Protein AF-A0A967XY14-F1 (afdb_monomer)

Secondary structure (DSSP, 8-state):
-TTEEEEEEEEEEE--B-----EEEE-TTS-BPBTTB-TTT--S--GGGSEEEEE-TTSSEEEEEGGG-EEEEEEEEEEEEEEEETTTEEEEEEEEEEEEEEEEEEEEE-S--EEHHHHHHHHHHHHHHH-TT----EEEEEETTT--EEESSHHHHTTGGGT-EEEEEEEEEEE--EEEEEEEEEEEEEETTEEEEEEEEEEEEEEEEEEEEEEEEEE--BSSTT-----BEEEEEE-TT--EEEES-BTTEEEEEEEEEEEEEEEEEEEEEEEEEEEEETTEEEEEEEEEEEEEEEEEEEEEEEE--S-TT-SS-BTTSSSEEEEEEEEEEEEEEEEEEEEEEEEEEEEETTEEEEEEEEEEEE---SHHHHTSHHHHHHHH-GGGGSEEEEEEEEEEEEEETTEEEEEEEEEEEEEEEEEEEEEE-TTT--EEEEEEEEEEEEEEEEEEEEEEETTEEEEEEEEEEEEEEES-EEE-SS-SSPPTT--S--PEEEETTEEEEEEEE-TTSBPTT--SEEEEEEEEEEETTEEEEEEEEEE--EESSTTS-SEEPPEEEEEEEEEEEETTEEEEEEEESTT----EEE--TTSSSSS----SEEEEEEPP-SEEEEEEEE--

Mean predicted aligned error: 6.56 Å

Radius of gyration: 28.58 Å; Cα contacts (8 Å, |Δi|>4): 1731; chains: 1; bounding box: 77×57×84 Å

Nearest PDB structures (foldseek):
  5fp1-assembly1_A  TM=7.068E-01  e=9.522E-18  Acinetobacter baumannii
  6bpn-assembly1_A  TM=6.811E-01  e=8.136E-16  Escherichia coli K-12
  6sln-assembly1_B  TM=4.389E-01  e=1.944E-07  Porphyromonas gingivalis W83
  6sml-assembly1_B  TM=4.095E-01  e=1.944E-07  Porphyromonas gingivalis W83
  6slj-assembly1_A  TM=4.474E-01  e=1.024E-06  Porphyromonas gingivalis W83

Sequence (624 aa):
MENGFVRLNFKFLNERNIFYLPIPLQNPDEPDEIIGFDPNFGTMTSNNMKFLSVPTPKGDNFEKDLEDGMNPVIKALGGEFNYEFEGGWGVKNVFRFTDIDEEFNAIFSVNNPILAYQHAQNQIDRANAQYPDLGATGFEYRDARTGEVLANTESEADALNGNGLAVTVGWWNVALPMSNFANDLQLSKSFGQHNLTAGFYHTDWKVRSLWYWQDVLADVRGGEEDDEPARVMDLVLTDEEGNTVAYVTRNGISQIGSFYNNYSLDARTNAGYLNDEFTLTDRLTVDGGIRYEVGEITGHVENRQNFDLSPEDEEMPNLADDNVTYGDRSYVTYQYDYDEFAWSIGANFKINEQTAVFGRVSDGFRTPDDQQFFDGGARARAEQNPDDVIEQVFQYEGGVKYSHPNLAVFLSLFGINFQNIPFSDEVIDPQTGNLQTEFRFADSKTIGAEAEANVKFGDFRVGFNGTYQMPEFDNYSFVSQNETEMLEGEDVSGDPVREGGQIVGYRYSFDGLEVRRIPKFFFDIRPSYTYDVFTFYGGYRFFGERFVDDANNVELPAWGAVSAGVSARLGNFTLAVNGHNLTNTIGLTEGNPRVGQVVGVEQDIYMARPILGRSFRGSLTYNF

pLDDT: mean 92.01, std 9.74, range [45.0, 98.88]

Solvent-accessible surface area (backbone atoms only — not comparable to full-atom values): 30725 Å² total; per-residue (Å²): 100,98,53,35,48,76,47,77,49,76,48,78,47,79,48,67,41,82,65,89,55,42,36,71,32,27,43,59,86,64,65,40,67,39,61,54,28,35,66,49,65,38,45,78,68,25,81,71,57,29,75,46,74,44,79,42,99,85,78,50,72,52,69,55,56,45,85,48,11,39,30,47,37,36,43,34,45,33,39,37,41,38,40,56,48,83,85,44,33,34,42,38,38,39,37,37,40,39,43,36,45,29,38,39,32,42,57,36,61,48,52,54,53,42,47,32,43,60,51,49,50,54,50,39,53,51,47,37,69,77,37,78,85,60,60,53,74,42,46,37,34,20,36,39,86,80,65,47,78,66,26,67,47,62,75,38,19,54,48,29,75,75,60,6,40,29,30,46,30,25,45,40,35,36,44,43,42,33,39,36,40,40,38,40,41,38,43,34,40,48,56,96,52,36,43,36,38,39,36,44,38,41,36,43,38,38,44,38,39,41,36,53,22,27,28,30,28,27,45,60,28,8,47,48,103,82,61,58,55,18,47,40,30,24,40,35,28,10,27,92,89,65,49,80,52,35,30,44,30,58,79,8,30,42,27,41,28,28,33,57,46,43,36,39,38,44,36,37,41,41,30,46,35,43,34,39,40,33,50,80,46,103,41,34,38,39,37,39,37,42,36,42,37,41,36,43,39,37,39,36,23,46,39,74,44,69,40,63,73,65,60,96,82,54,94,55,57,50,61,14,34,48,62,20,32,35,75,68,85,46,73,51,73,49,74,49,77,51,72,48,78,29,38,38,44,36,39,41,38,44,80,48,100,39,34,34,39,38,38,38,43,36,39,38,71,46,76,76,61,74,72,47,50,60,83,39,46,41,49,58,41,36,75,75,40,61,74,65,48,41,22,37,39,41,39,38,40,37,35,41,41,37,53,48,103,46,40,35,39,39,40,38,39,39,38,41,38,42,36,36,42,77,42,76,41,54,34,67,38,89,89,73,71,28,56,42,79,48,66,48,57,31,24,31,41,32,46,34,38,40,41,38,37,41,40,47,60,88,56,35,36,35,40,38,41,36,42,40,38,53,48,22,27,32,86,24,67,48,67,48,74,83,42,91,66,82,72,90,90,71,95,37,90,82,57,66,40,65,58,100,83,42,74,49,12,43,48,43,60,34,59,72,31,51,42,48,62,53,48,41,36,39,38,40,41,36,44,34,41,52,56,94,50,36,36,42,37,39,35,44,37,40,41,40,44,29,23,53,4,40,63,59,56,25,69,39,54,58,37,64,41,39,30,40,34,44,34,37,54,61,86,53,34,38,41,36,40,38,37,38,26,71,77,54,47,78,30,63,69,45,48,41,77,34,50,38,49,59,63,32,73,78,51,61,50,31,31,31,23,51,42,71,29,60,44,77,49,77,49,79,46,77,66,131

Structure (mmCIF, N/CA/C/O backbone):
data_AF-A0A967XY14-F1
#
_entry.id   AF-A0A967XY14-F1
#
loop_
_atom_site.group_PDB
_atom_site.id
_atom_site.type_symbol
_atom_site.label_atom_id
_atom_site.label_alt_id
_atom_site.label_comp_id
_atom_site.label_asym_id
_atom_site.label_entity_id
_atom_site.label_seq_id
_atom_site.pdbx_PDB_ins_code
_atom_site.Cartn_x
_atom_site.Cartn_y
_atom_site.Cartn_z
_atom_site.occupancy
_atom_site.B_iso_or_equiv
_atom_site.auth_seq_id
_atom_site.auth_comp_id
_atom_site.auth_asym_id
_atom_site.auth_atom_id
_atom_site.pdbx_PDB_model_num
ATOM 1 N N . MET A 1 1 ? -35.270 -14.797 20.311 1.00 74.69 1 MET A N 1
ATOM 2 C CA . MET A 1 1 ? -35.537 -15.239 21.698 1.00 74.69 1 MET A CA 1
ATOM 3 C C . MET A 1 1 ? -35.775 -13.974 22.516 1.00 74.69 1 MET A C 1
ATOM 5 O O . MET A 1 1 ? -35.414 -12.914 22.023 1.00 74.69 1 MET A O 1
ATOM 9 N N . GLU A 1 2 ? -36.407 -14.031 23.691 1.00 85.38 2 GLU A N 1
ATOM 10 C CA . GLU A 1 2 ? -36.624 -12.805 24.491 1.00 85.38 2 GLU A CA 1
ATOM 11 C C . GLU A 1 2 ? -35.298 -12.206 24.996 1.00 85.38 2 GLU A C 1
ATOM 13 O O . GLU A 1 2 ? -35.125 -10.995 24.935 1.00 85.38 2 GLU A O 1
ATOM 18 N N . ASN A 1 3 ? -34.324 -13.054 25.356 1.00 91.62 3 ASN A N 1
ATOM 19 C CA . ASN A 1 3 ? -33.022 -12.640 25.907 1.00 91.62 3 ASN A CA 1
ATOM 20 C C . ASN A 1 3 ? -31.841 -12.950 24.975 1.00 91.62 3 ASN A C 1
ATOM 22 O O . ASN A 1 3 ? -30.723 -13.187 25.421 1.00 91.62 3 ASN A O 1
ATOM 26 N N . GLY A 1 4 ? -32.082 -13.025 23.668 1.00 94.94 4 GLY A N 1
ATOM 27 C CA . GLY A 1 4 ? -31.020 -13.382 22.739 1.00 94.94 4 GLY A CA 1
ATOM 28 C C . GLY A 1 4 ? -31.461 -13.513 21.295 1.00 94.94 4 GLY A C 1
ATOM 29 O O . GLY A 1 4 ? -32.652 -13.501 20.953 1.00 94.94 4 GLY A O 1
ATOM 30 N N . PHE A 1 5 ? -30.478 -13.687 20.427 1.00 97.50 5 PHE A N 1
ATOM 31 C CA . PHE A 1 5 ? -30.694 -13.814 19.000 1.00 97.50 5 PHE A CA 1
ATOM 32 C C . PHE A 1 5 ? -29.716 -14.797 18.362 1.00 97.50 5 PHE A C 1
ATOM 34 O O . PHE A 1 5 ? -28.638 -15.085 18.877 1.00 97.50 5 PHE A O 1
ATOM 41 N N . VAL A 1 6 ? -30.139 -15.302 17.208 1.00 97.88 6 VAL A N 1
ATOM 42 C CA . VAL A 1 6 ? -29.262 -15.930 16.226 1.00 97.88 6 VAL A CA 1
ATOM 43 C C . VAL A 1 6 ? -29.337 -15.062 14.986 1.00 97.88 6 VAL A C 1
ATOM 45 O O . VAL A 1 6 ? -30.431 -14.718 14.533 1.00 97.88 6 VAL A O 1
ATOM 48 N N . ARG A 1 7 ? -28.182 -14.708 14.444 1.00 97.81 7 ARG A N 1
ATOM 49 C CA . ARG A 1 7 ? -28.051 -13.993 13.183 1.00 97.81 7 ARG A CA 1
ATOM 50 C C . ARG A 1 7 ? -27.192 -14.836 12.261 1.00 97.81 7 ARG A C 1
ATOM 52 O O . ARG A 1 7 ? -26.116 -15.270 12.645 1.00 97.81 7 ARG A O 1
ATOM 59 N N . LEU A 1 8 ? -27.665 -15.043 11.042 1.00 97.94 8 LEU A N 1
ATOM 60 C CA . LEU A 1 8 ? -26.872 -15.614 9.962 1.00 97.94 8 LEU A CA 1
ATOM 61 C C . LEU A 1 8 ? -26.647 -14.526 8.922 1.00 97.94 8 LEU A C 1
ATOM 63 O O . LEU A 1 8 ? -27.526 -13.694 8.694 1.00 97.94 8 LEU A O 1
ATOM 67 N N . ASN A 1 9 ? -25.470 -14.519 8.315 1.00 97.00 9 ASN A N 1
ATOM 68 C CA . ASN A 1 9 ? -25.145 -13.610 7.231 1.00 97.00 9 ASN A CA 1
ATOM 69 C C . ASN A 1 9 ? -24.453 -14.362 6.101 1.00 97.00 9 ASN A C 1
ATOM 71 O O . ASN A 1 9 ? -23.711 -15.314 6.325 1.00 97.00 9 ASN A O 1
ATOM 75 N N . PHE A 1 10 ? -24.718 -13.909 4.886 1.00 97.88 10 PHE A N 1
ATOM 76 C CA . PHE A 1 10 ? -24.043 -14.360 3.686 1.00 97.88 10 PHE A CA 1
ATOM 77 C C . PHE A 1 10 ? -23.556 -13.126 2.932 1.00 97.88 10 PHE A C 1
ATOM 79 O O . PHE A 1 10 ? -24.296 -12.146 2.814 1.00 97.88 10 PHE A O 1
ATOM 86 N N . LYS A 1 11 ? -22.321 -13.170 2.433 1.00 97.69 11 LYS A N 1
ATOM 87 C CA . LYS A 1 11 ? -21.751 -12.145 1.558 1.00 97.69 11 LYS A CA 1
ATOM 88 C C . LYS A 1 11 ? -21.245 -12.816 0.289 1.00 97.69 11 LYS A C 1
ATOM 90 O O . LYS A 1 11 ? -20.497 -13.786 0.364 1.00 97.69 11 LYS A O 1
ATOM 95 N N . PHE A 1 12 ? -21.626 -12.250 -0.849 1.00 98.31 12 PHE A N 1
ATOM 96 C CA . PHE A 1 12 ? -21.008 -12.517 -2.138 1.00 98.31 12 PHE A CA 1
ATOM 97 C C . PHE A 1 12 ? -20.445 -11.206 -2.683 1.00 98.31 12 PHE A C 1
ATOM 99 O O . PHE A 1 12 ? -21.141 -10.189 -2.652 1.00 98.31 12 PHE A O 1
ATOM 106 N N . LEU A 1 13 ? -19.199 -11.231 -3.141 1.00 97.56 13 LEU A N 1
ATOM 107 C CA . LEU A 1 13 ? -18.554 -10.144 -3.868 1.00 97.56 13 LEU A CA 1
ATOM 108 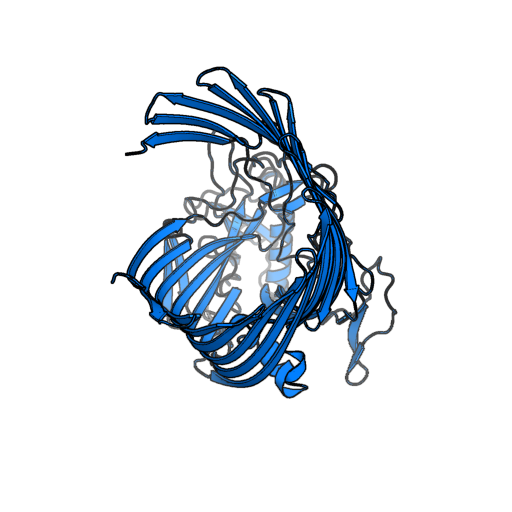C C . LEU A 1 13 ? -17.969 -10.726 -5.152 1.00 97.56 13 LEU A C 1
ATOM 110 O O . LEU A 1 13 ? -17.360 -11.789 -5.117 1.00 97.56 13 LEU A O 1
ATOM 114 N N . ASN A 1 14 ? -18.175 -10.025 -6.257 1.00 97.25 14 ASN A N 1
ATOM 115 C CA . ASN A 1 14 ? -17.432 -10.212 -7.492 1.00 97.25 14 ASN A CA 1
ATOM 116 C C . ASN A 1 14 ? -17.209 -8.810 -8.045 1.00 97.25 14 ASN A C 1
ATOM 118 O O . ASN A 1 14 ? -18.162 -8.145 -8.456 1.00 97.25 14 ASN A O 1
ATOM 122 N N . GLU A 1 15 ? -15.981 -8.342 -7.925 1.00 95.06 15 GLU A N 1
ATOM 123 C CA . GLU A 1 15 ? -15.586 -6.971 -8.212 1.00 95.06 15 GLU A CA 1
ATOM 124 C C . GLU A 1 15 ? -14.406 -6.989 -9.169 1.00 95.06 15 GLU A C 1
ATOM 126 O O . GLU A 1 15 ? -13.594 -7.897 -9.079 1.00 95.06 15 GLU A O 1
ATOM 131 N N . ARG A 1 16 ? -14.325 -6.016 -10.076 1.00 94.44 16 ARG A N 1
ATOM 132 C CA . ARG A 1 16 ? -13.190 -5.821 -10.980 1.00 94.44 16 ARG A CA 1
ATOM 133 C C . ARG A 1 16 ? -12.760 -4.375 -10.890 1.00 94.44 16 ARG A C 1
ATOM 135 O O . ARG A 1 16 ? -13.598 -3.496 -11.091 1.00 94.44 16 ARG A O 1
ATOM 142 N N . ASN A 1 17 ? -11.489 -4.145 -10.596 1.00 92.94 17 ASN A N 1
ATOM 143 C CA . ASN A 1 17 ? -10.930 -2.807 -10.464 1.00 92.94 17 ASN A CA 1
ATOM 144 C C . ASN A 1 17 ? -9.563 -2.711 -11.130 1.00 92.94 17 ASN A C 1
ATOM 146 O O . ASN A 1 17 ? -8.770 -3.645 -11.088 1.00 92.94 17 ASN A O 1
ATOM 150 N N . ILE A 1 18 ? -9.262 -1.535 -11.666 1.00 90.62 18 ILE A N 1
ATOM 151 C CA . ILE A 1 18 ? -7.902 -1.157 -12.043 1.00 90.62 18 ILE A CA 1
ATOM 152 C C . ILE A 1 18 ? -7.075 -0.849 -10.787 1.00 90.62 18 ILE A C 1
ATOM 154 O O . ILE A 1 18 ? -7.578 -0.244 -9.835 1.00 90.62 18 ILE A O 1
ATOM 158 N N . PHE A 1 19 ? -5.800 -1.237 -10.792 1.00 91.06 19 PHE A N 1
ATOM 159 C CA . PHE A 1 19 ? -4.854 -0.889 -9.737 1.00 91.06 19 PHE A CA 1
ATOM 160 C C . PHE A 1 19 ? -3.989 0.299 -10.170 1.00 91.06 19 PHE A C 1
ATOM 162 O O . PHE A 1 19 ? -3.035 0.142 -10.927 1.00 91.06 19 PHE A O 1
ATOM 169 N N . TYR A 1 20 ? -4.341 1.504 -9.713 1.00 89.81 20 TYR A N 1
ATOM 170 C CA . TYR A 1 20 ? -3.570 2.714 -10.009 1.00 89.81 20 TYR A CA 1
ATOM 171 C C . TYR A 1 20 ? -2.276 2.762 -9.193 1.00 89.81 20 TYR A C 1
ATOM 173 O O . TYR A 1 20 ? -2.277 2.607 -7.967 1.00 89.81 20 TYR A O 1
ATOM 181 N N . LEU A 1 21 ? -1.181 3.027 -9.891 1.00 90.69 21 LEU A N 1
ATOM 182 C CA . LEU A 1 21 ? 0.189 2.966 -9.399 1.00 90.69 21 LEU A CA 1
ATOM 183 C C . LEU A 1 21 ? 0.923 4.281 -9.668 1.00 90.69 21 LEU A C 1
ATOM 185 O O . LEU A 1 21 ? 0.329 5.176 -10.276 1.00 90.69 21 LEU A O 1
ATOM 189 N N . PRO A 1 22 ? 2.169 4.431 -9.179 1.00 93.88 22 PRO A N 1
ATOM 190 C CA . PRO A 1 22 ? 2.997 5.578 -9.506 1.00 93.88 22 PRO A CA 1
ATOM 191 C C . PRO A 1 22 ? 3.003 5.892 -11.002 1.00 93.88 22 PRO A C 1
ATOM 193 O O . PRO A 1 22 ? 3.015 4.989 -11.841 1.00 93.88 22 PRO A O 1
ATOM 196 N N . ILE A 1 23 ? 2.973 7.183 -11.302 1.00 94.75 23 ILE A N 1
ATOM 197 C CA . ILE A 1 23 ? 2.982 7.733 -12.651 1.00 94.75 23 ILE A CA 1
ATOM 198 C C . ILE A 1 23 ? 4.242 8.579 -12.875 1.00 94.75 23 ILE A C 1
ATOM 200 O O . ILE A 1 23 ? 4.822 9.060 -11.896 1.00 94.75 23 ILE A O 1
ATOM 204 N N . PRO A 1 24 ? 4.644 8.782 -14.140 1.00 95.31 24 PRO A N 1
ATOM 205 C CA . PRO A 1 24 ? 5.727 9.686 -14.506 1.00 95.31 24 PRO A CA 1
ATOM 206 C C . PRO A 1 24 ? 5.448 11.131 -14.078 1.00 95.31 24 PRO A C 1
ATOM 208 O O . PRO A 1 24 ? 4.378 11.663 -14.368 1.00 95.31 24 PRO A O 1
ATOM 211 N N . LEU A 1 25 ? 6.423 11.759 -13.424 1.00 95.75 25 LEU A N 1
ATOM 212 C CA . LEU A 1 25 ? 6.435 13.170 -13.032 1.00 95.75 25 LEU A CA 1
ATOM 213 C C . LEU A 1 25 ? 7.842 13.750 -13.201 1.00 95.75 25 LEU A C 1
ATOM 215 O O . LEU A 1 25 ? 8.815 13.004 -13.357 1.00 95.75 25 LEU A O 1
ATOM 219 N N . GLN A 1 26 ? 7.933 15.076 -13.136 1.00 95.12 26 GLN A N 1
ATOM 220 C CA . GLN A 1 26 ? 9.199 15.805 -13.106 1.00 95.12 26 GLN A CA 1
ATOM 221 C C . GLN A 1 26 ? 9.233 16.855 -11.986 1.00 95.12 26 GLN A C 1
ATOM 223 O O . GLN A 1 26 ? 8.187 17.169 -11.416 1.00 95.12 26 GLN A O 1
ATOM 228 N N . ASN A 1 27 ? 10.416 17.417 -11.708 1.00 94.19 27 ASN A N 1
ATOM 229 C CA . ASN A 1 27 ? 10.658 18.438 -10.679 1.00 94.19 27 ASN A CA 1
ATOM 230 C C . ASN A 1 27 ? 10.292 17.958 -9.251 1.00 94.19 27 ASN A C 1
ATOM 232 O O . ASN A 1 27 ? 9.261 18.366 -8.720 1.00 94.19 27 ASN A O 1
ATOM 236 N N . PRO A 1 28 ? 11.109 17.116 -8.591 1.00 89.88 28 PRO A N 1
ATOM 237 C CA . PRO A 1 28 ? 10.760 16.488 -7.306 1.00 89.88 28 PRO A CA 1
ATOM 238 C C . PRO A 1 28 ? 10.359 17.466 -6.184 1.00 89.88 28 PRO A C 1
ATOM 240 O O . PRO A 1 28 ? 9.433 17.166 -5.427 1.00 89.88 28 PRO A O 1
ATOM 243 N N . ASP A 1 29 ? 10.972 18.655 -6.129 1.00 89.12 29 ASP A N 1
ATOM 244 C CA . ASP A 1 29 ? 10.649 19.720 -5.162 1.00 89.12 29 ASP A CA 1
ATOM 245 C C . ASP A 1 29 ? 9.267 20.370 -5.388 1.00 89.12 29 ASP A C 1
ATOM 247 O O . ASP A 1 29 ? 8.590 20.791 -4.445 1.00 89.12 29 ASP A O 1
ATOM 251 N N . GLU A 1 30 ? 8.842 20.483 -6.649 1.00 92.94 30 GLU A N 1
ATOM 252 C CA . GLU A 1 30 ? 7.563 21.069 -7.066 1.00 92.94 30 GLU A CA 1
ATOM 253 C C . GLU A 1 30 ? 6.959 20.200 -8.184 1.00 92.94 30 GLU A C 1
ATOM 255 O O . GLU A 1 30 ? 7.050 20.566 -9.358 1.00 92.94 30 GLU A O 1
ATOM 260 N N . PRO A 1 31 ? 6.371 19.036 -7.829 1.00 94.94 31 PRO A N 1
ATOM 261 C CA . PRO A 1 31 ? 5.980 18.007 -8.786 1.00 94.94 31 PRO A CA 1
ATOM 262 C C . PRO A 1 31 ? 5.068 18.549 -9.882 1.00 94.94 31 PRO A C 1
ATOM 264 O O . PRO A 1 31 ? 3.991 19.079 -9.588 1.00 94.94 31 PRO A O 1
ATOM 267 N N . ASP A 1 32 ? 5.476 18.358 -11.135 1.00 93.62 32 ASP A N 1
ATOM 268 C CA . ASP A 1 32 ? 4.768 18.866 -12.310 1.00 93.62 32 ASP A CA 1
ATOM 269 C C . ASP A 1 32 ? 4.570 17.785 -13.384 1.00 93.62 32 ASP A C 1
ATOM 271 O O . ASP A 1 32 ? 5.149 16.693 -13.337 1.00 93.62 32 ASP A O 1
ATOM 275 N N . GLU A 1 33 ? 3.709 18.096 -14.348 1.00 93.31 33 GLU A N 1
ATOM 276 C CA . GLU A 1 33 ? 3.400 17.237 -15.484 1.00 93.31 33 GLU A CA 1
ATOM 277 C C . GLU A 1 33 ? 4.607 17.020 -16.404 1.00 93.31 33 GLU A C 1
ATOM 279 O O . GLU A 1 33 ? 5.457 17.894 -16.584 1.00 93.31 33 GLU A O 1
ATOM 284 N N . ILE A 1 34 ? 4.645 15.850 -17.040 1.00 93.56 34 ILE A N 1
ATOM 285 C CA . ILE A 1 34 ? 5.486 15.596 -18.210 1.00 93.56 34 ILE A CA 1
ATOM 286 C C . ILE A 1 34 ? 4.626 15.878 -19.442 1.00 93.56 34 ILE A C 1
ATOM 288 O O . ILE A 1 34 ? 3.470 15.470 -19.491 1.00 93.56 34 ILE A O 1
ATOM 292 N N . ILE A 1 35 ? 5.187 16.538 -20.460 1.00 91.50 35 ILE A N 1
ATOM 293 C CA . ILE A 1 35 ? 4.482 16.808 -21.726 1.00 91.50 35 ILE A CA 1
ATOM 294 C C . ILE A 1 35 ? 3.866 15.505 -22.265 1.00 91.50 35 ILE A C 1
ATOM 296 O O . ILE A 1 35 ? 4.589 14.525 -22.449 1.00 91.50 35 ILE A O 1
ATOM 300 N N . GLY A 1 36 ? 2.557 15.480 -22.537 1.00 89.31 36 GLY A N 1
ATOM 301 C CA . GLY A 1 36 ? 1.850 14.281 -22.998 1.00 89.31 36 GLY A CA 1
ATOM 302 C C . GLY A 1 36 ? 1.299 13.381 -21.883 1.00 89.31 36 GLY A C 1
ATOM 303 O O . GLY A 1 36 ? 0.683 12.358 -22.197 1.00 89.31 36 GLY A O 1
ATOM 304 N N . PHE A 1 37 ? 1.518 13.707 -20.602 1.00 92.38 37 PHE A N 1
ATOM 305 C CA . PHE A 1 37 ? 1.064 12.921 -19.452 1.00 92.38 37 PHE A CA 1
ATOM 306 C C . PHE A 1 37 ? 0.423 13.800 -18.361 1.00 92.38 37 PHE A C 1
ATOM 308 O O . PHE A 1 37 ? 1.117 14.502 -17.628 1.00 92.38 37 PHE A O 1
ATOM 315 N N . ASP A 1 38 ? -0.900 13.706 -18.191 1.00 92.25 38 ASP A N 1
ATOM 316 C CA . ASP A 1 38 ? -1.632 14.459 -17.163 1.00 92.25 38 ASP A CA 1
ATOM 317 C C . ASP A 1 38 ? -1.470 13.792 -15.777 1.00 92.25 38 ASP A C 1
ATOM 319 O O . ASP A 1 38 ? -1.889 12.645 -15.583 1.00 92.25 38 ASP A O 1
ATOM 323 N N . PRO A 1 39 ? -0.941 14.493 -14.760 1.00 92.94 39 PRO A N 1
ATOM 324 C CA . PRO A 1 39 ? -0.672 13.914 -13.446 1.00 92.94 39 PRO A CA 1
ATOM 325 C C . PRO A 1 39 ? -1.925 13.658 -12.590 1.00 92.94 39 PRO A C 1
ATOM 327 O O . PRO A 1 39 ? -1.865 12.976 -11.570 1.00 92.94 39 PRO A O 1
ATOM 330 N N . ASN A 1 40 ? -3.076 14.212 -12.967 1.00 92.56 40 ASN A N 1
ATOM 331 C CA . ASN A 1 40 ? -4.348 14.076 -12.260 1.00 92.56 40 ASN A CA 1
ATOM 332 C C . ASN A 1 40 ? -5.266 13.010 -12.873 1.00 92.56 40 ASN A C 1
ATOM 334 O O . ASN A 1 40 ? -6.133 12.481 -12.162 1.00 92.56 40 ASN A O 1
ATOM 338 N N . PHE A 1 41 ? -5.108 12.723 -14.168 1.00 90.88 41 PHE A N 1
ATOM 339 C CA . PHE A 1 41 ? -6.006 11.844 -14.928 1.00 90.88 41 PHE A CA 1
ATOM 340 C C . PHE A 1 41 ? -5.293 10.758 -15.752 1.00 90.88 41 PHE A C 1
ATOM 342 O O . PHE A 1 41 ? -5.956 9.829 -16.215 1.00 90.88 41 PHE A O 1
ATOM 349 N N . GLY A 1 42 ? -3.972 10.836 -15.911 1.00 90.75 42 GLY A N 1
ATOM 350 C CA . GLY A 1 42 ? -3.163 9.870 -16.648 1.00 90.75 42 GLY A CA 1
ATOM 351 C C . GLY A 1 42 ? -2.913 8.560 -15.898 1.00 90.75 42 GLY A C 1
ATOM 352 O O . GLY A 1 42 ? -2.982 8.468 -14.670 1.00 90.75 42 GLY A O 1
ATOM 353 N N . THR A 1 43 ? -2.612 7.507 -16.657 1.00 91.56 43 THR A N 1
ATOM 354 C CA . THR A 1 43 ? -2.175 6.209 -16.134 1.00 91.56 43 THR A CA 1
ATOM 355 C C . THR A 1 43 ? -1.296 5.495 -17.159 1.00 91.56 43 THR A C 1
ATOM 357 O O . THR A 1 43 ? -1.518 5.612 -18.360 1.00 91.56 43 THR A O 1
ATOM 360 N N . MET A 1 44 ? -0.323 4.715 -16.679 1.00 92.12 44 MET A N 1
ATOM 361 C CA . MET A 1 44 ? 0.486 3.829 -17.528 1.00 92.12 44 MET A CA 1
ATOM 362 C C . MET A 1 44 ? -0.265 2.559 -17.958 1.00 92.12 44 MET A C 1
ATOM 364 O O . MET A 1 44 ? 0.196 1.835 -18.837 1.00 92.12 44 MET A O 1
ATOM 368 N N . THR A 1 45 ? -1.421 2.263 -17.353 1.00 91.31 45 THR A N 1
ATOM 369 C CA . THR A 1 45 ? -2.263 1.143 -17.791 1.00 91.31 45 THR A CA 1
ATOM 370 C C . THR A 1 45 ? -2.995 1.527 -19.073 1.00 91.31 45 THR A C 1
ATOM 372 O O . THR A 1 45 ? -3.723 2.515 -19.107 1.00 91.31 45 THR A O 1
ATOM 375 N N . SER A 1 46 ? -2.839 0.728 -20.127 1.00 88.69 46 SER A N 1
ATOM 376 C CA . SER A 1 46 ? -3.310 1.076 -21.469 1.00 88.69 46 SER A CA 1
ATOM 377 C C . SER A 1 46 ? -4.133 -0.040 -22.108 1.00 88.69 46 SER A C 1
ATOM 379 O O . SER A 1 46 ? -3.813 -1.222 -21.979 1.00 88.69 46 SER A O 1
ATOM 381 N N . ASN A 1 47 ? -5.137 0.331 -22.909 1.00 88.56 47 ASN A N 1
ATOM 382 C CA . ASN A 1 47 ? -5.850 -0.609 -23.786 1.00 88.56 47 ASN A CA 1
ATOM 383 C C . ASN A 1 47 ? -4.916 -1.286 -24.808 1.00 88.56 47 ASN A C 1
ATOM 385 O O . ASN A 1 47 ? -5.235 -2.360 -25.325 1.00 88.56 47 ASN A O 1
ATOM 389 N N . ASN A 1 48 ? -3.746 -0.698 -25.085 1.00 89.12 48 ASN A N 1
ATOM 390 C CA . ASN A 1 48 ? -2.727 -1.319 -25.928 1.00 89.12 48 ASN A CA 1
ATOM 391 C C . ASN A 1 48 ? -2.116 -2.566 -25.276 1.00 89.12 48 ASN A C 1
ATOM 393 O O . ASN A 1 48 ? -1.695 -3.462 -26.005 1.00 89.12 48 ASN A O 1
ATOM 397 N N . MET A 1 49 ? -2.168 -2.658 -23.943 1.00 89.69 49 MET A N 1
ATOM 398 C CA . MET A 1 49 ? -1.701 -3.782 -23.127 1.00 89.69 49 MET A CA 1
ATOM 399 C C . MET A 1 49 ? -2.834 -4.757 -22.762 1.00 89.69 49 MET A C 1
ATOM 401 O O . MET A 1 49 ? -2.634 -5.647 -21.949 1.00 89.69 49 MET A O 1
ATOM 405 N N . LYS A 1 50 ? -4.041 -4.608 -23.330 1.00 88.56 50 LYS A N 1
ATOM 406 C CA . LYS A 1 50 ? -5.220 -5.381 -22.907 1.00 88.56 50 LYS A CA 1
ATOM 407 C C . LYS A 1 50 ? -4.999 -6.899 -22.921 1.00 88.56 50 LYS A C 1
ATOM 409 O O . LYS A 1 50 ? -5.354 -7.571 -21.963 1.00 88.56 50 LYS A O 1
ATOM 414 N N . PHE A 1 51 ? -4.436 -7.419 -24.009 1.00 88.50 51 PHE A N 1
ATOM 415 C CA . PHE A 1 51 ? -4.168 -8.845 -24.182 1.00 88.50 51 PHE A CA 1
ATOM 416 C C . PHE A 1 51 ? -2.667 -9.051 -24.301 1.00 88.50 51 PHE A C 1
ATOM 418 O O . PHE A 1 51 ? -2.084 -8.736 -25.340 1.00 88.50 51 PHE A O 1
ATOM 425 N N . LEU A 1 52 ? -2.060 -9.571 -23.239 1.00 89.62 52 LEU A N 1
ATOM 426 C CA . LEU A 1 52 ? -0.645 -9.919 -23.215 1.00 89.62 52 LEU A CA 1
ATOM 427 C C . LEU A 1 52 ? -0.498 -11.439 -23.169 1.00 89.62 52 LEU A C 1
ATOM 429 O O . LEU A 1 52 ? -1.289 -12.139 -22.532 1.00 89.62 52 LEU A O 1
ATOM 433 N N . SER A 1 53 ? 0.502 -11.937 -23.891 1.00 93.25 53 SER A N 1
ATOM 434 C CA . SER A 1 53 ? 0.791 -13.358 -24.056 1.00 93.25 53 SER A CA 1
ATOM 435 C C . SER A 1 53 ? 2.296 -13.560 -24.092 1.00 93.25 53 SER A C 1
ATOM 437 O O . SER A 1 53 ? 2.969 -12.971 -24.939 1.00 93.25 53 SER A O 1
ATOM 439 N N . VAL A 1 54 ? 2.808 -14.443 -23.241 1.00 94.50 54 VAL A N 1
ATOM 440 C CA . VAL A 1 54 ? 4.221 -14.842 -23.236 1.00 94.50 54 VAL A CA 1
ATOM 441 C C . VAL A 1 54 ? 4.354 -16.364 -23.272 1.00 94.50 54 VAL A C 1
ATOM 443 O O . VAL A 1 54 ? 3.558 -17.052 -22.629 1.00 94.50 54 VAL A O 1
ATOM 446 N N . PRO A 1 55 ? 5.330 -16.924 -24.003 1.00 94.06 55 PRO A N 1
ATOM 447 C CA . PRO A 1 55 ? 5.665 -18.338 -23.881 1.00 94.06 55 PRO A CA 1
ATOM 448 C C . PRO A 1 55 ? 6.221 -18.641 -22.486 1.00 94.06 55 PRO A C 1
ATOM 450 O O . PRO A 1 55 ? 6.891 -17.808 -21.880 1.00 94.06 55 PRO A O 1
ATOM 453 N N . THR A 1 56 ? 5.984 -19.854 -21.992 1.00 94.12 56 THR A N 1
ATOM 454 C CA . THR A 1 56 ? 6.623 -20.359 -20.772 1.00 94.12 56 THR A CA 1
ATOM 455 C C . THR A 1 56 ? 7.669 -21.427 -21.109 1.00 94.12 56 THR A C 1
ATOM 457 O O . THR A 1 56 ? 7.563 -22.094 -22.147 1.00 94.12 56 THR A O 1
ATOM 460 N N . PRO A 1 57 ? 8.617 -21.717 -20.196 1.00 92.69 57 PRO A N 1
ATOM 461 C CA . PRO A 1 57 ? 9.554 -22.834 -20.357 1.00 92.69 57 PRO A CA 1
ATOM 462 C C . PRO A 1 57 ? 8.900 -24.220 -20.513 1.00 92.69 57 PRO A C 1
ATOM 464 O O . PRO A 1 57 ? 9.567 -25.188 -20.874 1.00 92.69 57 PRO A O 1
ATOM 467 N N . LYS A 1 58 ? 7.593 -24.362 -20.241 1.00 88.44 58 LYS A N 1
ATOM 468 C CA . LYS A 1 58 ? 6.844 -25.613 -20.455 1.00 88.44 58 LYS A CA 1
ATOM 469 C C . LYS A 1 58 ? 6.350 -25.778 -21.902 1.00 88.44 58 LYS A C 1
ATOM 471 O O . LYS A 1 58 ? 5.833 -26.849 -22.225 1.00 88.44 58 LYS A O 1
ATOM 476 N N . GLY A 1 59 ? 6.513 -24.764 -22.754 1.00 87.69 59 GLY A N 1
ATOM 477 C CA . GLY A 1 59 ? 6.071 -24.762 -24.152 1.00 87.69 59 GLY A CA 1
ATOM 478 C C . GLY A 1 59 ? 4.590 -24.417 -24.356 1.00 87.69 59 GLY A C 1
ATOM 479 O O . GLY A 1 59 ? 4.076 -24.586 -25.461 1.00 87.69 59 GLY A O 1
ATOM 480 N N . ASP A 1 60 ? 3.898 -23.974 -23.306 1.00 92.38 60 ASP A N 1
ATOM 481 C CA . ASP A 1 60 ? 2.588 -23.322 -23.380 1.00 92.38 60 ASP A CA 1
ATOM 482 C C . ASP A 1 60 ? 2.732 -21.791 -23.315 1.00 92.38 60 ASP A C 1
ATOM 484 O O . ASP A 1 60 ? 3.828 -21.274 -23.107 1.00 92.38 60 ASP A O 1
ATOM 488 N N . ASN A 1 61 ? 1.628 -21.065 -23.515 1.00 93.50 61 ASN A N 1
ATOM 489 C CA . ASN A 1 61 ? 1.579 -19.616 -23.337 1.00 93.50 61 ASN A CA 1
ATOM 490 C C . ASN A 1 61 ? 0.874 -19.261 -22.028 1.00 93.50 61 ASN A C 1
ATOM 492 O O . ASN A 1 61 ? -0.152 -19.848 -21.675 1.00 93.50 61 ASN A O 1
ATOM 496 N N . PHE A 1 62 ? 1.397 -18.246 -21.355 1.00 94.81 62 PHE A N 1
ATOM 497 C CA . PHE A 1 62 ? 0.729 -17.533 -20.285 1.00 94.81 62 PHE A CA 1
ATOM 498 C C . PHE A 1 62 ? 0.050 -16.285 -20.854 1.00 94.81 62 PHE A C 1
ATOM 500 O O . PHE A 1 62 ? 0.717 -15.396 -21.383 1.00 94.81 62 PHE A O 1
ATOM 507 N N . GLU A 1 63 ? -1.277 -16.230 -20.755 1.00 94.56 63 GLU A N 1
ATOM 508 C CA . GLU A 1 63 ? -2.110 -15.198 -21.381 1.00 94.56 63 GLU A CA 1
ATOM 509 C C . GLU A 1 63 ? -3.116 -14.655 -20.362 1.00 94.56 63 GLU A C 1
ATOM 511 O O . GLU A 1 63 ? -3.776 -15.447 -19.682 1.00 94.56 63 GLU A O 1
ATOM 516 N N . LYS A 1 64 ? -3.261 -13.324 -20.263 1.00 94.19 64 LYS A N 1
ATOM 517 C CA . LYS A 1 64 ? -4.281 -12.669 -19.418 1.00 94.19 64 LYS A CA 1
ATOM 518 C C . LYS A 1 64 ? -4.910 -11.456 -20.100 1.00 94.19 64 LYS A C 1
ATOM 520 O O . LYS A 1 64 ? -4.298 -10.832 -20.967 1.00 94.19 64 LYS A O 1
ATOM 525 N N . ASP A 1 65 ? -6.124 -11.116 -19.662 1.00 93.25 65 ASP A N 1
ATOM 526 C CA . ASP A 1 65 ? -6.834 -9.889 -20.035 1.00 93.25 65 ASP A CA 1
ATOM 527 C C . ASP A 1 65 ? -6.710 -8.856 -18.904 1.00 93.25 65 ASP A C 1
ATOM 529 O O . ASP A 1 65 ? -7.196 -9.078 -17.792 1.00 93.25 65 ASP A O 1
ATOM 533 N N . LEU A 1 66 ? -6.047 -7.724 -19.159 1.00 92.19 66 LEU A N 1
ATOM 534 C CA . LEU A 1 66 ? -5.917 -6.642 -18.171 1.00 92.19 66 LEU A CA 1
ATOM 535 C C . LEU A 1 66 ? -7.267 -6.030 -17.766 1.00 92.19 66 LEU A C 1
ATOM 537 O O . LEU A 1 66 ? -7.338 -5.413 -16.704 1.00 92.19 66 LEU A O 1
ATOM 541 N N . GLU A 1 67 ? -8.347 -6.210 -18.540 1.00 91.44 67 GLU A N 1
ATOM 542 C CA . GLU A 1 67 ? -9.692 -5.778 -18.123 1.00 91.44 67 GLU A CA 1
ATOM 543 C C . GLU A 1 67 ? -10.234 -6.560 -16.917 1.00 91.44 67 GLU A C 1
ATOM 545 O O . GLU A 1 67 ? -11.178 -6.099 -16.266 1.00 91.44 67 GLU A O 1
ATOM 550 N N . ASP A 1 68 ? -9.667 -7.728 -16.598 1.00 92.00 68 ASP A N 1
ATOM 551 C CA . ASP A 1 68 ? -10.011 -8.438 -15.366 1.00 92.00 68 ASP A CA 1
ATOM 552 C C . ASP A 1 68 ? -9.484 -7.686 -14.128 1.00 92.00 68 ASP A C 1
ATOM 554 O O . ASP A 1 68 ? -10.173 -7.644 -13.104 1.00 92.00 68 ASP A O 1
ATOM 558 N N . GLY A 1 69 ? -8.337 -7.004 -14.247 1.00 93.94 69 GLY A N 1
ATOM 559 C CA . GLY A 1 69 ? -7.763 -6.161 -13.200 1.00 93.94 69 GLY A CA 1
ATOM 560 C C . GLY A 1 69 ? -7.505 -6.912 -11.889 1.00 93.94 69 GLY A C 1
ATOM 561 O O . GLY A 1 69 ? -7.081 -8.066 -11.871 1.00 93.94 69 GLY A O 1
ATOM 562 N N . MET A 1 70 ? -7.794 -6.255 -10.767 1.00 94.94 70 MET A N 1
ATOM 563 C CA . MET A 1 70 ? -7.995 -6.918 -9.480 1.00 94.94 70 MET A CA 1
ATOM 564 C C . MET A 1 70 ? -9.410 -7.498 -9.435 1.00 94.94 70 MET A C 1
ATOM 566 O O . MET A 1 70 ? -10.380 -6.732 -9.383 1.00 94.94 70 MET A O 1
ATOM 570 N N . ASN A 1 71 ? -9.532 -8.829 -9.420 1.00 96.19 71 ASN A N 1
ATOM 571 C CA . ASN A 1 71 ? -10.813 -9.532 -9.435 1.00 96.19 71 ASN A CA 1
ATOM 572 C C . ASN A 1 71 ? -11.021 -10.457 -8.218 1.00 96.19 71 ASN A C 1
ATOM 574 O O . ASN A 1 71 ? -10.960 -11.678 -8.363 1.00 96.19 71 ASN A O 1
ATOM 578 N N . PRO A 1 72 ? -11.322 -9.923 -7.016 1.00 96.12 72 PRO A N 1
ATOM 579 C CA . PRO A 1 72 ? -11.683 -10.757 -5.878 1.00 96.12 72 PRO A CA 1
ATOM 580 C C . PRO A 1 72 ? -13.116 -11.297 -6.010 1.00 96.12 72 PRO A C 1
ATOM 582 O O . PRO A 1 72 ? -14.106 -10.552 -6.020 1.00 96.12 72 PRO A O 1
ATOM 585 N N . VAL A 1 73 ? -13.242 -12.621 -6.024 1.00 97.94 73 VAL A N 1
ATOM 586 C CA . VAL A 1 73 ? -14.507 -13.351 -5.921 1.00 97.94 73 VAL A CA 1
ATOM 587 C C . VAL A 1 73 ? -14.612 -13.958 -4.526 1.00 97.94 73 VAL A C 1
ATOM 589 O O . VAL A 1 73 ? -14.021 -14.991 -4.220 1.00 97.94 73 VAL A O 1
ATOM 592 N N . ILE A 1 74 ? -15.405 -13.323 -3.661 1.00 98.06 74 ILE A N 1
ATOM 593 C CA . ILE A 1 74 ? -15.512 -13.689 -2.243 1.00 98.06 74 ILE A CA 1
ATOM 594 C C . ILE A 1 74 ? -16.880 -14.289 -1.952 1.00 98.06 74 ILE A C 1
ATOM 596 O O . ILE A 1 74 ? -17.915 -13.660 -2.185 1.00 98.06 74 ILE A O 1
ATOM 600 N N . LYS A 1 75 ? -16.891 -15.465 -1.328 1.00 98.56 75 LYS A N 1
ATOM 601 C CA . LYS A 1 75 ? -18.081 -16.080 -0.732 1.00 98.56 75 LYS A CA 1
ATOM 602 C C . LYS A 1 75 ? -17.846 -16.215 0.762 1.00 98.56 75 LYS A C 1
ATOM 604 O O . LYS A 1 75 ? -16.903 -16.870 1.189 1.00 98.56 75 LYS A O 1
ATOM 609 N N . ALA A 1 76 ? -18.719 -15.631 1.572 1.00 98.38 76 ALA A N 1
ATOM 610 C CA . ALA A 1 76 ? -18.632 -15.764 3.017 1.00 98.38 76 ALA A CA 1
ATOM 611 C C . ALA A 1 76 ? -19.970 -16.147 3.635 1.00 98.38 76 ALA A C 1
ATOM 613 O O . ALA A 1 76 ? -21.012 -15.592 3.284 1.00 98.38 76 ALA A O 1
ATOM 614 N N . LEU A 1 77 ? -19.916 -17.059 4.600 1.00 98.50 77 LEU A N 1
ATOM 615 C CA . LEU A 1 77 ? -21.034 -17.455 5.443 1.00 98.50 77 LEU A CA 1
ATOM 616 C C . LEU A 1 77 ? -20.635 -17.228 6.898 1.00 98.50 77 LEU A C 1
ATOM 618 O O . LEU A 1 77 ? -19.626 -17.755 7.359 1.00 98.50 77 LEU A O 1
ATOM 622 N N . GLY A 1 78 ? -21.433 -16.456 7.624 1.00 98.38 78 GLY A N 1
ATOM 623 C CA . GLY A 1 78 ? -21.196 -16.166 9.029 1.00 98.38 78 GLY A CA 1
ATOM 624 C C . GLY A 1 78 ? -22.421 -16.401 9.893 1.00 98.38 78 GLY A C 1
ATOM 625 O O . GLY A 1 78 ? -23.565 -16.347 9.431 1.00 98.38 78 GLY A O 1
ATOM 626 N N . GLY A 1 79 ? -22.169 -16.624 11.175 1.00 98.50 79 GLY A N 1
ATOM 627 C CA . GLY A 1 79 ? -23.198 -16.769 12.187 1.00 98.50 79 GLY A CA 1
ATOM 628 C C . GLY A 1 79 ? -22.800 -16.097 13.490 1.00 98.50 79 GLY A C 1
ATOM 629 O O . GLY A 1 79 ?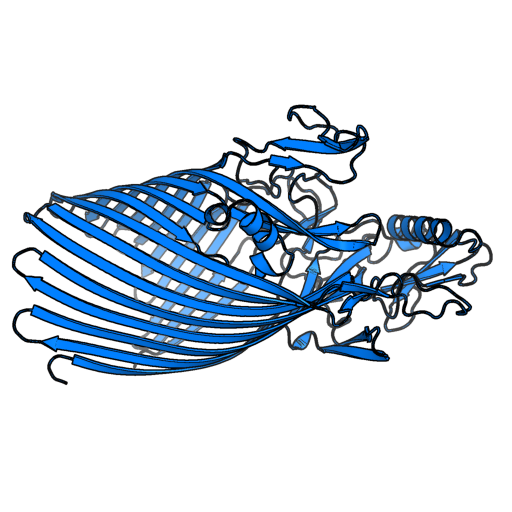 -21.633 -16.060 13.862 1.00 98.50 79 GLY A O 1
ATOM 630 N N . GLU A 1 80 ? -23.795 -15.565 14.180 1.00 98.44 80 GLU A N 1
ATOM 631 C CA . GLU A 1 80 ? -23.679 -14.988 15.510 1.00 98.44 80 GLU A CA 1
ATOM 632 C C . GLU A 1 80 ? -24.800 -15.562 16.372 1.00 98.44 80 GLU A C 1
ATOM 634 O O . GLU A 1 80 ? -25.979 -15.503 16.013 1.00 98.44 80 GLU A O 1
ATOM 639 N N . PHE A 1 81 ? -24.424 -16.121 17.512 1.00 98.44 81 PHE A N 1
ATOM 640 C CA . PHE A 1 81 ? -25.322 -16.490 18.591 1.00 98.44 81 PHE A CA 1
ATOM 641 C C . PHE A 1 81 ? -25.010 -15.596 19.782 1.00 98.44 81 PHE A C 1
ATOM 643 O O . PHE A 1 81 ? -23.854 -15.498 20.180 1.00 98.44 81 PHE A O 1
ATOM 650 N N . ASN A 1 82 ? -26.030 -14.959 20.345 1.00 98.31 82 ASN A N 1
ATOM 651 C CA . ASN A 1 82 ? -25.898 -14.160 21.555 1.00 98.31 82 ASN A CA 1
ATOM 652 C C . ASN A 1 82 ? -27.070 -14.453 22.484 1.00 98.31 82 ASN A C 1
ATOM 654 O O . ASN A 1 82 ? -28.227 -14.391 22.051 1.00 98.31 82 ASN A O 1
ATOM 658 N N . TYR A 1 83 ? -26.785 -14.754 23.745 1.00 97.94 83 TYR A N 1
ATOM 659 C CA . TYR A 1 83 ? -27.813 -15.053 24.730 1.00 97.94 83 TYR A CA 1
ATOM 660 C C . TYR A 1 83 ? -27.400 -14.603 26.130 1.00 97.94 83 TYR A C 1
ATOM 662 O O . TYR A 1 83 ? -26.337 -14.973 26.621 1.00 97.94 83 TYR A O 1
ATOM 670 N N . GLU A 1 84 ? -28.285 -13.854 26.778 1.00 97.00 84 GLU A N 1
ATOM 671 C CA . GLU A 1 84 ? -28.154 -13.423 28.165 1.00 97.00 84 GLU A CA 1
ATOM 672 C C . GLU A 1 84 ? -28.962 -14.360 29.069 1.00 97.00 84 GLU A C 1
ATOM 674 O O . GLU A 1 84 ? -30.177 -14.536 28.921 1.00 97.00 84 GLU A O 1
ATOM 679 N N . PHE A 1 85 ? -28.281 -14.977 30.024 1.00 94.44 85 PHE A N 1
ATOM 680 C CA . PHE A 1 85 ? -28.876 -15.784 31.076 1.00 94.44 85 PHE A CA 1
ATOM 681 C C . PHE A 1 85 ? -29.183 -14.935 32.314 1.00 94.44 85 PHE A C 1
ATOM 683 O O . PHE A 1 85 ? -28.650 -13.844 32.535 1.00 94.44 85 PHE A O 1
ATOM 690 N N . GLU A 1 86 ? -30.027 -15.478 33.190 1.00 92.06 86 GLU A N 1
ATOM 691 C CA . GLU A 1 86 ? -30.270 -14.866 34.491 1.00 92.06 86 GLU A CA 1
ATOM 692 C C . GLU A 1 86 ? -28.991 -14.769 35.337 1.00 92.06 86 GLU A C 1
ATOM 694 O O . GLU A 1 86 ? -28.036 -15.541 35.207 1.00 92.06 86 GLU A O 1
ATOM 699 N N . GLY A 1 87 ? -28.986 -13.796 36.247 1.00 92.50 87 GLY A N 1
ATOM 700 C CA . GLY A 1 87 ? -27.861 -13.554 37.140 1.00 92.50 87 GLY A CA 1
ATOM 701 C C . GLY A 1 87 ? -26.678 -12.848 36.481 1.00 92.50 87 GLY A C 1
ATOM 702 O O . GLY A 1 87 ? -25.622 -12.816 37.100 1.00 92.50 87 GLY A O 1
ATOM 703 N N . GLY A 1 88 ? -26.821 -12.285 35.277 1.00 93.94 88 GLY A N 1
ATOM 704 C CA . GLY A 1 88 ? -25.778 -11.490 34.614 1.00 93.94 88 GLY A CA 1
ATOM 705 C C . GLY A 1 88 ? -24.710 -12.323 33.909 1.00 93.94 88 GLY A C 1
ATOM 706 O O . GLY A 1 88 ? -23.569 -11.889 33.833 1.00 93.94 88 GLY A O 1
ATOM 707 N N . TRP A 1 89 ? -25.042 -13.543 33.482 1.00 97.56 89 TRP A N 1
ATOM 708 C CA . TRP A 1 89 ? -24.184 -14.349 32.612 1.00 97.56 89 TRP A CA 1
ATOM 709 C C . TRP A 1 89 ? -24.601 -14.143 31.160 1.00 97.56 89 TRP A C 1
ATOM 711 O O . TRP A 1 89 ? -25.789 -14.243 30.875 1.00 97.56 89 TRP A O 1
ATOM 721 N N . GLY A 1 90 ? -23.649 -13.979 30.253 1.00 98.06 90 GLY A N 1
ATOM 722 C CA . GLY A 1 90 ? -23.902 -13.927 28.818 1.00 98.06 90 GLY A CA 1
ATOM 723 C C . GLY A 1 90 ? -23.021 -14.918 28.071 1.00 98.06 90 GLY A C 1
ATOM 724 O O . GLY A 1 90 ? -21.913 -15.234 28.499 1.00 98.06 90 GLY A O 1
ATOM 725 N N . VAL A 1 91 ? -23.516 -15.438 26.953 1.00 98.31 91 VAL A N 1
ATOM 726 C CA . VAL A 1 91 ? -22.711 -16.198 25.995 1.00 98.31 91 VAL A CA 1
ATOM 727 C C . VAL A 1 91 ? -22.849 -15.570 24.621 1.00 98.31 91 VAL A C 1
ATOM 729 O O . VAL A 1 91 ? -23.957 -15.276 24.163 1.00 98.31 91 VAL A O 1
ATOM 732 N N . LYS A 1 92 ? -21.716 -15.414 23.945 1.00 98.56 92 LYS A N 1
ATOM 733 C CA . LYS A 1 92 ? -21.660 -14.961 22.563 1.00 98.56 92 LYS A CA 1
ATOM 734 C C . LYS A 1 92 ? -20.751 -15.885 21.775 1.00 98.56 92 LYS A C 1
ATOM 736 O O . LYS A 1 92 ? -19.671 -16.221 22.230 1.00 98.56 92 LYS A O 1
ATOM 741 N N . ASN A 1 93 ? -21.182 -16.302 20.596 1.00 98.75 93 ASN A N 1
ATOM 742 C CA . ASN A 1 93 ? -20.343 -17.036 19.663 1.00 98.75 93 ASN A CA 1
ATOM 743 C C . ASN A 1 93 ? -20.491 -16.430 18.278 1.00 98.75 93 ASN A C 1
ATOM 745 O O . ASN A 1 93 ? -21.606 -16.366 17.754 1.00 98.75 93 ASN A O 1
ATOM 749 N N . VAL A 1 94 ? -19.380 -16.028 17.677 1.00 98.62 94 VAL A N 1
ATOM 750 C CA . VAL A 1 94 ? -19.339 -15.545 16.297 1.00 98.62 94 VAL A CA 1
ATOM 751 C C . VAL A 1 94 ? -18.458 -16.483 15.490 1.00 98.62 94 VAL A C 1
ATOM 753 O O . VAL A 1 94 ? -17.406 -16.912 15.953 1.00 98.62 94 VAL A O 1
ATOM 756 N N . PHE A 1 95 ? -18.886 -16.839 14.286 1.00 98.69 95 PHE A N 1
ATOM 757 C CA . PHE A 1 95 ? -18.051 -17.579 13.349 1.00 98.69 95 PHE A CA 1
ATOM 758 C C . PHE A 1 95 ? -18.224 -17.058 11.929 1.00 98.69 95 PHE A C 1
ATOM 760 O O . PHE A 1 95 ? -19.273 -16.507 11.572 1.00 98.69 95 PHE A O 1
ATOM 767 N N . ARG A 1 96 ? -17.201 -17.271 11.106 1.00 98.56 96 ARG A N 1
ATOM 768 C CA . ARG A 1 96 ? -17.221 -16.955 9.683 1.00 98.56 96 ARG A CA 1
ATOM 769 C C . ARG A 1 96 ? -16.358 -17.942 8.910 1.00 98.56 96 ARG A C 1
ATOM 771 O O . ARG A 1 96 ? -15.210 -18.166 9.264 1.00 98.56 96 ARG A O 1
ATOM 778 N N . PHE A 1 97 ? -16.915 -18.476 7.834 1.00 98.50 97 PHE A N 1
ATOM 779 C CA . PHE A 1 97 ? -16.181 -19.151 6.774 1.00 98.50 97 PHE A CA 1
ATOM 780 C C . PHE A 1 97 ? -16.103 -18.221 5.563 1.00 98.50 97 PHE A C 1
ATOM 782 O O . PHE A 1 97 ? -17.109 -17.597 5.209 1.00 98.50 97 PHE A O 1
ATOM 789 N N . THR A 1 98 ? -14.934 -18.130 4.939 1.00 98.56 98 THR A N 1
ATOM 790 C CA . THR A 1 98 ? -14.691 -17.327 3.739 1.00 98.56 98 THR A CA 1
ATOM 791 C C . THR A 1 98 ? -13.897 -18.150 2.724 1.00 98.56 98 THR A C 1
ATOM 793 O O . THR A 1 98 ? -12.891 -18.755 3.075 1.00 98.56 98 THR A O 1
ATOM 796 N N . ASP A 1 99 ? -14.370 -18.155 1.482 1.00 98.50 99 ASP A N 1
ATOM 797 C CA . ASP A 1 99 ? -13.731 -18.701 0.281 1.00 98.50 99 ASP A CA 1
ATOM 798 C C . ASP A 1 99 ? -13.443 -17.514 -0.642 1.00 98.50 99 ASP A C 1
ATOM 800 O O . ASP A 1 99 ? -14.350 -16.711 -0.904 1.00 98.50 99 ASP A O 1
ATOM 804 N N . ILE A 1 100 ? -12.190 -17.361 -1.054 1.00 97.94 100 ILE A N 1
ATOM 805 C CA . ILE A 1 100 ? -11.717 -16.242 -1.867 1.00 97.94 100 ILE A CA 1
ATOM 806 C C . ILE A 1 100 ? -10.987 -16.826 -3.066 1.00 97.94 100 ILE A C 1
ATOM 808 O O . ILE A 1 100 ? -10.055 -17.606 -2.908 1.00 97.94 100 ILE A O 1
ATOM 812 N N . ASP A 1 101 ? -11.417 -16.433 -4.253 1.00 97.19 101 ASP A N 1
ATOM 813 C CA . ASP A 1 101 ? -10.655 -16.609 -5.481 1.00 97.19 101 ASP A CA 1
ATOM 814 C C . ASP A 1 101 ? -10.251 -15.209 -5.932 1.00 97.19 101 ASP A C 1
ATOM 816 O O . ASP A 1 101 ? -11.116 -14.399 -6.269 1.00 97.19 101 ASP A O 1
ATOM 820 N N . GLU A 1 102 ? -8.973 -14.878 -5.793 1.00 94.94 102 GLU A N 1
ATOM 821 C CA . GLU A 1 102 ? -8.445 -13.559 -6.113 1.00 94.94 102 GLU A CA 1
ATOM 822 C C . GLU A 1 102 ? -7.458 -13.677 -7.262 1.00 94.94 102 GLU A C 1
ATOM 824 O O . GLU A 1 102 ? -6.495 -14.443 -7.208 1.00 94.94 102 GLU A O 1
ATOM 829 N N . GLU A 1 103 ? -7.715 -12.897 -8.303 1.00 94.31 103 GLU A N 1
ATOM 830 C CA . GLU A 1 103 ? -6.756 -12.659 -9.361 1.00 94.31 103 GLU A CA 1
ATOM 831 C C . GLU A 1 103 ? -6.321 -11.201 -9.323 1.00 94.31 103 GLU A C 1
ATOM 833 O O . GLU A 1 103 ? -7.138 -10.281 -9.253 1.00 94.31 103 GLU A O 1
ATOM 838 N N . PHE A 1 104 ? -5.017 -11.008 -9.371 1.00 94.69 104 PHE A N 1
ATOM 839 C CA . PHE A 1 104 ? -4.378 -9.720 -9.470 1.00 94.69 104 PHE A CA 1
ATOM 840 C C . PHE A 1 104 ? -3.727 -9.632 -10.849 1.00 94.69 104 PHE A C 1
ATOM 842 O O . PHE A 1 104 ? -2.874 -10.453 -11.174 1.00 94.69 104 PHE A O 1
ATOM 849 N N . ASN A 1 105 ? -4.125 -8.660 -11.666 1.00 95.12 105 ASN A N 1
ATOM 850 C CA . ASN A 1 105 ? -3.582 -8.458 -13.005 1.00 95.12 105 ASN A CA 1
ATOM 851 C C . ASN A 1 105 ? -3.454 -6.955 -13.293 1.00 95.12 105 ASN A C 1
ATOM 853 O O . ASN A 1 105 ? -4.463 -6.281 -13.500 1.00 95.12 105 ASN A O 1
ATOM 857 N N . ALA A 1 106 ? -2.240 -6.403 -13.252 1.00 95.44 106 ALA A N 1
ATOM 858 C CA . ALA A 1 106 ? -2.039 -4.957 -13.391 1.00 95.44 106 ALA A CA 1
ATOM 859 C C . ALA A 1 106 ? -0.651 -4.574 -13.932 1.00 95.44 106 ALA A C 1
ATOM 861 O O . ALA A 1 106 ? 0.267 -5.394 -13.975 1.00 95.44 106 ALA A O 1
ATOM 862 N N . ILE A 1 107 ? -0.524 -3.306 -14.341 1.00 94.38 107 ILE A N 1
ATOM 863 C CA . ILE A 1 107 ? 0.709 -2.695 -14.852 1.00 94.38 107 ILE A CA 1
ATOM 864 C C . ILE A 1 107 ? 1.407 -1.902 -13.745 1.00 94.38 107 ILE A C 1
ATOM 866 O O . ILE A 1 107 ? 0.814 -0.975 -13.202 1.00 94.38 107 ILE A O 1
ATOM 870 N N . PHE A 1 108 ? 2.657 -2.253 -13.445 1.00 93.31 108 PHE A N 1
ATOM 871 C CA . PHE A 1 108 ? 3.494 -1.774 -12.347 1.00 93.31 108 PHE A CA 1
ATOM 872 C C . PHE A 1 108 ? 4.585 -0.810 -12.773 1.00 93.31 108 PHE A C 1
ATOM 874 O O . PHE A 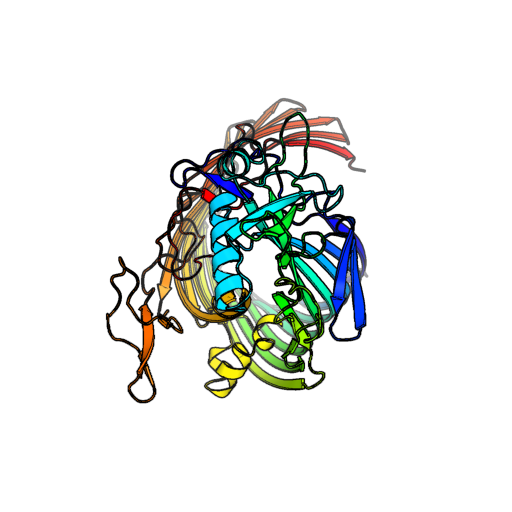1 108 ? 5.274 -1.030 -13.760 1.00 93.31 108 PHE A O 1
ATOM 881 N N . SER A 1 109 ? 4.806 0.233 -11.974 1.00 91.50 109 SER A N 1
ATOM 882 C CA . SER A 1 109 ? 6.033 1.022 -12.058 1.00 91.50 109 SER A CA 1
ATOM 883 C C . SER A 1 109 ? 7.204 0.146 -11.604 1.00 91.50 109 SER A C 1
ATOM 885 O O . SER A 1 109 ? 7.271 -0.228 -10.430 1.00 91.50 109 SER A O 1
ATOM 887 N N . VAL A 1 110 ? 8.089 -0.205 -12.536 1.00 89.31 110 VAL A N 1
ATOM 888 C CA . VAL A 1 110 ? 9.322 -0.956 -12.256 1.00 89.31 110 VAL A CA 1
ATOM 889 C C . VAL A 1 110 ? 10.492 0.018 -12.251 1.00 89.31 110 VAL A C 1
ATOM 891 O O . VAL A 1 110 ? 11.101 0.227 -11.209 1.00 89.31 110 VAL A O 1
ATOM 894 N N . ASN A 1 111 ? 10.713 0.722 -13.362 1.00 88.31 111 ASN A N 1
ATOM 895 C CA . ASN A 1 111 ? 11.751 1.744 -13.480 1.00 88.31 111 ASN A CA 1
ATOM 896 C C . ASN A 1 111 ? 11.167 3.158 -13.570 1.00 88.31 111 ASN A C 1
ATOM 898 O O . ASN A 1 111 ? 10.012 3.351 -13.959 1.00 88.31 111 ASN A O 1
ATOM 902 N N . ASN A 1 112 ? 11.990 4.153 -13.236 1.00 92.69 112 ASN A N 1
ATOM 903 C CA . ASN A 1 112 ? 11.710 5.533 -13.622 1.00 92.69 112 ASN A CA 1
ATOM 904 C C . ASN A 1 112 ? 11.932 5.695 -15.140 1.00 92.69 112 ASN A C 1
ATOM 906 O O . ASN A 1 112 ? 12.789 5.004 -15.701 1.00 92.69 112 ASN A O 1
ATOM 910 N N . PRO A 1 113 ? 11.170 6.568 -15.824 1.00 95.31 113 PRO A N 1
ATOM 911 C CA . PRO A 1 113 ? 11.399 6.850 -17.233 1.00 95.31 113 PRO A CA 1
ATOM 912 C C . PRO A 1 113 ? 12.792 7.420 -17.487 1.00 95.31 113 PRO A C 1
ATOM 914 O O . PRO A 1 113 ? 13.310 8.198 -16.688 1.00 95.31 113 PRO A O 1
ATOM 917 N N . ILE A 1 114 ? 13.359 7.078 -18.639 1.00 95.56 114 ILE A N 1
ATOM 918 C CA . ILE A 1 114 ? 14.621 7.639 -19.129 1.00 95.56 114 ILE A CA 1
ATOM 919 C C . ILE A 1 114 ? 14.463 8.062 -20.590 1.00 95.56 114 ILE A C 1
ATOM 921 O O . ILE A 1 114 ? 13.504 7.672 -21.261 1.00 95.56 114 ILE A O 1
ATOM 925 N N . LEU A 1 115 ? 15.415 8.843 -21.104 1.00 97.44 115 LEU A N 1
ATOM 926 C CA . LEU A 1 115 ? 15.425 9.220 -22.517 1.00 97.44 115 LEU A CA 1
ATOM 927 C C . LEU A 1 115 ? 15.499 7.967 -23.400 1.00 97.44 115 LEU A C 1
ATOM 929 O O . LEU A 1 115 ? 16.338 7.092 -23.187 1.00 97.44 115 LEU A O 1
ATOM 933 N N . ALA A 1 116 ? 14.644 7.885 -24.417 1.00 97.94 116 ALA A N 1
ATOM 934 C CA . ALA A 1 116 ? 14.527 6.734 -25.304 1.00 97.94 116 ALA A CA 1
ATOM 935 C C . ALA A 1 116 ? 15.835 6.454 -26.058 1.00 97.94 116 ALA A C 1
ATOM 937 O O . ALA A 1 116 ? 16.194 5.290 -26.259 1.00 97.94 116 ALA A O 1
ATOM 938 N N . TYR A 1 117 ? 16.584 7.500 -26.426 1.00 98.25 117 TYR A N 1
ATOM 939 C CA . TYR A 1 117 ? 17.912 7.343 -27.016 1.00 98.25 117 TYR A CA 1
ATOM 940 C C . TYR A 1 117 ? 18.903 6.723 -26.025 1.00 98.25 117 TYR A C 1
ATOM 942 O O . TYR A 1 117 ? 19.571 5.746 -26.359 1.00 98.25 117 TYR A O 1
ATOM 950 N N . GLN A 1 118 ? 18.942 7.220 -24.784 1.00 97.44 118 GLN A N 1
ATOM 951 C CA . GLN A 1 118 ? 19.774 6.649 -23.722 1.00 97.44 118 GLN A CA 1
ATOM 952 C C . GLN A 1 118 ? 19.398 5.188 -23.440 1.00 97.44 118 GLN A C 1
ATOM 954 O O . GLN A 1 118 ? 20.279 4.339 -23.338 1.00 97.44 118 GLN A O 1
ATOM 959 N N . HIS A 1 119 ? 18.101 4.875 -23.372 1.00 96.94 119 HIS A N 1
ATOM 960 C CA . HIS A 1 119 ? 17.626 3.501 -23.238 1.00 96.94 119 HIS A CA 1
ATOM 961 C C . HIS A 1 119 ? 18.145 2.618 -24.381 1.00 96.94 119 HIS A C 1
ATOM 963 O O . HIS A 1 119 ? 18.695 1.554 -24.119 1.00 96.94 119 HIS A O 1
ATOM 969 N N . ALA A 1 120 ? 18.039 3.066 -25.635 1.00 98.00 120 ALA A N 1
ATOM 970 C CA . ALA A 1 120 ? 18.526 2.302 -26.781 1.00 98.00 120 ALA A CA 1
ATOM 971 C C . ALA A 1 120 ? 20.044 2.057 -26.718 1.00 98.00 120 ALA A C 1
ATOM 973 O O . ALA A 1 120 ? 20.479 0.934 -26.962 1.00 98.00 120 ALA A O 1
ATOM 974 N N . GLN A 1 121 ? 20.837 3.063 -26.329 1.00 97.88 121 GLN A N 1
ATOM 975 C CA . GLN A 1 121 ? 22.285 2.907 -26.138 1.00 97.88 121 GLN A CA 1
ATOM 976 C C . GLN A 1 121 ? 22.608 1.868 -25.056 1.00 97.88 121 GLN A C 1
ATOM 978 O O . GLN A 1 121 ? 23.413 0.971 -25.297 1.00 97.88 121 GLN A O 1
ATOM 983 N N . ASN A 1 122 ? 21.910 1.905 -23.916 1.00 95.44 122 ASN A N 1
ATOM 984 C CA . ASN A 1 122 ? 22.091 0.911 -22.853 1.00 95.44 122 ASN A CA 1
ATOM 985 C C . ASN A 1 122 ? 21.818 -0.522 -23.350 1.00 95.44 122 ASN A C 1
ATOM 987 O O . ASN A 1 122 ? 22.515 -1.458 -22.959 1.00 95.44 122 ASN A O 1
ATOM 991 N N . GLN A 1 123 ? 20.822 -0.708 -24.225 1.00 95.50 123 GLN A N 1
ATOM 992 C CA . GLN A 1 123 ? 20.504 -2.024 -24.791 1.00 95.50 123 GLN A CA 1
ATOM 993 C C . GLN A 1 123 ? 21.517 -2.465 -25.857 1.00 95.50 123 GLN A C 1
ATOM 995 O O . GLN A 1 123 ? 21.832 -3.652 -25.924 1.00 95.50 123 GLN A O 1
ATOM 1000 N N . ILE A 1 124 ? 22.074 -1.537 -26.645 1.00 96.88 124 ILE A N 1
ATOM 1001 C CA . ILE A 1 124 ? 23.193 -1.814 -27.563 1.00 96.88 124 ILE A CA 1
ATOM 1002 C C . ILE A 1 124 ? 24.417 -2.296 -26.775 1.00 96.88 124 ILE A C 1
ATOM 1004 O O . ILE A 1 124 ? 24.997 -3.329 -27.113 1.00 96.88 124 ILE A O 1
ATOM 1008 N N . ASP A 1 125 ? 24.779 -1.589 -25.703 1.00 95.00 125 ASP A N 1
ATOM 1009 C CA . ASP A 1 125 ? 25.913 -1.946 -24.848 1.00 95.00 125 ASP A CA 1
ATOM 1010 C C . ASP A 1 125 ? 25.706 -3.313 -24.185 1.00 95.00 125 ASP A C 1
ATOM 1012 O O . ASP A 1 125 ? 26.597 -4.165 -24.234 1.00 95.00 125 ASP A O 1
ATOM 1016 N N . ARG A 1 126 ? 24.509 -3.565 -23.632 1.00 91.25 126 ARG A N 1
ATOM 1017 C CA . ARG A 1 126 ? 24.130 -4.870 -23.065 1.00 91.25 126 ARG A CA 1
ATOM 1018 C C . ARG A 1 126 ? 24.257 -5.985 -24.103 1.00 91.25 126 ARG A C 1
ATOM 1020 O O . ARG A 1 126 ? 24.894 -7.001 -23.831 1.00 91.25 126 ARG A O 1
ATOM 1027 N N . ALA A 1 127 ? 23.677 -5.796 -25.287 1.00 92.44 127 ALA A N 1
ATOM 1028 C CA . ALA A 1 127 ? 23.669 -6.812 -26.331 1.00 92.44 127 ALA A CA 1
ATOM 1029 C C . ALA A 1 127 ? 25.083 -7.122 -26.840 1.00 92.44 127 ALA A C 1
ATOM 1031 O O . ALA A 1 127 ? 25.436 -8.289 -26.962 1.00 92.44 127 ALA A O 1
ATOM 1032 N N . ASN A 1 128 ? 25.921 -6.107 -27.070 1.00 93.81 128 ASN A N 1
ATOM 1033 C CA . ASN A 1 128 ? 27.309 -6.305 -27.495 1.00 93.81 128 ASN A CA 1
ATOM 1034 C C . ASN A 1 128 ? 28.183 -6.929 -26.392 1.00 93.81 128 ASN A C 1
ATOM 1036 O O . ASN A 1 128 ? 29.123 -7.664 -26.695 1.00 93.81 128 ASN A O 1
ATOM 1040 N N . ALA A 1 129 ? 27.894 -6.664 -25.113 1.00 91.31 129 ALA A N 1
ATOM 1041 C CA . ALA A 1 129 ? 28.586 -7.313 -24.001 1.00 91.31 129 ALA A CA 1
ATOM 1042 C C . ALA A 1 129 ? 28.239 -8.809 -23.899 1.00 91.31 129 ALA A C 1
ATOM 1044 O O . ALA A 1 129 ? 29.123 -9.627 -23.638 1.00 91.31 129 ALA A O 1
ATOM 1045 N N . GLN A 1 130 ? 26.971 -9.164 -24.125 1.00 87.81 130 GLN A N 1
ATOM 1046 C CA . GLN A 1 130 ? 26.486 -10.546 -24.091 1.00 87.81 130 GLN A CA 1
ATOM 1047 C C . GLN A 1 130 ? 26.851 -11.328 -25.364 1.00 87.81 130 GLN A C 1
ATOM 1049 O O . GLN A 1 130 ? 27.224 -12.499 -25.286 1.00 87.81 130 GLN A O 1
ATOM 1054 N N . TYR A 1 131 ? 26.813 -10.664 -26.521 1.00 89.38 131 TYR A N 1
ATOM 1055 C CA . TYR A 1 131 ? 27.077 -11.219 -27.848 1.00 89.38 131 TYR A CA 1
ATOM 1056 C C . TYR A 1 131 ? 28.189 -10.408 -28.552 1.00 89.38 131 TYR A C 1
ATOM 1058 O O . TYR A 1 131 ? 27.899 -9.527 -29.362 1.00 89.38 131 TYR A O 1
ATOM 1066 N N . PRO A 1 132 ? 29.481 -10.694 -28.289 1.00 86.75 132 PRO A N 1
ATOM 1067 C CA . PRO A 1 132 ? 30.600 -9.866 -28.764 1.00 86.75 132 PRO A CA 1
ATOM 1068 C C . PRO A 1 132 ? 30.728 -9.711 -30.286 1.00 86.75 132 PRO A C 1
ATOM 1070 O O . PRO A 1 132 ? 31.316 -8.738 -30.754 1.00 86.75 132 PRO A O 1
ATOM 1073 N N . ASP A 1 133 ? 30.187 -10.660 -31.055 1.00 89.12 133 ASP A N 1
ATOM 1074 C CA . ASP A 1 133 ? 30.229 -10.665 -32.523 1.00 89.12 133 ASP A CA 1
ATOM 1075 C C . ASP A 1 133 ? 28.955 -10.071 -33.165 1.00 89.12 133 ASP A C 1
ATOM 1077 O O . ASP A 1 133 ? 28.800 -10.131 -34.384 1.00 89.12 133 ASP A O 1
ATOM 1081 N N . LEU A 1 134 ? 28.040 -9.501 -32.365 1.00 90.88 134 LEU A N 1
ATOM 1082 C CA . LEU A 1 134 ? 26.746 -8.986 -32.830 1.00 90.88 134 LEU A CA 1
ATOM 1083 C C . LEU A 1 134 ? 26.876 -7.744 -33.722 1.00 90.88 134 LEU A C 1
ATOM 1085 O O . LEU A 1 134 ? 26.141 -7.608 -34.696 1.00 90.88 134 LEU A O 1
ATOM 1089 N N . GLY A 1 135 ? 27.803 -6.840 -33.386 1.00 92.75 135 GLY A N 1
ATOM 1090 C CA . GLY A 1 135 ? 28.053 -5.616 -34.154 1.00 92.75 135 GLY A CA 1
ATOM 1091 C C . GLY A 1 135 ? 26.897 -4.611 -34.135 1.00 92.75 135 GLY A C 1
ATOM 1092 O O . GLY A 1 135 ? 26.732 -3.867 -35.099 1.00 92.75 135 GLY A O 1
ATOM 1093 N N . ALA A 1 136 ? 26.092 -4.580 -33.068 1.00 96.50 136 ALA A N 1
ATOM 1094 C CA . ALA A 1 136 ? 24.996 -3.624 -32.950 1.00 96.50 136 ALA A CA 1
ATOM 1095 C C . ALA A 1 136 ? 25.541 -2.196 -32.781 1.00 96.50 136 ALA A C 1
ATOM 1097 O O . ALA A 1 136 ? 26.345 -1.933 -31.885 1.00 96.50 136 ALA A O 1
ATOM 1098 N N . THR A 1 137 ? 25.086 -1.270 -33.625 1.00 97.00 137 THR A N 1
ATOM 1099 C CA . THR A 1 137 ? 25.483 0.152 -33.605 1.00 97.00 137 THR A CA 1
ATOM 1100 C C . THR A 1 137 ? 24.301 1.116 -33.690 1.00 97.00 137 THR A C 1
ATOM 1102 O O . THR A 1 137 ? 24.461 2.305 -33.421 1.00 97.00 137 THR A O 1
ATOM 1105 N N . GLY A 1 138 ? 23.123 0.630 -34.080 1.00 97.62 138 GLY A N 1
ATOM 1106 C CA . GLY A 1 138 ? 21.899 1.409 -34.223 1.00 97.62 138 GLY A CA 1
ATOM 1107 C C . GLY A 1 138 ? 20.698 0.742 -33.558 1.00 97.62 138 GLY A C 1
ATOM 1108 O O . GLY A 1 138 ? 20.800 -0.330 -32.957 1.00 97.62 138 GLY A O 1
ATOM 1109 N N . PHE A 1 139 ? 19.547 1.403 -33.655 1.00 98.44 139 PHE A N 1
ATOM 1110 C CA . PHE A 1 139 ? 18.296 0.952 -33.060 1.00 98.44 139 PHE A CA 1
ATOM 1111 C C . PHE A 1 139 ? 17.094 1.364 -33.910 1.00 98.44 139 PHE A C 1
ATOM 1113 O O . PHE A 1 139 ? 17.167 2.297 -34.710 1.00 98.44 139 PHE A O 1
ATOM 1120 N N . GLU A 1 140 ? 15.963 0.707 -33.682 1.00 98.31 140 GLU A N 1
ATOM 1121 C CA . GLU A 1 140 ? 14.668 1.129 -34.198 1.00 98.31 140 GLU A CA 1
ATOM 1122 C C . GLU A 1 140 ? 13.564 0.810 -33.181 1.00 98.31 140 GLU A C 1
ATOM 1124 O O . GLU A 1 140 ? 13.336 -0.352 -32.836 1.00 98.31 140 GLU A O 1
ATOM 1129 N N . TYR A 1 141 ? 12.874 1.851 -32.709 1.00 98.50 141 TYR A N 1
ATOM 1130 C CA . TYR A 1 141 ? 11.636 1.728 -31.945 1.00 98.50 141 TYR A CA 1
ATOM 1131 C C . TYR A 1 141 ? 10.454 1.571 -32.893 1.00 98.50 141 TYR A C 1
ATOM 1133 O O . TYR A 1 141 ? 10.318 2.318 -33.867 1.00 98.50 141 TYR A O 1
ATOM 1141 N N . ARG A 1 142 ? 9.560 0.641 -32.570 1.00 97.62 142 ARG A N 1
ATOM 1142 C CA . ARG A 1 142 ? 8.327 0.384 -33.312 1.00 97.62 142 ARG A CA 1
ATOM 1143 C C . ARG A 1 142 ? 7.129 0.358 -32.378 1.00 97.62 142 ARG A C 1
ATOM 1145 O O . ARG A 1 142 ? 7.254 -0.026 -31.222 1.00 97.62 142 ARG A O 1
ATOM 1152 N N . ASP A 1 143 ? 5.952 0.703 -32.876 1.00 95.56 143 ASP A N 1
ATOM 1153 C CA . ASP A 1 143 ? 4.710 0.340 -32.196 1.00 95.56 143 ASP A CA 1
ATOM 1154 C C . ASP A 1 143 ? 4.545 -1.185 -32.281 1.00 95.56 143 ASP A C 1
ATOM 1156 O O . ASP A 1 143 ? 4.475 -1.744 -33.378 1.00 95.56 143 ASP A O 1
ATOM 1160 N N . ALA A 1 144 ? 4.488 -1.867 -31.136 1.00 94.25 144 ALA A N 1
ATOM 1161 C CA . ALA A 1 144 ? 4.474 -3.331 -31.085 1.00 94.25 144 ALA A CA 1
ATOM 1162 C C . ALA A 1 144 ? 3.209 -3.954 -31.706 1.00 94.25 144 ALA A C 1
ATOM 1164 O O . ALA A 1 144 ? 3.170 -5.146 -32.008 1.00 94.25 144 ALA A O 1
ATOM 1165 N N . ARG A 1 145 ? 2.139 -3.169 -31.891 1.00 90.56 145 ARG A N 1
ATOM 1166 C CA . ARG A 1 145 ? 0.865 -3.647 -32.443 1.00 90.56 145 ARG A CA 1
ATOM 1167 C C . ARG A 1 145 ? 0.774 -3.419 -33.943 1.00 90.56 145 ARG A C 1
ATOM 1169 O O . ARG A 1 145 ? 0.204 -4.254 -34.647 1.00 90.56 145 ARG A O 1
ATOM 1176 N N . THR A 1 146 ? 1.254 -2.276 -34.428 1.00 93.00 146 THR A N 1
ATOM 1177 C CA . THR A 1 146 ? 1.132 -1.892 -35.845 1.00 93.00 146 THR A CA 1
ATOM 1178 C C . THR A 1 146 ? 2.405 -2.154 -36.647 1.00 93.00 146 THR A C 1
ATOM 1180 O O . THR A 1 146 ? 2.330 -2.274 -37.871 1.00 93.00 146 THR A O 1
ATOM 1183 N N . GLY A 1 147 ? 3.557 -2.259 -35.978 1.00 93.81 147 GLY A N 1
ATOM 1184 C CA . GLY A 1 147 ? 4.880 -2.316 -36.596 1.00 93.81 147 GLY A CA 1
ATOM 1185 C C . GLY A 1 147 ? 5.352 -0.974 -37.164 1.00 93.81 147 GLY A C 1
ATOM 1186 O O . GLY A 1 147 ? 6.344 -0.943 -37.889 1.00 93.81 147 GLY A O 1
ATOM 1187 N N . GLU A 1 148 ? 4.640 0.123 -36.888 1.00 95.94 148 GLU A N 1
ATOM 1188 C CA . GLU A 1 148 ? 5.028 1.468 -37.314 1.00 95.94 148 GLU A CA 1
ATOM 1189 C C . GLU A 1 148 ? 6.360 1.865 -36.678 1.00 95.94 148 GLU A C 1
ATOM 1191 O O . GLU A 1 148 ? 6.510 1.770 -35.464 1.00 95.94 148 GLU A O 1
ATOM 1196 N N . VAL A 1 149 ? 7.310 2.335 -37.489 1.00 97.06 149 VAL A N 1
ATOM 1197 C CA . VAL A 1 149 ? 8.582 2.872 -36.993 1.00 97.06 149 VAL A CA 1
ATOM 1198 C C . VAL A 1 149 ? 8.330 4.212 -36.314 1.00 97.06 149 VAL A C 1
ATOM 1200 O O . VAL A 1 149 ? 7.843 5.147 -36.947 1.00 97.06 149 VAL A O 1
ATOM 1203 N N . LEU A 1 150 ? 8.673 4.290 -35.031 1.00 96.75 150 LEU A N 1
ATOM 1204 C CA . LEU A 1 150 ? 8.471 5.468 -34.191 1.00 96.75 150 LEU A CA 1
ATOM 1205 C C . LEU A 1 150 ? 9.715 6.357 -34.139 1.00 96.75 150 LEU A C 1
ATOM 1207 O O . LEU A 1 150 ? 9.588 7.578 -34.156 1.00 96.75 150 LEU A O 1
ATOM 1211 N N . ALA A 1 151 ? 10.900 5.745 -34.065 1.00 97.94 151 ALA A N 1
ATOM 1212 C CA . ALA A 1 151 ? 12.186 6.436 -34.053 1.00 97.94 151 ALA A CA 1
ATOM 1213 C C . ALA A 1 151 ? 13.324 5.475 -34.417 1.00 97.94 151 ALA A C 1
ATOM 1215 O O . ALA A 1 151 ? 13.380 4.368 -33.880 1.00 97.94 151 ALA A O 1
ATOM 1216 N N . ASN A 1 152 ? 14.258 5.901 -35.268 1.00 97.12 152 ASN A N 1
ATOM 1217 C CA . ASN A 1 152 ? 15.499 5.159 -35.543 1.00 97.12 152 ASN A CA 1
ATOM 1218 C C . ASN A 1 152 ? 16.749 6.055 -35.611 1.00 97.12 152 ASN A C 1
ATOM 1220 O O . ASN A 1 152 ? 17.829 5.623 -36.014 1.00 97.12 152 ASN A O 1
ATOM 1224 N N . THR A 1 153 ? 16.614 7.309 -35.179 1.00 97.31 153 THR A N 1
ATOM 1225 C CA . THR A 1 153 ? 17.714 8.259 -34.999 1.00 97.31 153 THR A CA 1
ATOM 1226 C C . THR A 1 153 ? 17.634 8.915 -33.621 1.00 97.31 153 THR A C 1
ATOM 1228 O O . THR A 1 153 ? 16.564 8.966 -33.019 1.00 97.31 153 THR A O 1
ATOM 1231 N N . GLU A 1 154 ? 18.752 9.460 -33.128 1.00 97.50 154 GLU A N 1
ATOM 1232 C CA . GLU A 1 154 ? 18.805 10.226 -31.868 1.00 97.50 154 GLU A CA 1
ATOM 1233 C C . GLU A 1 154 ? 17.747 11.338 -31.840 1.00 97.50 154 GLU A C 1
ATOM 1235 O O . GLU A 1 154 ? 16.913 11.376 -30.945 1.00 97.50 154 GLU A O 1
ATOM 1240 N N . SER A 1 155 ? 17.685 12.168 -32.888 1.00 97.81 155 SER A N 1
ATOM 1241 C CA . SER A 1 155 ? 16.730 13.282 -32.951 1.00 97.81 155 SER A CA 1
ATOM 1242 C C . SER A 1 155 ? 15.263 12.843 -32.956 1.00 97.81 155 SER A C 1
ATOM 1244 O O . SER A 1 155 ? 14.412 13.621 -32.531 1.00 97.81 155 SER A O 1
ATOM 1246 N N . GLU A 1 156 ? 14.941 11.665 -33.492 1.00 98.12 156 GLU A N 1
ATOM 1247 C CA . GLU A 1 156 ? 13.576 11.131 -33.455 1.00 98.12 156 GLU A CA 1
ATOM 1248 C C . GLU A 1 156 ? 13.262 10.508 -32.097 1.00 98.12 156 GLU A C 1
ATOM 1250 O O . GLU A 1 156 ? 12.152 10.674 -31.605 1.00 98.12 156 GLU A O 1
ATOM 1255 N N . ALA A 1 157 ? 14.233 9.834 -31.472 1.00 97.56 157 ALA A N 1
ATOM 1256 C CA . ALA A 1 157 ? 14.082 9.261 -30.140 1.00 97.56 157 ALA A CA 1
ATOM 1257 C C . ALA A 1 157 ? 13.940 10.352 -29.067 1.00 97.56 157 ALA A C 1
ATOM 1259 O O . ALA A 1 157 ? 13.079 10.235 -28.203 1.00 97.56 157 ALA A O 1
ATOM 1260 N N . ASP A 1 158 ? 14.695 11.446 -29.170 1.00 96.25 158 ASP A N 1
ATOM 1261 C CA . ASP A 1 158 ? 14.567 12.620 -28.295 1.00 96.25 158 ASP A CA 1
ATOM 1262 C C . ASP A 1 158 ? 13.229 13.355 -28.481 1.00 96.25 158 ASP A C 1
ATOM 1264 O O . ASP A 1 158 ? 12.759 14.050 -27.583 1.00 96.25 158 ASP A O 1
ATOM 1268 N N . ALA A 1 159 ? 12.605 13.214 -29.653 1.00 95.12 159 ALA A N 1
ATOM 1269 C CA . ALA A 1 159 ? 11.294 13.778 -29.963 1.00 95.12 159 ALA A CA 1
ATOM 1270 C C . ALA A 1 159 ? 10.146 12.771 -29.791 1.00 95.12 159 ALA A C 1
ATOM 1272 O O . ALA A 1 159 ? 8.983 13.131 -30.023 1.00 95.12 159 ALA A O 1
ATOM 1273 N N . LEU A 1 160 ? 10.449 11.522 -29.411 1.00 94.38 160 LEU A N 1
ATOM 1274 C CA . LEU A 1 160 ? 9.462 10.463 -29.239 1.00 94.38 160 LEU A CA 1
ATOM 1275 C C . LEU A 1 160 ? 8.359 10.978 -28.318 1.00 94.38 160 LEU A C 1
ATOM 1277 O O . LEU A 1 160 ? 8.629 11.705 -27.366 1.00 94.38 160 LEU A O 1
ATOM 1281 N N . ASN A 1 161 ? 7.101 10.664 -28.635 1.00 90.44 161 ASN A N 1
ATOM 1282 C CA . ASN A 1 161 ? 5.934 10.993 -27.808 1.00 90.44 161 ASN A CA 1
ATOM 1283 C C . ASN A 1 161 ? 5.825 12.459 -27.308 1.00 90.44 161 ASN A C 1
ATOM 1285 O O . ASN A 1 161 ? 5.029 12.732 -26.416 1.00 90.44 161 ASN A O 1
ATOM 1289 N N . GLY A 1 162 ? 6.572 13.404 -27.894 1.00 91.94 162 GLY A N 1
ATOM 1290 C CA . GLY A 1 162 ? 6.648 14.803 -27.464 1.00 91.94 162 GLY A CA 1
ATOM 1291 C C . GLY A 1 162 ? 7.554 15.083 -26.255 1.00 91.94 162 GLY A C 1
ATOM 1292 O O . GLY A 1 162 ? 7.806 16.254 -25.977 1.00 91.94 162 GLY A O 1
ATOM 1293 N N . ASN A 1 163 ? 8.062 14.056 -25.565 1.00 94.25 163 ASN A N 1
ATOM 1294 C CA . ASN A 1 163 ? 8.904 14.198 -24.367 1.00 94.25 163 ASN A CA 1
ATOM 1295 C C . ASN A 1 163 ? 10.212 13.381 -24.404 1.00 94.25 163 ASN A C 1
ATOM 1297 O O . ASN A 1 163 ? 11.068 13.568 -23.545 1.00 94.25 163 ASN A O 1
ATOM 1301 N N . GLY A 1 164 ? 10.379 12.507 -25.396 1.00 96.56 164 GLY A N 1
ATOM 1302 C CA . GLY A 1 164 ? 11.577 11.707 -25.620 1.00 96.56 164 GLY A CA 1
ATOM 1303 C C . GLY A 1 164 ? 11.751 10.533 -24.660 1.00 96.56 164 GLY A C 1
ATOM 1304 O O . GLY A 1 164 ? 12.836 9.960 -24.620 1.00 96.56 164 GLY A O 1
ATOM 1305 N N . LEU A 1 165 ? 10.740 10.176 -23.861 1.00 97.06 165 LEU A N 1
ATOM 1306 C CA . LEU A 1 165 ? 10.874 9.196 -22.782 1.00 97.06 165 LEU A CA 1
ATOM 1307 C C . LEU A 1 165 ? 10.346 7.812 -23.155 1.00 97.06 165 LEU A C 1
ATOM 1309 O O . LEU A 1 165 ? 9.237 7.648 -23.667 1.00 97.06 165 LEU A O 1
ATOM 1313 N N . ALA A 1 166 ? 11.119 6.805 -22.763 1.00 96.75 166 ALA A N 1
ATOM 1314 C CA . ALA A 1 166 ? 10.708 5.412 -22.715 1.00 96.75 166 ALA A CA 1
ATOM 1315 C C . ALA A 1 166 ? 10.719 4.922 -21.264 1.00 96.75 166 ALA A C 1
ATOM 1317 O O . ALA A 1 166 ? 11.473 5.414 -20.419 1.00 96.75 166 ALA A O 1
ATOM 1318 N N . VAL A 1 167 ? 9.883 3.933 -20.970 1.00 95.69 167 VAL A N 1
ATOM 1319 C CA . VAL A 1 167 ? 9.805 3.341 -19.640 1.00 95.69 167 VAL A CA 1
ATOM 1320 C C . VAL A 1 167 ? 9.502 1.853 -19.704 1.00 95.69 167 VAL A C 1
ATOM 1322 O O . VAL A 1 167 ? 8.710 1.389 -20.523 1.00 95.69 167 VAL A O 1
ATOM 1325 N N . THR A 1 168 ? 10.118 1.107 -18.795 1.00 94.62 168 THR A N 1
ATOM 1326 C CA . THR A 1 168 ? 9.780 -0.291 -18.539 1.00 94.62 168 THR A CA 1
ATOM 1327 C C . THR A 1 168 ? 8.796 -0.370 -17.377 1.00 94.62 168 THR A C 1
ATOM 1329 O O . THR A 1 168 ? 9.087 0.085 -16.266 1.00 94.62 168 THR A O 1
ATOM 1332 N N . VAL A 1 169 ? 7.632 -0.960 -17.636 1.00 94.94 169 VAL A N 1
ATOM 1333 C CA . VAL A 1 169 ? 6.581 -1.227 -16.648 1.00 94.94 169 VAL A CA 1
ATOM 1334 C C . VAL A 1 169 ? 6.383 -2.731 -16.490 1.00 94.94 169 VAL A C 1
ATOM 1336 O O . VAL A 1 169 ? 6.508 -3.478 -17.450 1.00 94.94 169 VAL A O 1
ATOM 1339 N N . GLY A 1 170 ? 6.058 -3.198 -15.294 1.00 94.94 170 GLY A N 1
ATOM 1340 C CA . GLY A 1 170 ? 5.836 -4.615 -15.025 1.00 94.94 170 GLY A CA 1
ATOM 1341 C C . GLY A 1 170 ? 4.405 -5.027 -15.352 1.00 94.94 170 GLY A C 1
ATOM 1342 O O . GLY A 1 170 ? 3.466 -4.418 -14.861 1.00 94.94 170 GLY A O 1
ATOM 1343 N N . TRP A 1 171 ? 4.195 -6.085 -16.122 1.00 95.94 171 TRP A N 1
ATOM 1344 C CA . TRP A 1 171 ? 2.922 -6.797 -16.161 1.00 95.94 171 TRP A CA 1
ATOM 1345 C C . TRP A 1 171 ? 2.921 -7.877 -15.078 1.00 95.94 171 TRP A C 1
ATOM 1347 O O . TRP A 1 171 ? 3.519 -8.946 -15.223 1.00 95.94 171 TRP A O 1
ATOM 1357 N N . TRP A 1 172 ? 2.277 -7.570 -13.953 1.00 95.19 172 TRP A N 1
ATOM 1358 C CA . TRP A 1 172 ? 2.292 -8.427 -12.772 1.00 95.19 172 TRP A CA 1
ATOM 1359 C C . TRP A 1 172 ? 0.971 -9.170 -12.640 1.00 95.19 172 TRP A C 1
ATOM 1361 O O . TRP A 1 172 ? -0.087 -8.561 -12.446 1.00 95.19 172 TRP A O 1
ATOM 1371 N N . ASN A 1 173 ? 1.051 -10.500 -12.716 1.00 96.38 173 ASN A N 1
ATOM 1372 C CA . ASN A 1 173 ? -0.060 -11.388 -12.421 1.00 96.38 173 ASN A CA 1
ATOM 1373 C C . ASN A 1 173 ? 0.188 -12.199 -11.147 1.00 96.38 173 ASN A C 1
ATOM 1375 O O . ASN A 1 173 ? 1.259 -12.788 -10.970 1.00 96.38 173 ASN A O 1
ATOM 1379 N N . VAL A 1 174 ? -0.827 -12.249 -10.285 1.00 95.81 174 VAL A N 1
ATOM 1380 C CA . VAL A 1 174 ? -0.872 -13.117 -9.109 1.00 95.81 174 VAL A CA 1
ATOM 1381 C C . VAL A 1 174 ? -2.218 -13.834 -9.065 1.00 95.81 174 VAL A C 1
ATOM 1383 O O . VAL A 1 174 ? -3.269 -13.198 -9.061 1.00 95.81 174 VAL A O 1
ATOM 1386 N N . ALA A 1 175 ? -2.191 -15.161 -8.994 1.00 96.69 175 ALA A N 1
ATOM 1387 C CA . ALA A 1 175 ? -3.354 -15.969 -8.645 1.00 96.69 175 ALA A CA 1
ATOM 1388 C C . ALA A 1 175 ? -3.267 -16.342 -7.163 1.00 96.69 175 ALA A C 1
ATOM 1390 O O . ALA A 1 175 ? -2.299 -16.987 -6.764 1.00 96.69 175 ALA A O 1
ATOM 1391 N N . LEU A 1 176 ? -4.266 -15.954 -6.366 1.00 95.00 176 LEU A N 1
ATOM 1392 C CA . LEU A 1 176 ? -4.259 -16.061 -4.904 1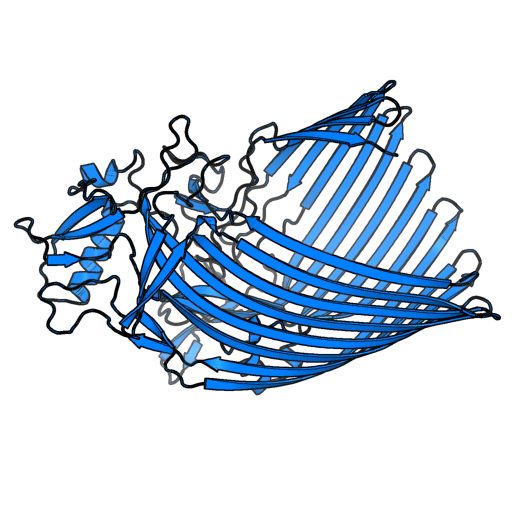.00 95.00 176 LEU A CA 1
ATOM 1393 C C . LEU A 1 176 ? -5.568 -16.665 -4.352 1.00 95.00 176 LEU A C 1
ATOM 1395 O O . LEU A 1 176 ? -6.336 -15.989 -3.664 1.00 95.00 176 LEU A O 1
ATOM 1399 N N . PRO A 1 177 ? -5.884 -17.941 -4.632 1.00 97.19 177 PRO A N 1
ATOM 1400 C CA . PRO A 1 177 ? -6.996 -18.610 -3.970 1.00 97.19 177 PRO A CA 1
ATOM 1401 C C . PRO A 1 177 ? -6.714 -18.818 -2.473 1.00 97.19 177 PRO A C 1
ATOM 1403 O O . PRO A 1 177 ? -5.696 -19.389 -2.064 1.00 97.19 177 PRO A O 1
ATOM 1406 N N . MET A 1 178 ? -7.671 -18.401 -1.646 1.00 97.56 178 MET A N 1
ATOM 1407 C CA . MET A 1 178 ? -7.589 -18.450 -0.190 1.00 97.56 178 MET A CA 1
ATOM 1408 C C . MET A 1 178 ? -8.860 -19.013 0.439 1.00 97.56 178 MET A C 1
ATOM 1410 O O . MET A 1 178 ? -9.970 -18.903 -0.083 1.00 97.56 178 MET A O 1
ATOM 1414 N N . SER A 1 179 ? -8.714 -19.573 1.636 1.00 98.06 179 SER A N 1
ATOM 1415 C CA . SER A 1 179 ? -9.861 -19.932 2.473 1.00 98.06 179 SER A CA 1
ATOM 1416 C C . SER A 1 179 ? -9.558 -19.659 3.936 1.00 98.06 179 SER A C 1
ATOM 1418 O O . SER A 1 179 ? -8.414 -19.790 4.360 1.00 98.06 179 SER A O 1
ATOM 1420 N N . ASN A 1 180 ? -10.573 -19.283 4.708 1.00 97.81 180 ASN A N 1
ATOM 1421 C CA . ASN A 1 180 ? -10.435 -19.034 6.139 1.00 97.81 180 ASN A CA 1
ATOM 1422 C C . ASN A 1 180 ? -11.702 -19.453 6.892 1.00 97.81 180 ASN A C 1
ATOM 1424 O O . ASN A 1 180 ? -12.820 -19.109 6.496 1.00 97.81 180 ASN A O 1
ATOM 1428 N N . PHE A 1 181 ? -11.525 -20.146 8.011 1.00 98.62 181 PHE A N 1
ATOM 1429 C CA . PHE A 1 181 ? -12.514 -20.273 9.068 1.00 98.62 181 PHE A CA 1
ATOM 1430 C C . PHE A 1 181 ? -12.019 -19.549 10.323 1.00 98.62 181 PHE A C 1
ATOM 1432 O O . PHE A 1 181 ? -10.911 -19.793 10.786 1.00 98.62 181 PHE A O 1
ATOM 1439 N N . ALA A 1 182 ? -12.862 -18.702 10.908 1.00 98.56 182 ALA A N 1
ATOM 1440 C CA . ALA A 1 182 ? -12.599 -18.064 12.193 1.00 98.56 182 ALA A CA 1
ATOM 1441 C C . ALA A 1 182 ? -13.801 -18.222 13.130 1.00 98.56 182 ALA A C 1
ATOM 1443 O O . ALA A 1 182 ? -14.956 -18.084 12.707 1.00 98.56 182 ALA A O 1
ATOM 1444 N N . ASN A 1 183 ? -13.533 -18.478 14.409 1.00 98.75 183 ASN A N 1
ATOM 1445 C CA . ASN A 1 183 ? -14.522 -18.576 15.473 1.00 98.75 183 ASN A CA 1
ATOM 1446 C C . ASN A 1 183 ? -14.035 -17.883 16.750 1.00 98.75 183 ASN A C 1
ATOM 1448 O O . ASN A 1 183 ? -12.877 -18.004 17.130 1.00 98.75 183 ASN A O 1
ATOM 1452 N N . ASP A 1 184 ? -14.951 -17.192 17.420 1.00 98.75 184 ASP A N 1
ATOM 1453 C CA . ASP A 1 184 ? -14.736 -16.563 18.716 1.00 98.75 184 ASP A CA 1
ATOM 1454 C C . ASP A 1 184 ? -15.915 -16.883 19.642 1.00 98.75 184 ASP A C 1
ATOM 1456 O O . ASP A 1 184 ? -17.057 -16.484 19.375 1.00 98.75 184 ASP A O 1
ATOM 1460 N N . LEU A 1 185 ? -15.632 -17.631 20.707 1.00 98.88 185 LEU A N 1
ATOM 1461 C CA . LEU A 1 185 ? -16.575 -18.001 21.756 1.00 98.88 185 LEU A CA 1
ATOM 1462 C C . LEU A 1 185 ? -16.270 -17.199 23.019 1.00 98.88 185 LEU A C 1
ATOM 1464 O O . LEU A 1 185 ? -15.175 -17.288 23.561 1.00 98.88 185 LEU A O 1
ATOM 1468 N N . GLN A 1 186 ? -17.270 -16.495 23.536 1.00 98.75 186 GLN A N 1
ATOM 1469 C CA . GLN A 1 186 ? -17.173 -15.620 24.697 1.00 98.75 186 GLN A CA 1
ATOM 1470 C C . GLN A 1 186 ? -18.177 -16.022 25.773 1.00 98.75 186 GLN A C 1
ATOM 1472 O O . GLN A 1 186 ? -19.353 -16.278 25.494 1.00 98.75 186 GLN A O 1
ATOM 1477 N N . LEU A 1 187 ? -17.717 -16.001 27.018 1.00 98.62 187 LEU A N 1
ATOM 1478 C CA . LEU A 1 187 ? -18.522 -16.095 28.224 1.00 98.62 187 LEU A CA 1
ATOM 1479 C C . LEU A 1 187 ? -18.328 -14.810 29.027 1.00 98.62 187 LEU A C 1
ATOM 1481 O O . LEU A 1 187 ? -17.216 -14.509 29.464 1.00 98.62 187 LEU A O 1
ATOM 1485 N N . SER A 1 188 ? -19.409 -14.070 29.245 1.00 98.19 188 SER A N 1
ATOM 1486 C CA . SER A 1 188 ? -19.400 -12.832 30.017 1.00 98.19 188 SER A CA 1
ATOM 1487 C C . SER A 1 188 ? -20.122 -12.995 31.351 1.00 98.19 188 SER A C 1
ATOM 1489 O O . SER A 1 188 ? -21.039 -13.811 31.508 1.00 98.19 188 SER A O 1
ATOM 1491 N N . LYS A 1 189 ? -19.689 -12.218 32.343 1.00 98.12 189 LYS A N 1
ATOM 1492 C CA . LYS A 1 189 ? -20.269 -12.197 33.679 1.00 98.12 189 LYS A CA 1
ATOM 1493 C C . LYS A 1 189 ? -20.207 -10.799 34.283 1.00 98.12 189 LYS A C 1
ATOM 1495 O O . LYS A 1 189 ? -19.138 -10.329 34.660 1.00 98.12 189 LYS A O 1
ATOM 1500 N N . SER A 1 190 ? -21.370 -10.186 34.472 1.00 97.31 190 SER A N 1
ATOM 1501 C CA . SER A 1 190 ? -21.521 -8.973 35.278 1.00 97.31 190 SER A CA 1
ATOM 1502 C C . SER A 1 190 ? -21.822 -9.336 36.732 1.00 97.31 190 SER A C 1
ATOM 1504 O O . SER A 1 190 ? -22.771 -10.073 37.027 1.00 97.31 190 SER A O 1
ATOM 1506 N N . PHE A 1 191 ? -21.012 -8.832 37.662 1.00 96.69 191 PHE A N 1
ATOM 1507 C CA . PHE A 1 191 ? -21.203 -9.038 39.097 1.00 96.69 191 PHE A CA 1
ATOM 1508 C C . PHE A 1 191 ? -20.627 -7.874 39.905 1.00 96.69 191 PHE A C 1
ATOM 1510 O O . PHE A 1 191 ? -19.460 -7.513 39.786 1.00 96.69 191 PHE A O 1
ATOM 1517 N N . GLY A 1 192 ? -21.449 -7.284 40.774 1.00 95.81 192 GLY A N 1
ATOM 1518 C CA . GLY A 1 192 ? -21.039 -6.097 41.522 1.00 95.81 192 GLY A CA 1
ATOM 1519 C C . GLY A 1 192 ? -20.633 -4.963 40.577 1.00 95.81 192 GLY A C 1
ATOM 1520 O O . GLY A 1 192 ? -21.466 -4.460 39.833 1.00 95.81 192 GLY A O 1
ATOM 1521 N N . GLN A 1 193 ? -19.362 -4.572 40.639 1.00 96.94 193 GLN A N 1
ATOM 1522 C CA . GLN A 1 193 ? -18.755 -3.513 39.826 1.00 96.94 193 GLN A CA 1
ATOM 1523 C C . GLN A 1 193 ? -17.902 -4.055 38.663 1.00 96.94 193 GLN A C 1
ATOM 1525 O O . GLN A 1 193 ? -17.273 -3.259 37.969 1.00 96.94 193 GLN A O 1
ATOM 1530 N N . HIS A 1 194 ? -17.862 -5.379 38.480 1.00 98.06 194 HIS A N 1
ATOM 1531 C CA . HIS A 1 194 ? -17.052 -6.067 37.477 1.00 98.06 194 HIS A CA 1
ATOM 1532 C C . HIS A 1 194 ? -17.894 -6.502 36.279 1.00 98.06 194 HIS A C 1
ATOM 1534 O O . HIS A 1 194 ? -19.010 -7.012 36.446 1.00 98.06 194 HIS A O 1
ATOM 1540 N N . ASN A 1 195 ? -17.307 -6.374 35.094 1.00 98.00 195 ASN A N 1
ATOM 1541 C CA . ASN A 1 195 ? -17.780 -6.938 33.839 1.00 98.00 195 ASN A CA 1
ATOM 1542 C C . ASN A 1 195 ? -16.663 -7.814 33.262 1.00 98.00 195 ASN A C 1
ATOM 1544 O O . ASN A 1 195 ? -15.803 -7.343 32.519 1.00 98.00 195 ASN A O 1
ATOM 1548 N N . LEU A 1 196 ? -16.692 -9.099 33.610 1.00 98.38 196 LEU A N 1
ATOM 1549 C CA . LEU A 1 196 ? -15.693 -10.074 33.184 1.00 98.38 196 LEU A CA 1
ATOM 1550 C C . LEU A 1 196 ? -16.089 -10.690 31.842 1.00 98.38 196 LEU A C 1
ATOM 1552 O O . LEU A 1 196 ? -17.246 -11.064 31.655 1.00 98.38 196 LEU A O 1
ATOM 1556 N N . THR A 1 197 ? -15.129 -10.870 30.941 1.00 98.56 197 THR A N 1
ATOM 1557 C CA . THR A 1 197 ? -15.283 -11.638 29.700 1.00 98.56 197 THR A CA 1
ATOM 1558 C C . THR A 1 197 ? -14.112 -12.594 29.547 1.00 98.56 197 THR A C 1
ATOM 1560 O O . THR A 1 197 ? -12.966 -12.162 29.493 1.00 98.56 197 THR A O 1
ATOM 1563 N N . ALA A 1 198 ? -14.395 -13.889 29.453 1.00 98.81 198 ALA A N 1
ATOM 1564 C CA . ALA A 1 198 ? -13.427 -14.905 29.059 1.00 98.81 198 ALA A CA 1
ATOM 1565 C C . ALA A 1 198 ? -13.779 -15.403 27.659 1.00 98.81 198 ALA A C 1
ATOM 1567 O O . ALA A 1 198 ? -14.960 -15.607 27.368 1.00 98.81 198 ALA A O 1
ATOM 1568 N N . GLY A 1 199 ? -12.786 -15.633 26.808 1.00 98.69 199 GLY A N 1
ATOM 1569 C CA . GLY A 1 199 ? -13.045 -16.129 25.465 1.00 98.69 199 GLY A CA 1
ATOM 1570 C C . GLY A 1 199 ? -11.990 -17.076 24.922 1.00 98.69 199 GLY A C 1
ATOM 1571 O O . GLY A 1 199 ? -10.874 -17.175 25.436 1.00 98.69 199 GLY A O 1
ATOM 1572 N N . PHE A 1 200 ? -12.396 -17.801 23.885 1.00 98.88 200 PHE A N 1
ATOM 1573 C CA . PHE A 1 200 ? -11.572 -18.716 23.117 1.00 98.88 200 PHE A CA 1
ATOM 1574 C C . PHE A 1 200 ? -11.748 -18.414 21.630 1.00 98.88 200 PHE A C 1
ATOM 1576 O O . PHE A 1 200 ? -12.861 -18.467 21.103 1.00 98.88 200 PHE A O 1
ATOM 1583 N N . TYR A 1 201 ? -10.636 -18.107 20.976 1.00 98.75 201 TYR A N 1
ATOM 1584 C CA . TYR A 1 201 ? -10.546 -17.813 19.558 1.00 98.75 201 TYR A CA 1
ATOM 1585 C C . TYR A 1 201 ? -9.843 -18.957 18.832 1.00 98.75 201 TYR A C 1
ATOM 1587 O O . TYR A 1 201 ? -8.855 -19.497 19.327 1.00 98.75 201 TYR A O 1
ATOM 1595 N N . HIS A 1 202 ? -10.331 -19.292 17.645 1.00 98.75 202 HIS A N 1
ATOM 1596 C CA . HIS A 1 202 ? -9.728 -20.286 16.772 1.00 98.75 202 HIS A CA 1
ATOM 1597 C C . HIS A 1 202 ? -9.835 -19.850 15.311 1.00 98.75 202 HIS A C 1
ATOM 1599 O O . HIS A 1 202 ? -10.894 -19.383 14.879 1.00 98.75 202 HIS A O 1
ATOM 1605 N N . THR A 1 203 ? -8.766 -20.040 14.542 1.00 98.50 203 THR A N 1
ATOM 1606 C CA . THR A 1 203 ? -8.784 -19.858 13.089 1.00 98.50 203 THR A CA 1
ATOM 1607 C C . THR A 1 203 ? -7.940 -20.902 12.371 1.00 98.50 203 THR A C 1
ATOM 1609 O O . THR A 1 203 ? -6.894 -21.309 12.874 1.00 98.50 203 THR A O 1
ATOM 1612 N N . ASP A 1 204 ? -8.407 -21.306 11.192 1.00 97.94 204 ASP A N 1
ATOM 1613 C CA . ASP A 1 204 ? -7.631 -22.018 10.183 1.00 97.94 204 ASP A CA 1
ATOM 1614 C C . ASP A 1 204 ? -7.731 -21.238 8.870 1.00 97.94 204 ASP A C 1
ATOM 1616 O O . ASP A 1 204 ? -8.839 -20.989 8.381 1.00 97.94 204 ASP A O 1
ATOM 1620 N N . TRP A 1 205 ? -6.600 -20.906 8.259 1.00 97.50 205 TRP A N 1
ATOM 1621 C CA . TRP A 1 205 ? -6.572 -20.249 6.958 1.00 97.50 205 TRP A CA 1
ATOM 1622 C C . TRP A 1 205 ? -5.523 -20.851 6.033 1.00 97.50 205 TRP A C 1
ATOM 1624 O O . TRP A 1 205 ? -4.581 -21.519 6.459 1.00 97.50 205 TRP A O 1
ATOM 1634 N N . LYS A 1 206 ? -5.758 -20.685 4.734 1.00 97.62 206 LYS A N 1
ATOM 1635 C CA . LYS A 1 206 ? -4.952 -21.272 3.670 1.00 97.62 206 LYS A CA 1
ATOM 1636 C C . LYS A 1 206 ? -4.758 -20.278 2.554 1.00 97.62 206 LYS A C 1
ATOM 1638 O O . LYS A 1 206 ? -5.727 -19.634 2.150 1.00 97.62 206 LYS A O 1
ATOM 1643 N N . VAL A 1 207 ? -3.556 -20.280 2.003 1.00 96.81 207 VAL A N 1
ATOM 1644 C CA . VAL A 1 207 ? -3.188 -19.562 0.788 1.00 96.81 207 VAL A CA 1
ATOM 1645 C C . VAL A 1 207 ? -2.548 -20.548 -0.176 1.00 96.81 207 VAL A C 1
ATOM 1647 O O . VAL A 1 207 ? -1.744 -21.397 0.223 1.00 96.81 207 VAL A O 1
ATOM 1650 N N . ARG A 1 208 ? -2.923 -20.471 -1.448 1.00 96.50 208 ARG A N 1
ATOM 1651 C CA . ARG A 1 208 ? -2.124 -20.984 -2.564 1.00 96.50 208 ARG A CA 1
ATOM 1652 C C . ARG A 1 208 ? -1.881 -19.805 -3.487 1.00 96.50 208 ARG A C 1
ATOM 1654 O O . ARG A 1 208 ? -2.799 -19.021 -3.691 1.00 96.50 208 ARG A O 1
ATOM 1661 N N . SER A 1 209 ? -0.669 -19.670 -3.998 1.00 95.94 209 SER A N 1
ATOM 1662 C CA . SER A 1 209 ? -0.255 -18.445 -4.666 1.00 95.94 209 SER A CA 1
ATOM 1663 C C . SER A 1 209 ? 0.678 -18.754 -5.824 1.00 95.94 209 SER A C 1
ATOM 1665 O O . SER A 1 209 ? 1.626 -19.521 -5.651 1.00 95.94 209 SER A O 1
ATOM 1667 N N . LEU A 1 210 ? 0.403 -18.176 -6.993 1.00 95.88 210 LEU A N 1
ATOM 1668 C CA . LEU A 1 210 ? 1.274 -18.224 -8.167 1.00 95.88 210 LEU A CA 1
ATOM 1669 C C . LEU A 1 210 ? 1.487 -16.807 -8.687 1.00 95.88 210 LEU A C 1
ATOM 1671 O O . LEU A 1 210 ? 0.533 -16.153 -9.102 1.00 95.88 210 LEU A O 1
ATOM 1675 N N . TRP A 1 211 ? 2.733 -16.358 -8.660 1.00 95.50 211 TRP A N 1
ATOM 1676 C CA . TRP A 1 211 ? 3.186 -15.071 -9.164 1.00 95.50 211 TRP A CA 1
ATOM 1677 C C . TRP A 1 211 ? 3.983 -15.351 -10.427 1.00 95.50 211 TRP A C 1
ATOM 1679 O O . TRP A 1 211 ? 4.917 -16.156 -10.403 1.00 95.50 211 TRP A O 1
ATOM 1689 N N . TYR A 1 212 ? 3.611 -14.713 -11.529 1.00 96.44 212 TYR A N 1
ATOM 1690 C CA . TYR A 1 212 ? 4.391 -14.790 -12.756 1.00 96.44 212 TYR A CA 1
ATOM 1691 C C . TYR A 1 212 ? 4.358 -13.448 -13.466 1.00 96.44 212 TYR A C 1
ATOM 1693 O O . TYR A 1 212 ? 3.321 -13.024 -13.982 1.00 96.44 212 TYR A O 1
ATOM 1701 N N . TRP A 1 213 ? 5.487 -12.753 -13.414 1.00 96.25 213 TRP A N 1
ATOM 1702 C CA . TRP A 1 213 ? 5.598 -11.361 -13.825 1.00 96.25 213 TRP A CA 1
ATOM 1703 C C . TRP A 1 213 ? 6.469 -11.231 -15.062 1.00 96.25 213 TRP A C 1
ATOM 1705 O O . TRP A 1 213 ? 7.377 -12.030 -15.295 1.00 96.25 213 TRP A O 1
ATOM 1715 N N . GLN A 1 214 ? 6.132 -10.235 -15.866 1.00 95.62 214 GLN A N 1
ATOM 1716 C CA . GLN A 1 214 ? 6.821 -9.873 -17.096 1.00 95.62 214 GLN A CA 1
ATOM 1717 C C . GLN A 1 214 ? 7.088 -8.376 -17.056 1.00 95.62 214 GLN A C 1
ATOM 1719 O O . GLN A 1 214 ? 6.381 -7.657 -16.352 1.00 95.62 214 GLN A O 1
ATOM 1724 N N . ASP A 1 215 ? 8.001 -7.895 -17.885 1.00 95.50 215 ASP A N 1
ATOM 1725 C CA . ASP A 1 215 ? 8.191 -6.463 -18.083 1.00 95.50 215 ASP A CA 1
ATOM 1726 C C . ASP A 1 215 ? 7.843 -6.067 -19.517 1.00 95.50 215 ASP A C 1
ATOM 1728 O O . ASP A 1 215 ? 8.040 -6.826 -20.465 1.00 95.50 215 ASP A O 1
ATOM 1732 N N . VAL A 1 216 ? 7.286 -4.871 -19.666 1.00 96.25 216 VAL A N 1
ATOM 1733 C CA . VAL A 1 216 ? 6.758 -4.301 -20.902 1.00 96.25 216 VAL A CA 1
ATOM 1734 C C . VAL A 1 216 ? 7.461 -2.976 -21.155 1.00 96.25 216 VAL A C 1
ATOM 1736 O O . VAL A 1 216 ? 7.516 -2.114 -20.276 1.00 96.25 216 VAL A O 1
ATOM 1739 N N . LEU A 1 217 ? 7.943 -2.783 -22.377 1.00 97.12 217 LEU A N 1
ATOM 1740 C CA . LEU A 1 217 ? 8.460 -1.504 -22.837 1.00 97.12 217 LEU A CA 1
ATOM 1741 C C . LEU A 1 217 ? 7.309 -0.629 -23.347 1.00 97.12 217 LEU A C 1
ATOM 1743 O O . LEU A 1 217 ? 6.538 -1.028 -24.225 1.00 97.12 217 LEU A O 1
ATOM 1747 N N . ALA A 1 218 ? 7.206 0.578 -22.803 1.00 95.88 218 ALA A N 1
ATOM 1748 C CA . ALA A 1 218 ? 6.165 1.536 -23.135 1.00 95.88 218 ALA A CA 1
ATOM 1749 C C . ALA A 1 218 ? 6.723 2.953 -23.307 1.00 95.88 218 ALA A C 1
ATOM 1751 O O . ALA A 1 218 ? 7.813 3.272 -22.829 1.00 95.88 218 ALA A O 1
ATOM 1752 N N . ASP A 1 219 ? 5.969 3.809 -23.995 1.00 93.75 219 ASP A N 1
ATOM 1753 C CA . ASP A 1 219 ? 6.221 5.251 -23.971 1.00 93.75 219 ASP A CA 1
ATOM 1754 C C . ASP A 1 219 ? 5.456 5.950 -22.839 1.00 93.75 219 ASP A C 1
ATOM 1756 O O . ASP A 1 219 ? 4.577 5.369 -22.201 1.00 93.75 219 ASP A O 1
ATOM 1760 N N . VAL A 1 220 ? 5.813 7.205 -22.566 1.00 94.00 220 VAL A N 1
ATOM 1761 C CA . VAL A 1 220 ? 5.235 8.004 -21.476 1.00 94.00 220 VAL A CA 1
ATOM 1762 C C . VAL A 1 220 ? 4.167 8.944 -22.023 1.00 94.00 220 VAL A C 1
ATOM 1764 O O . VAL A 1 220 ? 4.488 10.055 -22.448 1.00 94.00 220 VAL A O 1
ATOM 1767 N N . ARG A 1 221 ? 2.905 8.493 -22.046 1.00 90.50 221 ARG A N 1
ATOM 1768 C CA . ARG A 1 221 ? 1.721 9.298 -22.412 1.00 90.50 221 ARG A CA 1
ATOM 1769 C C . ARG A 1 221 ? 0.454 8.837 -21.689 1.00 90.50 221 ARG A C 1
ATOM 1771 O O . ARG A 1 221 ? 0.308 7.647 -21.407 1.00 90.50 221 ARG A O 1
ATOM 1778 N N . GLY A 1 222 ? -0.473 9.761 -21.436 1.00 87.31 222 GLY A N 1
ATOM 1779 C CA . GLY A 1 222 ? -1.820 9.441 -20.952 1.00 87.31 222 GLY A CA 1
ATOM 1780 C C . GLY A 1 222 ? -2.551 10.611 -20.285 1.00 87.31 222 GLY A C 1
ATOM 1781 O O . GLY A 1 222 ? -1.937 11.457 -19.650 1.00 87.31 222 GLY A O 1
ATOM 1782 N N . GLY A 1 223 ? -3.885 10.630 -20.377 1.00 76.75 223 GLY A N 1
ATOM 1783 C CA . GLY A 1 223 ? -4.739 11.570 -19.633 1.00 76.75 223 GLY A CA 1
ATOM 1784 C C . GLY A 1 223 ? -4.996 12.942 -20.278 1.00 76.75 223 GLY A C 1
ATOM 1785 O O . GLY A 1 223 ? -5.712 13.737 -19.676 1.00 76.75 223 GLY A O 1
ATOM 1786 N N . GLU A 1 224 ? -4.474 13.225 -21.479 1.00 64.25 224 GLU A N 1
ATOM 1787 C CA . GLU A 1 224 ? -4.747 14.474 -22.221 1.00 64.25 224 GLU A CA 1
ATOM 1788 C C . GLU A 1 224 ? -6.075 14.455 -23.021 1.00 64.25 224 GLU A C 1
ATOM 1790 O O . GLU A 1 224 ? -6.708 13.415 -23.192 1.00 64.25 224 GLU A O 1
ATOM 1795 N N . GLU A 1 225 ? -6.492 15.624 -23.538 1.00 54.88 225 GLU A N 1
ATOM 1796 C CA . GLU A 1 225 ? -7.777 15.901 -24.223 1.00 54.88 225 GLU A CA 1
ATOM 1797 C C . GLU A 1 225 ? -8.052 15.010 -25.466 1.00 54.88 225 GLU A C 1
ATOM 1799 O O . GLU A 1 225 ? -9.217 14.837 -25.833 1.00 54.88 225 GLU A O 1
ATOM 1804 N N . ASP A 1 226 ? -7.012 14.396 -26.052 1.00 55.53 226 ASP A N 1
ATOM 1805 C CA . ASP A 1 226 ? -7.083 13.453 -27.188 1.00 55.53 226 ASP A CA 1
ATOM 1806 C C . ASP A 1 226 ? -6.883 11.962 -26.799 1.00 55.53 226 ASP A C 1
ATOM 1808 O O . ASP A 1 226 ? -6.917 11.090 -27.668 1.00 55.53 226 ASP A O 1
ATOM 1812 N N . ASP A 1 227 ? -6.745 11.655 -25.501 1.00 62.09 227 ASP A N 1
ATOM 1813 C CA . ASP A 1 227 ? -6.856 10.314 -24.893 1.00 62.09 227 ASP A CA 1
ATOM 1814 C C . ASP A 1 227 ? -5.988 9.219 -25.556 1.00 62.09 227 ASP A C 1
ATOM 1816 O O . ASP A 1 227 ? -6.416 8.071 -25.691 1.00 62.09 227 ASP A O 1
ATOM 1820 N N . GLU A 1 228 ? -4.766 9.547 -26.002 1.00 75.62 228 GLU A N 1
ATOM 1821 C CA . GLU A 1 228 ? -3.826 8.534 -26.497 1.00 75.62 228 GLU A CA 1
ATOM 1822 C C . GLU A 1 228 ? -3.204 7.775 -25.314 1.00 75.62 228 GLU A C 1
ATOM 1824 O O . GLU A 1 228 ? -2.382 8.337 -24.582 1.00 75.62 228 GLU A O 1
ATOM 1829 N N . PRO A 1 229 ? -3.561 6.496 -25.092 1.00 86.19 229 PRO A N 1
ATOM 1830 C CA . PRO A 1 229 ? -2.994 5.740 -23.991 1.00 86.19 229 PRO A CA 1
ATOM 1831 C C . PRO A 1 229 ? -1.558 5.324 -24.339 1.00 86.19 229 PRO A C 1
ATOM 1833 O O . PRO A 1 229 ? -1.216 5.190 -25.519 1.00 86.19 229 PRO A O 1
ATOM 1836 N N . ALA A 1 230 ? -0.738 5.046 -23.320 1.00 91.00 230 ALA A N 1
ATOM 1837 C CA . ALA A 1 230 ? 0.636 4.573 -23.503 1.00 91.00 230 ALA A CA 1
ATOM 1838 C C . ALA A 1 230 ? 0.722 3.477 -24.586 1.00 91.00 230 ALA A C 1
ATOM 1840 O O . ALA A 1 230 ? -0.075 2.521 -24.608 1.00 91.00 230 ALA A O 1
ATOM 1841 N N . ARG A 1 231 ? 1.655 3.634 -25.527 1.00 92.06 231 ARG A N 1
ATOM 1842 C CA . ARG A 1 231 ? 1.958 2.617 -26.539 1.00 92.06 231 ARG A CA 1
ATOM 1843 C C . ARG A 1 231 ? 2.818 1.544 -25.911 1.00 92.06 231 ARG A C 1
ATOM 1845 O O . ARG A 1 231 ? 3.669 1.820 -25.075 1.00 92.06 231 ARG A O 1
ATOM 1852 N N . VAL A 1 232 ? 2.607 0.328 -26.386 1.00 94.75 232 VAL A N 1
ATOM 1853 C CA . VAL A 1 232 ? 3.540 -0.774 -26.184 1.00 94.75 232 VAL A CA 1
ATOM 1854 C C . VAL A 1 232 ? 4.535 -0.709 -27.335 1.00 94.75 232 VAL A C 1
ATOM 1856 O O . VAL A 1 232 ? 4.117 -0.645 -28.493 1.00 94.75 232 VAL A O 1
ATOM 1859 N N . MET A 1 233 ? 5.827 -0.669 -27.027 1.00 96.69 233 MET A N 1
ATOM 1860 C CA . MET A 1 233 ? 6.871 -0.468 -28.029 1.00 96.69 233 MET A CA 1
ATOM 1861 C C . MET A 1 233 ? 7.718 -1.716 -28.200 1.00 96.69 233 MET A C 1
ATOM 1863 O O . MET A 1 233 ? 8.105 -2.337 -27.216 1.00 96.69 233 MET A O 1
ATOM 1867 N N . ASP A 1 234 ? 8.059 -2.028 -29.445 1.00 97.56 234 ASP A N 1
ATOM 1868 C CA . ASP A 1 234 ? 9.158 -2.927 -29.749 1.00 97.56 234 ASP A CA 1
ATOM 1869 C C . ASP A 1 234 ? 10.461 -2.142 -29.933 1.00 97.56 234 ASP A C 1
ATOM 1871 O O . ASP A 1 234 ? 10.454 -1.035 -30.473 1.00 97.56 234 ASP A O 1
ATOM 1875 N N . LEU A 1 235 ? 11.581 -2.735 -29.526 1.00 98.31 235 LEU A N 1
ATOM 1876 C CA . LEU A 1 235 ? 12.924 -2.232 -29.786 1.00 98.31 235 LEU A CA 1
ATOM 1877 C C . LEU A 1 235 ? 13.751 -3.317 -30.481 1.00 98.31 235 LEU A C 1
ATOM 1879 O O . LEU A 1 235 ? 13.908 -4.429 -29.972 1.00 98.31 235 LEU A O 1
ATOM 1883 N N . VAL A 1 236 ? 14.304 -2.974 -31.642 1.00 97.62 236 VAL A N 1
ATOM 1884 C CA . VAL A 1 236 ? 15.260 -3.814 -32.374 1.00 97.62 236 VAL A CA 1
ATOM 1885 C C . VAL A 1 236 ? 16.596 -3.100 -32.513 1.00 97.62 236 VAL A C 1
ATOM 1887 O O . VAL A 1 236 ? 16.639 -1.874 -32.623 1.00 97.62 236 VAL A O 1
ATOM 1890 N N . LEU A 1 237 ? 17.685 -3.865 -32.509 1.00 97.88 237 LEU A N 1
ATOM 1891 C CA . LEU A 1 237 ? 19.042 -3.354 -32.695 1.00 97.88 237 LEU A CA 1
ATOM 1892 C C . LEU A 1 237 ? 19.492 -3.573 -34.135 1.00 97.88 237 LEU A C 1
ATOM 1894 O O . LEU A 1 237 ? 19.167 -4.601 -34.738 1.00 97.88 237 LEU A O 1
ATOM 1898 N N . THR A 1 238 ? 20.249 -2.622 -34.674 1.00 97.50 238 THR A N 1
ATOM 1899 C CA . THR A 1 238 ? 20.719 -2.644 -36.063 1.00 97.50 238 THR A CA 1
ATOM 1900 C C . THR A 1 238 ? 22.236 -2.506 -36.184 1.00 97.50 238 THR A C 1
ATOM 1902 O O . THR A 1 238 ? 22.890 -1.952 -35.299 1.00 97.50 238 THR A O 1
ATOM 1905 N N . ASP A 1 239 ? 22.799 -3.027 -37.275 1.00 95.69 239 ASP A N 1
ATOM 1906 C CA . ASP A 1 239 ? 24.196 -2.799 -37.676 1.00 95.69 239 ASP A CA 1
ATOM 1907 C C . ASP A 1 239 ? 24.387 -1.431 -38.371 1.00 95.69 239 ASP A C 1
ATOM 1909 O O . ASP A 1 239 ? 23.449 -0.634 -38.496 1.00 95.69 239 ASP A O 1
ATOM 1913 N N . GLU A 1 240 ? 25.612 -1.138 -38.825 1.00 93.81 240 GLU A N 1
ATOM 1914 C CA . GLU A 1 240 ? 25.941 0.110 -39.534 1.00 93.81 240 GLU A CA 1
ATOM 1915 C C . GLU A 1 240 ? 25.182 0.246 -40.868 1.00 93.81 240 GLU A C 1
ATOM 1917 O O . GLU A 1 240 ? 24.924 1.359 -41.338 1.00 93.81 240 GLU A O 1
ATOM 1922 N N . GLU A 1 241 ? 24.808 -0.875 -41.488 1.00 94.12 241 GLU A N 1
ATOM 1923 C CA . GLU A 1 241 ? 24.019 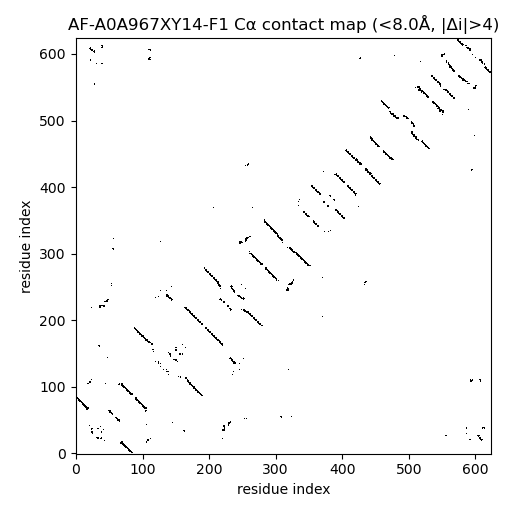-0.940 -42.715 1.00 94.12 241 GLU A CA 1
ATOM 1924 C C . GLU A 1 241 ? 22.501 -0.814 -42.483 1.00 94.12 241 GLU A C 1
ATOM 1926 O O . GLU A 1 241 ? 21.745 -0.684 -43.454 1.00 94.12 241 GLU A O 1
ATOM 1931 N N . GLY A 1 242 ? 22.051 -0.808 -41.225 1.00 92.69 242 GLY A N 1
ATOM 1932 C CA . GLY A 1 242 ? 20.646 -0.719 -40.831 1.00 92.69 242 GLY A CA 1
ATOM 1933 C C . GLY A 1 242 ? 19.893 -2.053 -40.859 1.00 92.69 242 GLY A C 1
ATOM 1934 O O . GLY A 1 242 ? 18.662 -2.053 -40.800 1.00 92.69 242 GLY A O 1
ATOM 1935 N N . ASN A 1 243 ? 20.584 -3.191 -40.958 1.00 94.19 243 ASN A N 1
ATOM 1936 C CA . ASN A 1 243 ? 19.959 -4.507 -40.836 1.00 94.19 243 ASN A CA 1
ATOM 1937 C C . ASN A 1 243 ? 19.705 -4.828 -39.364 1.00 94.19 243 ASN A C 1
ATOM 1939 O O . ASN A 1 243 ? 20.546 -4.553 -38.514 1.00 94.19 243 ASN A O 1
ATOM 1943 N N . THR A 1 244 ? 18.570 -5.458 -39.057 1.00 95.06 244 THR A N 1
ATOM 1944 C CA . THR A 1 244 ? 18.304 -5.967 -37.706 1.00 95.06 244 THR A CA 1
ATOM 1945 C C . THR A 1 244 ? 19.282 -7.086 -37.357 1.00 95.06 244 THR A C 1
ATOM 1947 O O . THR A 1 244 ? 19.374 -8.068 -38.092 1.00 95.06 244 THR A O 1
ATOM 1950 N N . VAL A 1 245 ? 19.963 -6.942 -36.221 1.00 94.94 245 VAL A N 1
ATOM 1951 C CA . VAL A 1 245 ? 20.905 -7.938 -35.687 1.00 94.94 245 VAL A CA 1
ATOM 1952 C C . VAL A 1 245 ? 20.408 -8.593 -34.399 1.00 94.94 245 VAL A C 1
ATOM 1954 O O . VAL A 1 245 ? 20.763 -9.735 -34.137 1.00 94.94 245 VAL A O 1
ATOM 1957 N N . ALA A 1 246 ? 19.551 -7.920 -33.622 1.00 94.88 246 ALA A N 1
ATOM 1958 C CA . ALA A 1 246 ? 18.949 -8.470 -32.405 1.00 94.88 246 ALA A CA 1
ATOM 1959 C C . ALA A 1 246 ? 17.580 -7.849 -32.107 1.00 94.88 246 ALA A C 1
ATOM 1961 O O . ALA A 1 246 ? 17.281 -6.723 -32.520 1.00 94.88 246 ALA A O 1
ATOM 1962 N N . TYR A 1 247 ? 16.779 -8.567 -31.326 1.00 95.00 247 TYR A N 1
ATOM 1963 C CA . TYR A 1 247 ? 15.541 -8.068 -30.735 1.00 95.00 247 TYR A CA 1
ATOM 1964 C C . TYR A 1 247 ? 15.764 -7.789 -29.251 1.00 95.00 247 TYR A C 1
ATOM 1966 O O . TYR A 1 247 ? 16.317 -8.624 -28.545 1.00 95.00 247 TYR A O 1
ATOM 1974 N N . VAL A 1 248 ? 15.328 -6.629 -28.763 1.00 95.75 248 VAL A N 1
ATOM 1975 C CA . VAL A 1 248 ? 15.327 -6.330 -27.319 1.00 95.75 248 VAL A CA 1
ATOM 1976 C C . VAL A 1 248 ? 13.987 -6.691 -26.691 1.00 95.75 248 VAL A C 1
ATOM 1978 O O . VAL A 1 248 ? 13.906 -6.968 -25.500 1.00 95.75 248 VAL A O 1
ATOM 1981 N N . THR A 1 249 ? 12.928 -6.688 -27.495 1.00 95.81 249 THR A N 1
ATOM 1982 C CA . THR A 1 249 ? 11.567 -6.991 -27.070 1.00 95.81 249 THR A CA 1
ATOM 1983 C C . THR A 1 249 ? 10.940 -8.092 -27.921 1.00 95.81 249 THR A C 1
ATOM 1985 O O . THR A 1 249 ? 11.359 -8.378 -29.047 1.00 95.81 249 THR A O 1
ATOM 1988 N N . ARG A 1 250 ? 9.867 -8.686 -27.400 1.00 92.31 250 ARG A N 1
ATOM 1989 C CA . ARG A 1 250 ? 8.978 -9.591 -28.130 1.00 92.31 250 ARG A CA 1
ATOM 1990 C C . ARG A 1 250 ? 7.535 -9.112 -27.992 1.00 92.31 250 ARG A C 1
ATOM 1992 O O . ARG A 1 250 ? 6.906 -9.348 -26.964 1.00 92.31 250 ARG A O 1
ATOM 1999 N N . ASN A 1 251 ? 7.003 -8.457 -29.027 1.00 91.75 251 ASN A N 1
ATOM 2000 C CA . ASN A 1 251 ? 5.676 -7.820 -29.000 1.00 91.75 251 ASN A CA 1
ATOM 2001 C C . ASN A 1 251 ? 5.536 -6.852 -27.806 1.00 91.75 251 ASN A C 1
ATOM 2003 O O . ASN A 1 251 ? 4.534 -6.843 -27.092 1.00 91.75 251 ASN A O 1
ATOM 2007 N N . GLY A 1 252 ? 6.605 -6.094 -27.565 1.00 94.69 252 GLY A N 1
ATOM 2008 C CA . GLY A 1 252 ? 6.793 -5.131 -26.489 1.00 94.69 252 GLY A CA 1
ATOM 2009 C C . GLY A 1 252 ? 7.015 -5.684 -25.088 1.00 94.69 252 GLY A C 1
ATOM 2010 O O . GLY A 1 252 ? 7.216 -4.898 -24.167 1.00 94.69 252 GLY A O 1
ATOM 2011 N N . ILE A 1 253 ? 7.049 -7.005 -24.909 1.00 95.75 253 ILE A N 1
ATOM 2012 C CA . ILE A 1 253 ? 7.592 -7.614 -23.691 1.00 95.75 253 ILE A CA 1
ATOM 2013 C C . ILE A 1 253 ? 9.111 -7.445 -23.719 1.00 95.75 253 ILE A C 1
ATOM 2015 O O . ILE A 1 253 ? 9.744 -7.898 -24.669 1.00 95.75 253 ILE A O 1
ATOM 2019 N N . SER A 1 254 ? 9.684 -6.785 -22.716 1.00 94.38 254 SER A N 1
ATOM 2020 C CA . SER A 1 254 ? 11.128 -6.543 -22.582 1.00 94.38 254 SER A CA 1
ATOM 2021 C C . SER A 1 254 ? 11.836 -7.551 -21.678 1.00 94.38 254 SER A C 1
ATOM 2023 O O . SER A 1 254 ? 13.052 -7.663 -21.758 1.00 94.38 254 SER A O 1
ATOM 2025 N N . GLN A 1 255 ? 11.095 -8.264 -20.825 1.00 94.00 255 GLN A N 1
ATOM 2026 C CA . GLN A 1 255 ? 11.606 -9.385 -20.032 1.00 94.00 255 GLN A CA 1
ATOM 2027 C C . GLN A 1 255 ? 10.480 -10.390 -19.776 1.00 94.00 255 GLN A C 1
ATOM 2029 O O . GLN A 1 255 ? 9.462 -10.052 -19.164 1.00 94.00 255 GLN A O 1
ATOM 2034 N N . ILE A 1 256 ? 10.661 -11.629 -20.228 1.00 95.38 256 ILE A N 1
ATOM 2035 C CA . ILE A 1 256 ? 9.789 -12.754 -19.902 1.00 95.38 256 ILE A CA 1
ATOM 2036 C C . ILE A 1 256 ? 10.260 -13.368 -18.579 1.00 95.38 256 ILE A C 1
ATOM 2038 O O . ILE A 1 256 ? 11.448 -13.592 -18.369 1.00 95.38 256 ILE A O 1
ATOM 2042 N N . GLY A 1 257 ? 9.324 -13.654 -17.675 1.00 95.38 257 GLY A N 1
ATOM 2043 C CA . GLY A 1 257 ? 9.595 -14.213 -16.354 1.00 95.38 257 GLY A CA 1
ATOM 2044 C C . GLY A 1 257 ? 10.557 -13.358 -15.539 1.00 95.38 257 GLY A C 1
ATOM 2045 O O . GLY A 1 257 ? 11.508 -13.905 -14.981 1.00 95.38 257 GLY A O 1
ATOM 2046 N N . SER A 1 258 ? 10.300 -12.045 -15.459 1.00 94.25 258 SER A N 1
ATOM 2047 C CA . SER A 1 258 ? 11.065 -11.124 -14.605 1.00 94.25 258 SER A CA 1
ATOM 2048 C C . SER A 1 258 ? 10.946 -11.492 -13.124 1.00 94.25 258 SER A C 1
ATOM 2050 O O . SER A 1 258 ? 11.841 -11.193 -12.337 1.00 94.25 258 SER A O 1
ATOM 2052 N N . PHE A 1 259 ? 9.875 -12.199 -12.749 1.00 93.69 259 PHE A N 1
ATOM 2053 C CA . PHE A 1 259 ? 9.729 -12.839 -11.446 1.00 93.69 259 PHE A CA 1
ATOM 2054 C C . PHE A 1 259 ? 8.835 -14.078 -11.531 1.00 93.69 259 PHE A C 1
ATOM 2056 O O . PHE A 1 259 ? 7.848 -14.113 -12.276 1.00 93.69 259 PHE A O 1
ATOM 2063 N N . TYR A 1 260 ? 9.139 -15.083 -10.712 1.00 94.56 260 TYR A N 1
ATOM 2064 C CA . TYR A 1 260 ? 8.286 -16.250 -10.516 1.00 94.56 260 TYR A CA 1
ATOM 2065 C C . TYR A 1 260 ? 8.262 -16.636 -9.048 1.00 94.56 260 TYR A C 1
ATOM 2067 O O . TYR A 1 260 ? 9.309 -16.716 -8.410 1.00 94.56 260 TYR A O 1
ATOM 2075 N N . ASN A 1 261 ? 7.081 -16.965 -8.538 1.00 93.69 261 ASN A N 1
ATOM 2076 C CA . ASN A 1 261 ? 6.945 -17.569 -7.224 1.00 93.69 261 ASN A CA 1
ATOM 2077 C C . ASN A 1 261 ? 5.706 -18.467 -7.173 1.00 93.69 261 ASN A C 1
ATOM 2079 O O . ASN A 1 261 ? 4.648 -18.111 -7.683 1.00 93.69 261 ASN A O 1
ATOM 2083 N N . ASN A 1 262 ? 5.827 -19.641 -6.563 1.00 95.56 262 ASN A N 1
ATOM 2084 C CA . ASN A 1 262 ? 4.722 -20.584 -6.418 1.00 95.56 262 ASN A CA 1
ATOM 2085 C C . ASN A 1 262 ? 4.786 -21.220 -5.035 1.00 95.56 262 ASN A C 1
ATOM 2087 O O . ASN A 1 262 ? 5.701 -21.994 -4.747 1.00 95.56 262 ASN A O 1
ATOM 2091 N N . TYR A 1 263 ? 3.824 -20.895 -4.176 1.00 95.31 263 TYR A N 1
ATOM 2092 C CA . TYR A 1 263 ? 3.839 -21.336 -2.788 1.00 95.31 263 TYR A CA 1
ATOM 2093 C C . TYR A 1 263 ? 2.457 -21.678 -2.244 1.00 95.31 263 TYR A C 1
ATOM 2095 O O . TYR A 1 263 ? 1.400 -21.329 -2.779 1.00 95.31 263 TYR A O 1
ATOM 2103 N N . SER A 1 264 ? 2.484 -22.387 -1.123 1.00 96.12 264 SER A N 1
ATOM 2104 C CA . SER A 1 264 ? 1.316 -22.665 -0.306 1.00 96.12 264 SER A CA 1
ATOM 2105 C C . SER A 1 264 ? 1.612 -22.406 1.157 1.00 96.12 264 SER A C 1
ATOM 2107 O O . SER A 1 264 ? 2.726 -22.676 1.606 1.00 96.12 264 SER A O 1
ATOM 2109 N N . LEU A 1 265 ? 0.585 -21.969 1.878 1.00 95.56 265 LEU A N 1
ATOM 2110 C CA . LEU A 1 265 ? 0.592 -21.837 3.324 1.00 95.56 265 LEU A CA 1
ATOM 2111 C C . LEU A 1 265 ? -0.721 -22.375 3.904 1.00 95.56 265 LEU A C 1
ATOM 2113 O O . LEU A 1 265 ? -1.804 -22.124 3.368 1.00 95.56 265 LEU A O 1
ATOM 2117 N N . ASP A 1 266 ? -0.625 -23.131 4.989 1.00 96.94 266 ASP A N 1
ATOM 2118 C CA . ASP A 1 266 ? -1.718 -23.512 5.877 1.00 96.94 266 ASP A CA 1
ATOM 2119 C C . ASP A 1 266 ? -1.339 -23.058 7.292 1.00 96.94 266 ASP A C 1
ATOM 2121 O O . ASP A 1 266 ? -0.283 -23.432 7.805 1.00 96.94 266 ASP A O 1
ATOM 2125 N N . ALA A 1 267 ? -2.200 -22.266 7.925 1.00 96.75 267 ALA A N 1
ATOM 2126 C CA . ALA A 1 267 ? -1.972 -21.738 9.261 1.00 96.75 267 ALA A CA 1
ATOM 2127 C C . ALA A 1 267 ? -3.163 -22.005 10.173 1.00 96.75 267 ALA A C 1
ATOM 2129 O O . ALA A 1 267 ? -4.325 -21.923 9.760 1.00 96.75 267 ALA A O 1
ATOM 2130 N N . ARG A 1 268 ? -2.856 -22.314 11.432 1.00 97.94 268 ARG A N 1
ATOM 2131 C CA . ARG A 1 268 ? -3.831 -22.513 12.498 1.00 97.94 268 ARG A CA 1
ATOM 2132 C C . ARG A 1 268 ? -3.418 -21.735 13.727 1.00 97.94 268 ARG A C 1
ATOM 2134 O O . ARG A 1 268 ? -2.281 -21.839 14.170 1.00 97.94 268 ARG A O 1
ATOM 2141 N N . THR A 1 269 ? -4.389 -21.089 14.354 1.00 98.06 269 THR A N 1
ATOM 2142 C CA . THR A 1 269 ? -4.174 -20.327 15.581 1.00 98.06 269 THR A CA 1
ATOM 2143 C C . THR A 1 269 ? -5.275 -20.630 16.585 1.00 98.06 269 THR A C 1
ATOM 2145 O O . THR A 1 269 ? -6.456 -20.690 16.237 1.00 98.06 269 THR A O 1
ATOM 2148 N N . ASN A 1 270 ? -4.899 -20.796 17.849 1.00 98.69 270 ASN A N 1
ATOM 2149 C CA . ASN A 1 270 ? -5.811 -20.879 18.983 1.00 98.69 270 ASN A CA 1
ATOM 2150 C C . ASN A 1 270 ? -5.399 -19.846 20.023 1.00 98.69 270 ASN A C 1
ATOM 2152 O O . ASN A 1 270 ? -4.220 -19.737 20.339 1.00 98.69 270 ASN A O 1
ATOM 2156 N N . ALA A 1 271 ? -6.356 -19.138 20.611 1.00 98.69 271 ALA A N 1
ATOM 2157 C CA . ALA A 1 271 ? -6.053 -18.202 21.680 1.00 98.69 271 ALA A CA 1
ATOM 2158 C C . ALA A 1 271 ? -7.098 -18.220 22.787 1.00 98.69 271 ALA A C 1
ATOM 2160 O O . ALA A 1 271 ? -8.301 -18.243 22.531 1.00 98.69 271 ALA A O 1
ATOM 2161 N N . GLY A 1 272 ? -6.629 -18.160 24.028 1.00 98.88 272 GLY A N 1
ATOM 2162 C CA . GLY A 1 272 ? -7.457 -17.901 25.199 1.00 98.88 272 GLY A CA 1
ATOM 2163 C C . GLY A 1 272 ? -7.269 -16.464 25.663 1.00 98.88 272 GLY A C 1
ATOM 2164 O O . GLY A 1 272 ? -6.153 -15.950 25.639 1.00 98.88 272 GLY A O 1
ATOM 2165 N N . TYR A 1 273 ? -8.340 -15.811 26.105 1.00 98.81 273 TYR A N 1
ATOM 2166 C CA . TYR A 1 273 ? -8.247 -14.458 26.649 1.00 98.81 273 TYR A CA 1
ATOM 2167 C C . TYR A 1 273 ? -9.207 -14.212 27.811 1.00 98.81 273 TYR A C 1
ATOM 2169 O O . TYR A 1 273 ? -10.233 -14.882 27.961 1.00 98.81 273 TYR A O 1
ATOM 2177 N N . LEU A 1 274 ? -8.853 -13.233 28.640 1.00 98.88 274 LEU A N 1
ATOM 2178 C CA . LEU A 1 274 ? -9.623 -12.793 29.796 1.00 98.88 274 LEU A CA 1
ATOM 2179 C C . LEU A 1 274 ? -9.529 -11.276 29.918 1.00 98.88 274 LEU A C 1
ATOM 2181 O O . LEU A 1 274 ? -8.428 -10.743 29.983 1.00 98.88 274 LEU A O 1
ATOM 2185 N N . ASN A 1 275 ? -10.677 -10.613 30.012 1.00 98.44 275 ASN A N 1
ATOM 2186 C CA . ASN A 1 275 ? -10.798 -9.172 30.193 1.00 98.44 275 ASN A CA 1
ATOM 2187 C C . ASN A 1 275 ? -11.722 -8.869 31.372 1.00 98.44 275 ASN A C 1
ATOM 2189 O O . ASN A 1 275 ? -12.748 -9.532 31.528 1.00 98.44 275 ASN A O 1
ATOM 2193 N N . ASP A 1 276 ? -11.397 -7.853 32.162 1.00 98.56 276 ASP A N 1
ATOM 2194 C CA . ASP A 1 276 ? -12.268 -7.320 33.209 1.00 98.56 276 ASP A CA 1
ATOM 2195 C C . ASP A 1 276 ? -12.353 -5.798 33.095 1.00 98.56 276 ASP A C 1
ATOM 2197 O O . ASP A 1 276 ? -11.333 -5.113 33.020 1.00 98.56 276 ASP A O 1
ATOM 2201 N N . GLU A 1 277 ? -13.574 -5.273 33.109 1.00 98.44 277 GLU A N 1
ATOM 2202 C CA . GLU A 1 277 ? -13.834 -3.855 33.336 1.00 98.44 277 GLU A CA 1
ATOM 2203 C C . GLU A 1 277 ? -14.386 -3.682 34.751 1.00 98.44 277 GLU A C 1
ATOM 2205 O O . GLU A 1 277 ? -15.454 -4.192 35.097 1.00 98.44 277 GLU A O 1
ATOM 2210 N N . PHE A 1 278 ? -13.666 -2.917 35.565 1.00 98.12 278 PHE A N 1
ATOM 2211 C CA . PHE A 1 278 ? -13.973 -2.692 36.964 1.00 98.12 278 PHE A CA 1
ATOM 2212 C C . PHE A 1 278 ? -14.296 -1.216 37.223 1.00 98.12 278 PHE A C 1
ATOM 2214 O O . PHE A 1 278 ? -13.432 -0.332 37.210 1.00 98.12 278 PHE A O 1
ATOM 2221 N N . THR A 1 279 ? -15.566 -0.935 37.518 1.00 97.94 279 THR A N 1
ATOM 2222 C CA . THR A 1 279 ? -16.019 0.397 37.947 1.00 97.94 279 THR A CA 1
ATOM 2223 C C . THR A 1 279 ? -15.721 0.604 39.435 1.00 97.94 279 THR A C 1
ATOM 2225 O O . THR A 1 279 ? -16.590 0.421 40.285 1.00 97.94 279 THR A O 1
ATOM 2228 N N . LEU A 1 280 ? -14.481 0.998 39.747 1.00 95.94 280 LEU A N 1
ATOM 2229 C CA . LEU A 1 280 ? -13.976 1.222 41.111 1.00 95.94 280 LEU A CA 1
ATOM 2230 C C . LEU A 1 280 ? -14.836 2.206 41.916 1.00 95.94 280 LEU A C 1
ATOM 2232 O O . LEU A 1 280 ? -15.060 2.039 43.115 1.00 95.94 280 LEU A O 1
ATOM 2236 N N . THR A 1 281 ? -15.250 3.291 41.261 1.00 96.75 281 THR A N 1
ATOM 2237 C CA . THR A 1 281 ? -16.109 4.343 41.818 1.00 96.75 281 THR A CA 1
ATOM 2238 C C . THR A 1 281 ? -16.941 4.958 40.696 1.00 96.75 281 THR A C 1
ATOM 2240 O O . THR A 1 281 ? -16.620 4.779 39.524 1.00 96.75 281 THR A O 1
ATOM 2243 N N . ASP A 1 282 ? -17.914 5.810 41.026 1.00 95.19 282 ASP A N 1
ATOM 2244 C CA . ASP A 1 282 ? -18.683 6.576 40.026 1.00 95.19 282 ASP A CA 1
ATOM 2245 C C . ASP A 1 282 ? -17.804 7.438 39.091 1.00 95.19 282 ASP A C 1
ATOM 2247 O O . ASP A 1 282 ? -18.250 7.884 38.028 1.00 95.19 282 ASP A O 1
ATOM 2251 N N . ARG A 1 283 ? -16.548 7.691 39.489 1.00 97.50 283 ARG A N 1
ATOM 2252 C CA . ARG A 1 283 ? -15.574 8.502 38.753 1.00 97.50 283 ARG A CA 1
ATOM 2253 C C . ARG A 1 283 ? -14.403 7.722 38.177 1.00 97.50 283 ARG A C 1
ATOM 2255 O O . ARG A 1 283 ? -13.685 8.303 37.378 1.00 97.50 283 ARG A O 1
ATOM 2262 N N . LEU A 1 284 ? -14.170 6.476 38.569 1.00 98.25 284 LEU A N 1
ATOM 2263 C CA . LEU A 1 284 ? -12.976 5.730 38.174 1.00 98.25 284 LEU A CA 1
ATOM 2264 C C . LEU A 1 284 ? -13.376 4.357 37.656 1.00 98.25 284 LEU A C 1
ATOM 2266 O O . LEU A 1 284 ? -13.926 3.558 38.411 1.00 98.25 284 LEU A O 1
ATOM 2270 N N . THR A 1 285 ? -13.028 4.102 36.402 1.00 98.50 285 THR A N 1
ATOM 2271 C CA . THR A 1 285 ? -13.108 2.789 35.764 1.00 98.50 285 THR A CA 1
ATOM 2272 C C . THR A 1 285 ? -11.693 2.346 35.423 1.00 98.50 285 THR A C 1
ATOM 2274 O O . THR A 1 285 ? -10.908 3.152 34.923 1.00 98.50 285 THR A O 1
ATOM 2277 N N . VAL A 1 286 ? -11.369 1.095 35.726 1.00 98.62 286 VAL A N 1
ATOM 2278 C CA . VAL A 1 286 ? -10.112 0.439 35.355 1.00 98.62 286 VAL A CA 1
ATOM 2279 C C . VAL A 1 286 ? -10.470 -0.765 34.499 1.00 98.62 286 VAL A C 1
ATOM 2281 O O . VAL A 1 286 ? -11.382 -1.504 34.858 1.00 98.62 286 VAL A O 1
ATOM 2284 N N . ASP A 1 287 ? -9.776 -0.957 33.387 1.00 98.38 287 ASP A N 1
ATOM 2285 C CA . ASP A 1 287 ? -9.927 -2.121 32.520 1.00 98.38 287 ASP A CA 1
ATOM 2286 C C . ASP A 1 287 ? -8.585 -2.825 32.339 1.00 98.38 287 ASP A C 1
ATOM 2288 O O . ASP A 1 287 ? -7.527 -2.196 32.357 1.00 98.38 287 ASP A O 1
ATOM 2292 N N . GLY A 1 288 ? -8.620 -4.145 32.212 1.00 98.62 288 GLY A N 1
ATOM 2293 C CA . GLY A 1 288 ? -7.423 -4.935 31.974 1.00 98.62 288 GLY A CA 1
ATOM 2294 C C . GLY A 1 288 ? -7.737 -6.225 31.240 1.00 98.62 288 GLY A C 1
ATOM 2295 O O . GLY A 1 288 ? -8.810 -6.804 31.419 1.00 98.62 288 GLY A O 1
ATOM 2296 N N . GLY A 1 289 ? -6.791 -6.666 30.419 1.00 98.69 289 GLY A N 1
ATOM 2297 C CA . GLY A 1 289 ? -6.948 -7.820 29.551 1.00 98.69 289 GLY A CA 1
ATOM 2298 C C . GLY A 1 289 ? -5.652 -8.580 29.340 1.00 98.69 289 GLY A C 1
ATOM 2299 O O . GLY A 1 289 ? -4.581 -7.978 29.313 1.00 98.69 289 GLY A O 1
ATOM 2300 N N . ILE A 1 290 ? -5.761 -9.897 29.181 1.00 98.88 290 ILE A N 1
ATOM 2301 C CA . ILE A 1 290 ? -4.667 -10.786 28.781 1.00 98.88 290 ILE A CA 1
ATOM 2302 C C . ILE A 1 290 ? -5.131 -11.715 27.659 1.00 98.88 290 ILE A C 1
ATOM 2304 O O . ILE A 1 290 ? -6.290 -12.142 27.639 1.00 98.88 290 ILE A O 1
ATOM 2308 N N . ARG A 1 291 ? -4.220 -12.070 26.756 1.00 98.75 291 ARG A N 1
ATOM 2309 C CA . ARG A 1 291 ? -4.418 -13.038 25.675 1.00 98.75 291 ARG A CA 1
ATOM 2310 C C . ARG A 1 291 ? -3.174 -13.909 25.564 1.00 98.75 291 ARG A C 1
ATOM 2312 O O . ARG A 1 291 ? -2.069 -13.388 25.549 1.00 98.75 291 ARG A O 1
ATOM 2319 N N . TYR A 1 292 ? -3.368 -15.217 25.468 1.00 98.69 292 TYR A N 1
ATOM 2320 C CA . TYR A 1 292 ? -2.312 -16.164 25.128 1.00 98.69 292 TYR A CA 1
ATOM 2321 C C . TYR A 1 292 ? -2.696 -16.879 23.842 1.00 98.69 292 TYR A C 1
ATOM 2323 O O . TYR A 1 292 ? -3.804 -17.418 23.749 1.00 98.69 292 TYR A O 1
ATOM 2331 N N . GLU A 1 293 ? -1.806 -16.847 22.865 1.00 98.38 293 GLU A N 1
ATOM 2332 C CA . GLU A 1 293 ? -1.994 -17.395 21.533 1.00 98.38 293 GLU A CA 1
ATOM 2333 C C . GLU A 1 293 ? -0.968 -18.490 21.266 1.00 98.38 293 GLU A C 1
ATOM 2335 O O . GLU A 1 293 ? 0.182 -18.365 21.657 1.00 98.38 293 GLU A O 1
ATOM 2340 N N . VAL A 1 294 ? -1.399 -19.563 20.610 1.00 98.19 294 VAL A N 1
ATOM 2341 C CA . VAL A 1 294 ? -0.538 -20.627 20.095 1.00 98.19 294 VAL A CA 1
ATOM 2342 C C . VAL A 1 294 ? -0.922 -20.888 18.648 1.00 98.19 294 VAL A C 1
ATOM 2344 O O . VAL A 1 294 ? -2.116 -20.973 18.327 1.00 98.19 294 VAL A O 1
ATOM 2347 N N . GLY A 1 295 ? 0.059 -21.048 17.773 1.00 96.75 295 GLY A N 1
ATOM 2348 C CA . GLY A 1 295 ? -0.207 -21.307 16.369 1.00 96.75 295 GLY A CA 1
ATOM 2349 C C . GLY A 1 295 ? 0.883 -22.094 15.667 1.00 96.75 295 GLY A C 1
ATOM 2350 O O . GLY A 1 295 ? 1.988 -22.264 16.168 1.00 96.75 295 GLY A O 1
ATOM 2351 N N . GLU A 1 296 ? 0.511 -22.604 14.502 1.00 95.88 296 GLU A N 1
ATOM 2352 C CA . GLU A 1 296 ? 1.353 -23.399 13.616 1.00 95.88 296 GLU A CA 1
ATOM 2353 C C . GLU A 1 296 ? 1.133 -22.897 12.189 1.00 95.88 296 GLU A C 1
ATOM 2355 O O . GLU A 1 296 ? -0.009 -22.755 11.736 1.00 95.88 296 GLU A O 1
ATOM 2360 N N . ILE A 1 297 ? 2.231 -22.647 11.486 1.00 94.88 297 ILE A N 1
ATOM 2361 C CA . ILE A 1 297 ? 2.286 -22.259 10.081 1.00 94.88 297 ILE A CA 1
ATOM 2362 C C . ILE A 1 297 ? 3.067 -23.339 9.344 1.00 94.88 297 ILE A C 1
ATOM 2364 O O . ILE A 1 297 ? 4.195 -23.657 9.707 1.00 94.88 297 ILE A O 1
ATOM 2368 N N . THR A 1 298 ? 2.492 -23.897 8.285 1.00 94.94 298 THR A N 1
ATOM 2369 C CA . THR A 1 298 ? 3.152 -24.895 7.436 1.00 94.94 298 THR A CA 1
ATOM 2370 C C . THR A 1 298 ? 2.974 -24.545 5.975 1.00 94.94 298 THR A C 1
ATOM 2372 O O . THR A 1 298 ? 1.971 -23.951 5.586 1.00 94.94 298 THR A O 1
ATOM 2375 N N . GLY A 1 299 ? 3.928 -24.931 5.141 1.00 94.69 299 GLY A N 1
ATOM 2376 C CA . GLY A 1 299 ? 3.837 -24.623 3.727 1.00 94.69 299 GLY A CA 1
ATOM 2377 C C . GLY A 1 299 ? 4.990 -25.160 2.906 1.00 94.69 299 GLY A C 1
ATOM 2378 O O . GLY A 1 299 ? 5.830 -25.935 3.373 1.00 94.69 299 GLY A O 1
ATOM 2379 N N . HIS A 1 300 ? 5.000 -24.760 1.643 1.00 93.88 300 HIS A N 1
ATOM 2380 C CA . HIS A 1 300 ? 6.104 -25.017 0.730 1.00 93.88 300 HIS A CA 1
ATOM 2381 C C . HIS A 1 300 ? 6.177 -23.942 -0.344 1.00 93.88 300 HIS A C 1
ATOM 2383 O O . HIS A 1 300 ? 5.155 -23.362 -0.704 1.00 93.88 300 HIS A O 1
ATOM 2389 N N . VAL A 1 301 ? 7.379 -23.731 -0.868 1.00 94.25 301 VAL A N 1
ATOM 2390 C CA . VAL A 1 301 ? 7.675 -22.874 -2.017 1.00 94.25 301 VAL A CA 1
ATOM 2391 C C . VAL A 1 301 ? 8.403 -23.696 -3.080 1.00 94.25 301 VAL A C 1
ATOM 2393 O O . VAL A 1 301 ? 9.225 -24.550 -2.746 1.00 94.25 301 VAL A O 1
ATOM 2396 N N . GLU A 1 302 ? 8.054 -23.503 -4.347 1.00 95.25 302 GLU A N 1
ATOM 2397 C CA . GLU A 1 302 ? 8.746 -24.103 -5.490 1.00 95.25 302 GLU A CA 1
ATOM 2398 C C . GLU A 1 302 ? 10.101 -23.414 -5.707 1.00 95.25 302 GLU A C 1
ATOM 2400 O O . GLU A 1 302 ? 10.182 -22.187 -5.680 1.00 95.25 302 GLU A O 1
ATOM 2405 N N . ASN A 1 303 ? 11.167 -24.180 -5.941 1.00 93.44 303 ASN A N 1
ATOM 2406 C CA . ASN A 1 303 ? 12.444 -23.596 -6.335 1.00 93.44 303 ASN A CA 1
ATOM 2407 C C . ASN A 1 303 ? 12.360 -23.033 -7.758 1.00 93.44 303 ASN A C 1
ATOM 2409 O O . ASN A 1 303 ? 11.574 -23.471 -8.604 1.00 93.44 303 ASN A O 1
ATOM 2413 N N . ARG A 1 304 ? 13.208 -22.039 -8.007 1.00 92.25 304 ARG A N 1
ATOM 2414 C CA . ARG A 1 304 ? 13.288 -21.298 -9.263 1.00 92.25 304 ARG A CA 1
ATOM 2415 C C . ARG A 1 304 ? 14.556 -21.691 -10.002 1.00 92.25 304 ARG A C 1
ATOM 2417 O O . ARG A 1 304 ? 15.588 -21.929 -9.378 1.00 92.25 304 ARG A O 1
ATOM 2424 N N . GLN A 1 305 ? 14.480 -21.697 -11.321 1.00 93.00 305 GLN A N 1
ATOM 2425 C CA . GLN A 1 305 ? 15.645 -21.726 -12.194 1.00 93.00 305 GLN A CA 1
ATOM 2426 C C . GLN A 1 305 ? 15.401 -20.804 -13.388 1.00 93.00 305 GLN A C 1
ATOM 2428 O O . GLN A 1 305 ? 14.251 -20.475 -13.697 1.00 93.00 305 GLN A O 1
ATOM 2433 N N . ASN A 1 306 ? 16.482 -20.425 -14.058 1.00 92.88 306 ASN A N 1
ATOM 2434 C CA . ASN A 1 306 ? 16.414 -19.568 -15.231 1.00 92.88 306 ASN A CA 1
ATOM 2435 C C . ASN A 1 306 ? 16.490 -20.418 -16.501 1.00 92.88 306 ASN A C 1
ATOM 2437 O O . ASN A 1 306 ? 17.178 -21.442 -16.533 1.00 92.88 306 ASN A O 1
ATOM 2441 N N . PHE A 1 307 ? 15.757 -19.999 -17.525 1.00 91.81 307 PHE A N 1
ATOM 2442 C CA . PHE A 1 307 ? 15.667 -20.667 -18.816 1.00 91.81 307 PHE A CA 1
ATOM 2443 C C . PHE A 1 307 ? 15.876 -19.659 -19.939 1.00 91.81 307 PHE A C 1
ATOM 2445 O O . PHE A 1 307 ? 15.335 -18.561 -19.872 1.00 91.81 307 PHE A O 1
ATOM 2452 N N . ASP A 1 308 ? 16.545 -20.079 -21.004 1.00 90.19 308 ASP A N 1
ATOM 2453 C CA . ASP A 1 308 ? 16.555 -19.340 -22.265 1.00 90.19 308 ASP A CA 1
ATOM 2454 C C . ASP A 1 308 ? 15.515 -19.983 -23.189 1.00 90.19 308 ASP A C 1
ATOM 2456 O O . ASP A 1 308 ? 15.518 -21.204 -23.395 1.00 90.19 308 ASP A O 1
ATOM 2460 N N . LEU A 1 309 ? 14.545 -19.192 -23.659 1.00 89.19 309 LEU A N 1
ATOM 2461 C CA . LEU A 1 309 ? 13.437 -19.713 -24.473 1.00 89.19 309 LEU A CA 1
ATOM 2462 C C . LEU A 1 309 ? 13.761 -19.741 -25.970 1.00 89.19 309 LEU A C 1
ATOM 2464 O O . LEU A 1 309 ? 13.178 -20.553 -26.698 1.00 89.19 309 LEU A O 1
ATOM 2468 N N . SER A 1 310 ? 14.692 -18.898 -26.411 1.00 80.50 310 SER A N 1
ATOM 2469 C CA . SER A 1 310 ? 15.259 -18.930 -27.757 1.00 80.50 310 SER A CA 1
ATOM 2470 C C . SER A 1 310 ? 16.242 -20.111 -27.879 1.00 80.50 310 SER A C 1
ATOM 2472 O O . SER A 1 310 ? 17.081 -20.307 -26.997 1.00 80.50 310 SER A O 1
ATOM 2474 N N . PRO A 1 311 ? 16.164 -20.957 -28.927 1.00 65.19 311 PRO A N 1
ATOM 2475 C CA . PRO A 1 311 ? 17.165 -21.995 -29.167 1.00 65.19 311 PRO A CA 1
ATOM 2476 C C . PRO A 1 311 ? 18.565 -21.391 -29.346 1.00 65.19 311 PRO A C 1
ATOM 2478 O O . PRO A 1 311 ? 18.704 -20.391 -30.039 1.00 65.19 311 PRO A O 1
ATOM 2481 N N . GLU A 1 312 ? 19.617 -22.056 -28.848 1.00 60.12 312 GLU A N 1
ATOM 2482 C CA . GLU A 1 312 ? 21.020 -21.629 -29.065 1.00 60.12 312 GLU A CA 1
ATOM 2483 C C . GLU A 1 312 ? 21.385 -21.454 -30.561 1.00 60.12 312 GLU A C 1
ATOM 2485 O O . GLU A 1 312 ? 22.323 -20.734 -30.892 1.00 60.12 312 GLU A O 1
ATOM 2490 N N . ASP A 1 313 ? 20.638 -22.108 -31.462 1.00 57.72 313 ASP A N 1
ATOM 2491 C CA . ASP A 1 313 ? 20.822 -22.071 -32.919 1.00 57.72 313 ASP A CA 1
ATOM 2492 C C . ASP A 1 313 ? 19.970 -20.990 -33.630 1.00 57.72 313 ASP A C 1
ATOM 2494 O O . ASP A 1 313 ? 19.901 -20.980 -34.865 1.00 57.72 313 ASP A O 1
ATOM 2498 N N . GLU A 1 314 ? 19.245 -20.134 -32.900 1.00 66.62 314 GLU A N 1
ATOM 2499 C CA . GLU A 1 314 ? 18.423 -19.080 -33.504 1.00 66.62 314 GLU A CA 1
ATOM 2500 C C . GLU A 1 314 ? 19.305 -18.013 -34.179 1.00 66.62 314 GLU A C 1
ATOM 2502 O O . GLU A 1 314 ? 20.308 -17.559 -33.636 1.00 66.62 314 GLU A O 1
ATOM 2507 N N . GLU A 1 315 ? 18.952 -17.637 -35.413 1.00 67.94 315 GLU A N 1
ATOM 2508 C CA . GLU A 1 315 ? 19.807 -16.812 -36.285 1.00 67.94 315 GLU A CA 1
ATOM 2509 C C . GLU A 1 315 ? 19.950 -15.358 -35.784 1.00 67.94 315 GLU A C 1
ATOM 2511 O O . GLU A 1 315 ? 20.878 -14.663 -36.192 1.00 67.94 315 GLU A O 1
ATOM 2516 N N . MET A 1 316 ? 19.056 -14.904 -34.893 1.00 83.50 316 MET A N 1
ATOM 2517 C CA . MET A 1 316 ? 19.103 -13.589 -34.242 1.00 83.50 316 MET A CA 1
ATOM 2518 C C . MET A 1 316 ? 18.688 -13.706 -32.766 1.00 83.50 316 MET A C 1
ATOM 2520 O O . MET A 1 316 ? 17.599 -14.221 -32.507 1.00 83.50 316 MET A O 1
ATOM 2524 N N . PRO A 1 317 ? 19.484 -13.195 -31.809 1.00 89.62 317 PRO A N 1
ATOM 2525 C CA . PRO A 1 317 ? 19.141 -13.252 -30.391 1.00 89.62 317 PRO A CA 1
ATOM 2526 C C . PRO A 1 317 ? 17.941 -12.356 -30.046 1.00 89.62 317 PRO A C 1
ATOM 2528 O O . PRO A 1 317 ? 17.714 -11.314 -30.679 1.00 89.62 317 PRO A O 1
ATOM 2531 N N . ASN A 1 318 ? 17.199 -12.741 -29.003 1.00 91.25 318 ASN A N 1
ATOM 2532 C CA . ASN A 1 318 ? 16.135 -11.938 -28.410 1.00 91.25 318 ASN A CA 1
ATOM 2533 C C . ASN A 1 318 ? 16.369 -11.762 -26.904 1.00 91.25 318 ASN A C 1
ATOM 2535 O O . ASN A 1 318 ? 16.172 -12.679 -26.122 1.00 91.25 318 ASN A O 1
ATOM 2539 N N . LEU A 1 319 ? 16.735 -10.554 -26.483 1.00 91.19 319 LEU A N 1
ATOM 2540 C CA . LEU A 1 319 ? 17.094 -10.289 -25.089 1.00 91.19 319 LEU A CA 1
ATOM 2541 C C . LEU A 1 319 ? 15.895 -10.398 -24.129 1.00 91.19 319 LEU A C 1
ATOM 2543 O O . LEU A 1 319 ? 16.103 -10.485 -22.921 1.00 91.19 319 LEU A O 1
ATOM 2547 N N . ALA A 1 320 ? 14.656 -10.370 -24.637 1.00 92.62 320 ALA A N 1
ATOM 2548 C CA . ALA A 1 320 ? 13.456 -10.448 -23.808 1.00 92.62 320 ALA A CA 1
ATOM 2549 C C . ALA A 1 320 ? 13.164 -11.857 -23.289 1.00 92.62 320 ALA A C 1
ATOM 2551 O O . ALA A 1 320 ? 12.341 -12.001 -22.388 1.00 92.62 320 ALA A O 1
ATOM 2552 N N . ASP A 1 321 ? 13.757 -12.896 -23.876 1.00 91.62 321 ASP A N 1
ATOM 2553 C CA . ASP A 1 321 ? 13.512 -14.284 -23.486 1.00 91.62 321 ASP A CA 1
ATOM 2554 C C . ASP A 1 321 ? 14.768 -15.045 -23.054 1.00 91.62 321 ASP A C 1
ATOM 2556 O O . ASP A 1 321 ? 14.735 -16.271 -22.897 1.00 91.62 321 ASP A O 1
ATOM 2560 N N . ASP A 1 322 ? 15.820 -14.275 -22.781 1.00 88.62 322 ASP A N 1
ATOM 2561 C CA . ASP A 1 322 ? 16.994 -14.692 -22.036 1.00 88.62 322 ASP A CA 1
ATOM 2562 C C . ASP A 1 322 ? 16.668 -14.705 -20.532 1.00 88.62 322 ASP A C 1
ATOM 2564 O O . ASP A 1 322 ? 15.970 -13.827 -20.006 1.00 88.62 322 ASP A O 1
ATOM 2568 N N . ASN A 1 323 ? 17.219 -15.684 -19.813 1.00 89.00 323 ASN A N 1
ATOM 2569 C CA . ASN A 1 323 ? 17.226 -15.736 -18.353 1.00 89.00 323 ASN A CA 1
ATOM 2570 C C . ASN A 1 323 ? 15.825 -15.679 -17.688 1.00 89.00 323 ASN A C 1
ATOM 2572 O O . ASN A 1 323 ? 15.644 -15.125 -16.598 1.00 89.00 323 ASN A O 1
ATOM 2576 N N . VAL A 1 324 ? 14.831 -16.303 -18.324 1.00 94.00 324 VAL A N 1
ATOM 2577 C CA . VAL A 1 324 ? 13.438 -16.385 -17.863 1.00 94.00 324 VAL A CA 1
ATOM 2578 C C . VAL A 1 324 ? 13.351 -17.147 -16.545 1.00 94.00 324 VAL A C 1
ATOM 2580 O O . VAL A 1 324 ? 13.572 -18.361 -16.511 1.00 94.00 324 VAL A O 1
ATOM 2583 N N . THR A 1 325 ? 12.966 -16.468 -15.461 1.00 94.69 325 THR A N 1
ATOM 2584 C CA . THR A 1 325 ? 12.787 -17.111 -14.151 1.00 94.69 325 THR A CA 1
ATOM 2585 C C . THR A 1 325 ? 11.490 -17.914 -14.134 1.00 94.69 325 THR A C 1
ATOM 2587 O O . THR A 1 325 ? 10.407 -17.390 -14.412 1.00 94.69 325 THR A O 1
ATOM 2590 N N . TYR A 1 326 ? 11.572 -19.199 -13.782 1.00 95.88 326 TYR A N 1
ATOM 2591 C CA . TYR A 1 326 ? 10.400 -20.068 -13.682 1.00 95.88 326 TYR A CA 1
ATOM 2592 C C . TYR A 1 326 ? 10.614 -21.248 -12.718 1.00 95.88 326 TYR A C 1
ATOM 2594 O O . TYR A 1 326 ? 11.736 -21.563 -12.324 1.00 95.88 326 TYR A O 1
ATOM 2602 N N . GLY A 1 327 ? 9.527 -21.921 -12.330 1.00 95.31 327 GLY A N 1
ATOM 2603 C CA . GLY A 1 327 ? 9.562 -23.051 -11.394 1.00 95.31 327 GLY A CA 1
ATOM 2604 C C . GLY A 1 327 ? 10.264 -24.300 -11.942 1.00 95.31 327 GLY A C 1
ATOM 2605 O O . GLY A 1 327 ? 9.998 -24.736 -13.068 1.00 95.31 327 GLY A O 1
ATOM 2606 N N . ASP A 1 328 ? 11.125 -24.916 -11.126 1.00 94.38 328 ASP A N 1
ATOM 2607 C CA . ASP A 1 328 ? 11.869 -26.140 -11.466 1.00 94.38 328 ASP A CA 1
ATOM 2608 C C . ASP A 1 328 ? 11.166 -27.449 -11.046 1.00 94.38 328 ASP A C 1
ATOM 2610 O O . ASP A 1 328 ? 11.660 -28.546 -11.325 1.00 94.38 328 ASP A O 1
ATOM 2614 N N . ARG A 1 329 ? 9.977 -27.346 -10.429 1.00 92.75 329 ARG A N 1
ATOM 2615 C CA . ARG A 1 329 ? 9.162 -28.442 -9.866 1.00 92.75 329 ARG A CA 1
ATOM 2616 C C . ARG A 1 329 ? 9.768 -29.174 -8.668 1.00 92.75 329 ARG A C 1
ATOM 2618 O O . ARG A 1 329 ? 9.285 -30.252 -8.303 1.00 92.75 329 ARG A O 1
ATOM 2625 N N . SER A 1 330 ? 10.795 -28.620 -8.045 1.00 95.69 330 SER A N 1
ATOM 2626 C CA . SER A 1 330 ? 11.277 -29.019 -6.727 1.00 95.69 330 SER A CA 1
ATOM 2627 C C . SER A 1 330 ? 10.783 -28.028 -5.670 1.00 95.69 330 SER A C 1
ATOM 2629 O O . SER A 1 330 ? 10.444 -26.895 -5.988 1.00 95.69 330 SER A O 1
ATOM 2631 N N . TYR A 1 331 ? 10.671 -28.462 -4.412 1.00 94.62 331 TYR A N 1
ATOM 2632 C CA . TYR A 1 331 ? 10.009 -27.675 -3.367 1.00 94.62 331 TYR A CA 1
ATOM 2633 C C . TYR A 1 331 ? 10.821 -27.649 -2.078 1.00 94.62 331 TYR A C 1
ATOM 2635 O O . TYR A 1 331 ? 11.359 -28.678 -1.658 1.00 94.62 331 TYR A O 1
ATOM 2643 N N . VAL A 1 332 ? 10.828 -26.496 -1.413 1.00 91.56 332 VAL A N 1
ATOM 2644 C CA . VAL A 1 332 ? 11.308 -26.342 -0.039 1.00 91.56 332 VAL A CA 1
ATOM 2645 C C . VAL A 1 332 ? 10.110 -26.168 0.881 1.00 91.56 332 VAL A C 1
ATOM 2647 O O . VAL A 1 332 ? 9.294 -25.269 0.692 1.00 91.56 332 VAL A O 1
ATOM 2650 N N . THR A 1 333 ? 9.996 -27.035 1.881 1.00 92.44 333 THR A N 1
ATOM 2651 C CA . THR A 1 333 ? 8.935 -26.979 2.892 1.00 92.44 333 THR A CA 1
ATOM 2652 C C . THR A 1 333 ? 9.360 -26.126 4.077 1.00 92.44 333 THR A C 1
ATOM 2654 O O . THR A 1 333 ? 10.541 -26.101 4.421 1.00 92.44 333 THR A O 1
ATOM 2657 N N . TYR A 1 334 ? 8.402 -25.501 4.749 1.00 89.44 334 TYR A N 1
ATOM 2658 C CA . TYR A 1 334 ? 8.631 -24.797 6.006 1.00 89.44 334 TYR A CA 1
ATOM 2659 C C . TYR A 1 334 ? 7.547 -25.141 7.028 1.00 89.44 334 TYR A C 1
ATOM 2661 O O . TYR A 1 334 ? 6.408 -25.451 6.672 1.00 89.44 334 TYR A O 1
ATOM 2669 N N . GLN A 1 335 ? 7.938 -25.100 8.298 1.00 91.88 335 GLN A N 1
ATOM 2670 C CA . GLN A 1 335 ? 7.063 -25.204 9.457 1.00 91.88 335 GLN A CA 1
ATOM 2671 C C . GLN A 1 335 ? 7.552 -24.203 10.503 1.00 91.88 335 GLN A C 1
ATOM 2673 O O . GLN A 1 335 ? 8.753 -24.122 10.756 1.00 91.88 335 GLN A O 1
ATOM 2678 N N . TYR A 1 336 ? 6.625 -23.457 11.089 1.00 92.81 336 TYR A N 1
ATOM 2679 C CA . TYR A 1 336 ? 6.886 -22.474 12.127 1.00 92.81 336 TYR A CA 1
ATOM 2680 C C . TYR A 1 336 ? 5.788 -22.560 13.186 1.00 92.81 336 TYR A C 1
ATOM 2682 O O . TYR A 1 336 ? 4.617 -22.314 12.904 1.00 92.81 336 TYR A O 1
ATOM 2690 N N . ASP A 1 337 ? 6.180 -22.951 14.392 1.00 93.88 337 ASP A N 1
ATOM 2691 C CA . ASP A 1 337 ? 5.321 -23.005 15.569 1.00 93.88 337 ASP A CA 1
ATOM 2692 C C . ASP A 1 337 ? 5.607 -21.777 16.434 1.00 93.88 337 ASP A C 1
ATOM 2694 O O . ASP A 1 337 ? 6.769 -21.406 16.602 1.00 93.88 337 ASP A O 1
ATOM 2698 N N . TYR A 1 338 ? 4.565 -21.167 16.993 1.00 93.94 338 TYR A N 1
ATOM 2699 C CA . TYR A 1 338 ? 4.707 -19.990 17.844 1.00 93.94 338 TYR A CA 1
ATOM 2700 C C . TYR A 1 338 ? 3.754 -20.004 19.033 1.00 93.94 338 TYR A C 1
ATOM 2702 O O . TYR A 1 338 ? 2.661 -20.585 18.982 1.00 93.94 338 TYR A O 1
ATOM 2710 N N . ASP A 1 339 ? 4.155 -19.306 20.091 1.00 96.06 339 ASP A N 1
ATOM 2711 C CA . ASP A 1 339 ? 3.276 -18.941 21.185 1.00 96.06 339 ASP A CA 1
ATOM 2712 C C . ASP A 1 339 ? 3.592 -17.550 21.722 1.00 96.06 339 ASP A C 1
ATOM 2714 O O . ASP A 1 339 ? 4.749 -17.176 21.853 1.00 96.06 339 ASP A O 1
ATOM 2718 N N . GLU A 1 340 ? 2.549 -16.776 22.000 1.00 97.00 340 GLU A N 1
ATOM 2719 C CA . GLU A 1 340 ? 2.684 -15.356 22.297 1.00 97.00 340 GLU A CA 1
ATOM 2720 C C . GLU A 1 340 ? 1.698 -14.897 23.366 1.00 97.00 340 GLU A C 1
ATOM 2722 O O . GLU A 1 340 ? 0.559 -15.374 23.466 1.00 97.00 340 GLU A O 1
ATOM 2727 N N . PHE A 1 341 ? 2.132 -13.931 24.172 1.00 97.69 341 PHE A N 1
ATOM 2728 C CA . PHE A 1 341 ? 1.343 -13.361 25.256 1.00 97.69 341 PHE A CA 1
ATOM 2729 C C . PHE A 1 341 ? 1.164 -11.858 25.060 1.00 97.69 341 PHE A C 1
ATOM 2731 O O . PHE A 1 341 ? 2.132 -11.115 24.990 1.00 97.69 341 PHE A O 1
ATOM 2738 N N . ALA A 1 342 ? -0.086 -11.402 25.057 1.00 98.56 342 ALA A N 1
ATOM 2739 C CA . ALA A 1 342 ? -0.436 -9.989 24.979 1.00 98.56 342 ALA A CA 1
ATOM 2740 C C . ALA A 1 342 ? -1.225 -9.549 26.214 1.00 98.56 342 ALA A C 1
ATOM 2742 O O . ALA A 1 342 ? -2.006 -10.318 26.789 1.00 98.56 342 ALA A O 1
ATOM 2743 N N . TRP A 1 343 ? -1.073 -8.285 26.602 1.00 98.75 343 TRP A N 1
ATOM 2744 C CA . TRP A 1 343 ? -1.813 -7.696 27.713 1.00 98.75 343 TRP A CA 1
ATOM 2745 C C . TRP A 1 343 ? -2.089 -6.204 27.518 1.00 98.75 343 TRP A C 1
ATOM 2747 O O . TRP A 1 343 ? -1.402 -5.492 26.790 1.00 98.75 343 TRP A O 1
ATOM 2757 N N . SER A 1 344 ? -3.117 -5.704 28.201 1.00 98.69 344 SER A N 1
ATOM 2758 C CA . SER A 1 344 ? -3.416 -4.273 28.278 1.00 98.69 344 SER A CA 1
ATOM 2759 C C . SER A 1 344 ? -3.963 -3.914 29.650 1.00 98.69 344 SER A C 1
ATOM 2761 O O . SER A 1 344 ? -4.677 -4.704 30.269 1.00 98.69 344 SER A O 1
ATOM 2763 N N . ILE A 1 345 ? -3.636 -2.715 30.126 1.00 98.75 345 ILE A N 1
ATOM 2764 C CA . ILE A 1 345 ? -4.242 -2.115 31.311 1.00 98.75 345 ILE A CA 1
ATOM 2765 C C . ILE A 1 345 ? -4.554 -0.645 31.049 1.00 98.75 345 ILE A C 1
ATOM 2767 O O . ILE A 1 345 ? -3.715 0.110 30.555 1.00 98.75 345 ILE A O 1
ATOM 2771 N N . GLY A 1 346 ? -5.771 -0.237 31.390 1.00 98.69 346 GLY A N 1
ATOM 2772 C CA . GLY A 1 346 ? -6.296 1.100 31.181 1.00 98.69 346 GLY A CA 1
ATOM 2773 C C . GLY A 1 346 ? -7.013 1.637 32.412 1.00 98.69 346 GLY A C 1
ATOM 2774 O O . GLY A 1 346 ? -7.520 0.898 33.256 1.00 98.69 346 GLY A O 1
ATOM 2775 N N . ALA A 1 347 ? -7.049 2.959 32.531 1.00 98.69 347 ALA A N 1
ATOM 2776 C CA . ALA A 1 347 ? -7.856 3.641 33.528 1.00 98.69 347 ALA A CA 1
ATOM 27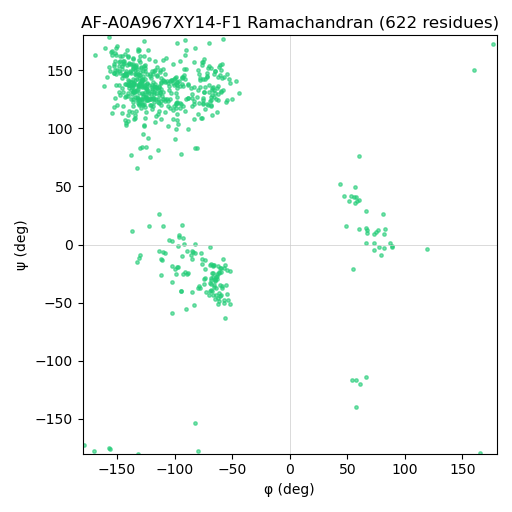77 C C . ALA A 1 347 ? -8.482 4.904 32.943 1.00 98.69 347 ALA A C 1
ATOM 2779 O O . ALA A 1 347 ? -7.844 5.655 32.205 1.00 98.69 347 ALA A O 1
ATOM 2780 N N . ASN A 1 348 ? -9.724 5.177 33.333 1.00 98.44 348 ASN A N 1
ATOM 2781 C CA . ASN A 1 348 ? -10.453 6.387 32.985 1.00 98.44 348 ASN A CA 1
ATOM 2782 C C . ASN A 1 348 ? -11.015 7.044 34.251 1.00 98.44 348 ASN A C 1
ATOM 2784 O O . ASN A 1 348 ? -11.840 6.460 34.958 1.00 98.44 348 ASN A O 1
ATOM 2788 N N . PHE A 1 349 ? -10.611 8.289 34.501 1.00 98.50 349 PHE A N 1
ATOM 2789 C CA . PHE A 1 349 ? -11.034 9.089 35.643 1.00 98.50 349 PHE A CA 1
ATOM 2790 C C . PHE A 1 349 ? -11.876 10.296 35.209 1.00 98.50 349 PHE A C 1
ATOM 2792 O O . PHE A 1 349 ? -11.386 11.225 34.567 1.00 98.50 349 PHE A O 1
ATOM 2799 N N . LYS A 1 350 ? -13.148 10.321 35.607 1.00 98.38 350 LYS A N 1
ATOM 2800 C CA . LYS A 1 350 ? -14.058 11.459 35.441 1.00 98.38 350 LYS A CA 1
ATOM 2801 C C . LYS A 1 350 ? -13.736 12.532 36.482 1.00 98.38 350 LYS A C 1
ATOM 2803 O O . LYS A 1 350 ? -14.050 12.387 37.665 1.00 98.38 350 LYS A O 1
ATOM 2808 N N . ILE A 1 351 ? -13.159 13.643 36.033 1.00 98.12 351 ILE A N 1
ATOM 2809 C CA . ILE A 1 351 ? -12.944 14.839 36.861 1.00 98.12 351 ILE A CA 1
ATOM 2810 C C . ILE A 1 351 ? -14.302 15.457 37.225 1.00 98.12 351 ILE A C 1
ATOM 2812 O O . ILE A 1 351 ? -14.535 15.849 38.371 1.00 98.12 351 ILE A O 1
ATOM 2816 N N . ASN A 1 352 ? -15.201 15.531 36.244 1.00 97.44 352 ASN A N 1
ATOM 2817 C CA . ASN A 1 352 ? -16.587 15.976 36.371 1.00 97.44 352 ASN A CA 1
ATOM 2818 C C . ASN A 1 352 ? -17.430 15.366 35.226 1.00 97.44 352 ASN A C 1
ATOM 2820 O O . ASN A 1 352 ? -16.914 14.588 34.429 1.00 97.44 352 ASN A O 1
ATOM 2824 N N . GLU A 1 353 ? -18.713 15.725 35.124 1.00 95.94 353 GLU A N 1
ATOM 2825 C CA . GLU A 1 353 ? -19.634 15.202 34.093 1.00 95.94 353 GLU A CA 1
ATOM 2826 C C . GLU A 1 353 ? -19.212 15.505 32.641 1.00 95.94 353 GLU A C 1
ATOM 2828 O O . GLU A 1 353 ? -19.677 14.859 31.708 1.00 95.94 353 GLU A O 1
ATOM 2833 N N . GLN A 1 354 ? -18.349 16.501 32.437 1.00 97.44 354 GLN A N 1
ATOM 2834 C CA . GLN A 1 354 ? -17.922 17.003 31.129 1.00 97.44 354 GLN A CA 1
ATOM 2835 C C . GLN A 1 354 ? -16.452 16.704 30.833 1.00 97.44 354 GLN A C 1
ATOM 2837 O O . GLN A 1 354 ? -16.016 16.906 29.706 1.00 97.44 354 GLN A O 1
ATOM 2842 N N . THR A 1 355 ? -15.660 16.280 31.820 1.00 98.56 355 THR A N 1
ATOM 2843 C CA . THR A 1 355 ? -14.210 16.110 31.677 1.00 98.56 355 THR A CA 1
ATOM 2844 C C . THR A 1 355 ? -13.755 14.788 32.268 1.00 98.56 355 THR A C 1
ATOM 2846 O O . THR A 1 355 ? -13.983 14.518 33.450 1.00 98.56 355 THR A O 1
ATOM 2849 N N . ALA A 1 356 ? -13.031 14.010 31.471 1.00 98.56 356 ALA A N 1
ATOM 2850 C CA . ALA A 1 356 ? -12.337 12.812 31.912 1.00 98.56 356 ALA A CA 1
ATOM 2851 C C . ALA A 1 356 ? -10.875 12.839 31.466 1.00 98.56 356 ALA A C 1
ATOM 2853 O O . ALA A 1 356 ? -10.535 13.446 30.453 1.00 98.56 356 ALA A O 1
ATOM 2854 N N . VAL A 1 357 ? -10.022 12.167 32.225 1.00 98.75 357 VAL A N 1
ATOM 2855 C CA . VAL A 1 357 ? -8.650 11.847 31.832 1.00 98.75 357 VAL A CA 1
ATOM 2856 C C . VAL A 1 357 ? -8.502 10.341 31.768 1.00 98.75 357 VAL A C 1
ATOM 2858 O O . VAL A 1 357 ? -9.185 9.624 32.502 1.00 98.75 357 VAL A O 1
ATOM 2861 N N . PHE A 1 358 ? -7.634 9.857 30.896 1.00 98.56 358 PHE A N 1
ATOM 2862 C CA . PHE A 1 358 ? -7.387 8.432 30.750 1.00 98.56 358 PHE A CA 1
ATOM 2863 C C . PHE A 1 358 ? -5.905 8.152 30.529 1.00 98.56 358 PHE A C 1
ATOM 2865 O O . PHE A 1 358 ? -5.147 9.047 30.154 1.00 98.56 358 PHE A O 1
ATOM 2872 N N . GLY A 1 359 ? -5.524 6.902 30.755 1.00 98.81 359 GLY A N 1
ATOM 2873 C CA . GLY A 1 359 ? -4.240 6.362 30.339 1.00 98.81 359 GLY A CA 1
ATOM 2874 C C . GLY A 1 359 ? -4.347 4.864 30.097 1.00 98.81 359 GLY A C 1
ATOM 2875 O O . GLY A 1 359 ? -5.175 4.203 30.729 1.00 98.81 359 GLY A O 1
ATOM 2876 N N . ARG A 1 360 ? -3.530 4.346 29.182 1.00 98.69 360 ARG A N 1
ATOM 2877 C CA . ARG A 1 360 ? -3.428 2.923 28.860 1.00 98.69 360 ARG A CA 1
ATOM 2878 C C . ARG A 1 360 ? -1.988 2.557 28.527 1.00 98.69 360 ARG A C 1
ATOM 2880 O O . ARG A 1 360 ? -1.260 3.361 27.955 1.00 98.69 360 ARG A O 1
ATOM 2887 N N . VAL A 1 361 ? -1.606 1.340 28.894 1.00 98.88 361 VAL A N 1
ATOM 2888 C CA . VAL A 1 361 ? -0.374 0.680 28.456 1.00 98.88 361 VAL A CA 1
ATOM 2889 C C . VAL A 1 361 ? -0.749 -0.703 27.939 1.00 98.88 361 VAL A C 1
ATOM 2891 O O . VAL A 1 361 ? -1.626 -1.360 28.511 1.00 98.88 361 VAL A O 1
ATOM 2894 N N . SER A 1 362 ? -0.123 -1.133 26.854 1.00 98.75 362 SER A N 1
ATOM 2895 C CA . SER A 1 362 ? -0.341 -2.450 26.268 1.00 98.75 362 SER A CA 1
ATOM 2896 C C . SER A 1 362 ? 0.912 -2.992 25.611 1.00 98.75 362 SER A C 1
ATOM 2898 O O . SER A 1 362 ? 1.749 -2.237 25.126 1.00 98.75 362 SER A O 1
ATOM 2900 N N . ASP A 1 363 ? 0.961 -4.309 25.557 1.00 98.62 363 ASP A N 1
ATOM 2901 C CA . ASP A 1 363 ? 1.991 -5.109 24.921 1.00 98.62 363 ASP A CA 1
ATOM 2902 C C . ASP A 1 363 ? 1.275 -6.157 24.072 1.00 98.62 363 ASP A C 1
ATOM 2904 O O . ASP A 1 363 ? 0.342 -6.822 24.542 1.00 98.62 363 ASP A O 1
ATOM 2908 N N . GLY A 1 364 ? 1.632 -6.242 22.803 1.00 98.00 364 GLY A N 1
ATOM 2909 C CA . GLY A 1 364 ? 1.001 -7.135 21.847 1.00 98.00 364 GLY A CA 1
ATOM 2910 C C . GLY A 1 364 ? 1.932 -7.433 20.689 1.00 98.00 364 GLY A C 1
ATOM 2911 O O . GLY A 1 364 ? 3.073 -6.997 20.681 1.00 98.00 364 GLY A O 1
ATOM 2912 N N . PHE A 1 365 ? 1.432 -8.163 19.701 1.00 97.19 365 PHE A N 1
ATOM 2913 C CA . PHE A 1 365 ? 2.255 -8.686 18.619 1.00 97.19 365 PHE A CA 1
ATOM 2914 C C . PHE A 1 365 ? 1.449 -8.830 17.323 1.00 97.19 365 PHE A C 1
ATOM 2916 O O . PHE A 1 365 ? 0.212 -8.849 17.342 1.00 97.19 365 PHE A O 1
ATOM 2923 N N . ARG A 1 366 ? 2.154 -8.967 16.198 1.00 95.00 366 ARG A N 1
ATOM 2924 C CA . ARG A 1 366 ? 1.616 -9.383 14.901 1.00 95.00 366 ARG A CA 1
ATOM 2925 C C . ARG A 1 366 ? 2.347 -10.640 14.443 1.00 95.00 366 ARG A C 1
ATOM 2927 O O . ARG A 1 366 ? 3.560 -10.644 14.254 1.00 95.00 366 ARG A O 1
ATOM 2934 N N . THR A 1 367 ? 1.582 -11.707 14.244 1.00 91.69 367 THR A N 1
ATOM 2935 C CA . THR A 1 367 ? 2.091 -12.957 13.678 1.00 91.69 367 THR A CA 1
ATOM 2936 C C . THR A 1 367 ? 2.407 -12.785 12.190 1.00 91.69 367 THR A C 1
ATOM 2938 O O . THR A 1 367 ? 1.723 -12.000 11.524 1.00 91.69 367 THR A O 1
ATOM 2941 N N . PRO A 1 368 ? 3.362 -13.550 11.644 1.00 88.38 368 PRO A N 1
ATOM 2942 C CA . PRO A 1 368 ? 3.718 -13.497 10.230 1.00 88.38 368 PRO A CA 1
ATOM 2943 C C . PRO A 1 368 ? 2.547 -13.706 9.268 1.00 88.38 368 PRO A C 1
ATOM 2945 O O . PRO A 1 368 ? 1.638 -14.498 9.534 1.00 88.38 368 PRO A O 1
ATOM 2948 N N . ASP A 1 369 ? 2.614 -13.032 8.124 1.00 88.31 369 ASP A N 1
ATOM 2949 C CA . ASP A 1 369 ? 1.770 -13.309 6.961 1.00 88.31 369 ASP A CA 1
ATOM 2950 C C . ASP A 1 369 ? 2.435 -14.323 6.009 1.00 88.31 369 ASP A C 1
ATOM 2952 O O . ASP A 1 369 ? 3.556 -14.788 6.228 1.00 88.31 369 ASP A O 1
ATOM 2956 N N . ASP A 1 370 ? 1.717 -14.719 4.961 1.00 86.31 370 ASP A N 1
ATOM 2957 C CA . ASP A 1 370 ? 2.177 -15.712 3.995 1.00 86.31 370 ASP A CA 1
ATOM 2958 C C . ASP A 1 370 ? 3.366 -15.269 3.156 1.00 86.31 370 ASP A C 1
ATOM 2960 O O . ASP A 1 370 ? 4.183 -16.111 2.763 1.00 86.31 370 ASP A O 1
ATOM 2964 N N . GLN A 1 371 ? 3.507 -13.965 2.933 1.00 86.38 371 GLN A N 1
ATOM 2965 C CA . GLN A 1 371 ? 4.564 -13.444 2.086 1.00 86.38 371 GLN A CA 1
ATOM 2966 C C . GLN A 1 371 ? 5.933 -13.513 2.755 1.00 86.38 371 GLN A C 1
ATOM 2968 O O . GLN A 1 371 ? 6.945 -13.762 2.104 1.00 86.38 371 GLN A O 1
ATOM 2973 N N . GLN A 1 372 ? 5.955 -13.435 4.084 1.00 85.81 372 GLN A N 1
ATOM 2974 C CA . GLN A 1 372 ? 7.185 -13.494 4.869 1.00 85.81 372 GLN A CA 1
ATOM 2975 C C . GLN A 1 372 ? 7.937 -14.830 4.732 1.00 85.81 372 GLN A C 1
ATOM 2977 O O . GLN A 1 372 ? 9.160 -14.872 4.899 1.00 85.81 372 GLN A O 1
ATOM 2982 N N . PHE A 1 373 ? 7.243 -15.926 4.397 1.00 80.44 373 PHE A N 1
ATOM 2983 C CA . PHE A 1 373 ? 7.849 -17.258 4.290 1.00 80.44 373 PHE A CA 1
ATOM 2984 C C . PHE A 1 373 ? 8.227 -17.690 2.869 1.00 80.44 373 PHE A C 1
ATOM 2986 O O . PHE A 1 373 ? 9.042 -18.611 2.745 1.00 80.44 373 PHE A O 1
ATOM 2993 N N . PHE A 1 374 ? 7.678 -17.087 1.804 1.00 76.50 374 PHE A N 1
ATOM 2994 C CA . PHE A 1 374 ? 7.902 -17.626 0.455 1.00 76.50 374 PHE A CA 1
ATOM 2995 C C . PHE A 1 374 ? 9.319 -17.377 -0.067 1.00 76.50 374 PHE A C 1
ATOM 2997 O O . PHE A 1 374 ? 9.921 -18.308 -0.594 1.00 76.50 374 PHE A O 1
ATOM 3004 N N . ASP A 1 375 ? 9.903 -16.198 0.157 1.00 72.19 375 ASP A N 1
ATOM 3005 C CA . ASP A 1 375 ? 11.255 -15.877 -0.335 1.00 72.19 375 ASP A CA 1
ATOM 3006 C C . ASP A 1 375 ? 12.349 -16.165 0.701 1.00 72.19 375 ASP A C 1
ATOM 3008 O O . ASP A 1 375 ? 13.496 -15.740 0.606 1.00 72.19 375 ASP A O 1
ATOM 3012 N N . GLY A 1 376 ? 12.004 -16.966 1.713 1.00 63.22 376 GLY A N 1
ATOM 3013 C CA . GLY A 1 376 ? 12.959 -17.507 2.669 1.00 63.22 376 GLY A CA 1
ATOM 3014 C C . GLY A 1 376 ? 13.431 -16.529 3.745 1.00 63.22 376 GLY A C 1
ATOM 3015 O O . GLY A 1 376 ? 14.151 -16.980 4.628 1.00 63.22 376 GLY A O 1
ATOM 3016 N N . GLY A 1 377 ? 13.002 -15.260 3.735 1.00 73.12 377 GLY A N 1
ATOM 3017 C CA . GLY A 1 377 ? 13.353 -14.254 4.746 1.00 73.12 377 GLY A CA 1
ATOM 3018 C C . GLY A 1 377 ? 12.991 -14.687 6.169 1.00 73.12 377 GLY A C 1
ATOM 3019 O O . GLY A 1 377 ? 13.877 -14.939 6.990 1.00 73.12 377 GLY A O 1
ATOM 3020 N N . ALA A 1 378 ? 11.697 -14.875 6.458 1.00 77.56 378 ALA A N 1
ATOM 3021 C CA . ALA A 1 378 ? 11.264 -15.359 7.772 1.00 77.56 378 ALA A CA 1
ATOM 3022 C C . ALA A 1 378 ? 11.736 -16.788 8.064 1.00 77.56 378 ALA A C 1
ATOM 3024 O O . ALA A 1 378 ? 12.032 -17.101 9.212 1.00 77.56 378 ALA A O 1
ATOM 3025 N N . ARG A 1 379 ? 11.875 -17.651 7.045 1.00 79.12 379 ARG A N 1
ATOM 3026 C CA . ARG A 1 379 ? 12.414 -19.014 7.222 1.00 79.12 379 ARG A CA 1
ATOM 3027 C C . ARG A 1 379 ? 13.857 -18.980 7.734 1.00 79.12 379 ARG A C 1
ATOM 3029 O O . ARG A 1 379 ? 14.161 -19.615 8.737 1.00 79.12 379 ARG A O 1
ATOM 3036 N N . ALA A 1 380 ? 14.729 -18.224 7.072 1.00 78.81 380 ALA A N 1
ATOM 3037 C CA . ALA A 1 380 ? 16.134 -18.095 7.442 1.00 78.81 380 ALA A CA 1
ATOM 3038 C C . ALA A 1 380 ? 16.302 -17.405 8.801 1.00 78.81 380 ALA A C 1
ATOM 3040 O O . ALA A 1 380 ? 17.191 -17.768 9.570 1.00 78.81 380 ALA A O 1
ATOM 3041 N N . ARG A 1 381 ? 15.438 -16.433 9.127 1.00 80.19 381 ARG A N 1
ATOM 3042 C CA . ARG A 1 381 ? 15.436 -15.796 10.448 1.00 80.19 381 ARG A CA 1
ATOM 3043 C C . ARG A 1 381 ? 14.949 -16.742 11.540 1.00 80.19 381 ARG A C 1
ATOM 3045 O O . ARG A 1 381 ? 15.622 -16.843 12.557 1.00 80.19 381 ARG A O 1
ATOM 3052 N N . ALA A 1 382 ? 13.878 -17.502 11.305 1.00 79.75 382 ALA A N 1
ATOM 3053 C CA . ALA A 1 382 ? 13.380 -18.505 12.247 1.00 79.75 382 ALA A CA 1
ATOM 3054 C C . ALA A 1 382 ? 14.432 -19.578 12.576 1.00 79.75 382 ALA A C 1
ATOM 3056 O O . ALA A 1 382 ? 14.507 -20.042 13.711 1.00 79.75 382 ALA A O 1
ATOM 3057 N N . GLU A 1 383 ? 15.263 -19.961 11.598 1.00 82.56 383 GLU A N 1
ATOM 3058 C CA . GLU A 1 383 ? 16.388 -20.884 11.805 1.00 82.56 383 GLU A CA 1
ATOM 3059 C C . GLU A 1 383 ? 17.475 -20.309 12.731 1.00 82.56 383 GLU A C 1
ATOM 3061 O O . GLU A 1 383 ? 18.150 -21.070 13.427 1.00 82.56 383 GLU A O 1
ATOM 3066 N N . GLN A 1 384 ? 17.650 -18.983 12.752 1.00 82.50 384 GLN A N 1
ATOM 3067 C CA . GLN A 1 384 ? 18.593 -18.296 13.639 1.00 82.50 384 GLN A CA 1
ATOM 3068 C C . GLN A 1 384 ? 17.987 -18.059 15.025 1.00 82.50 384 GLN A C 1
ATOM 3070 O O . GLN A 1 384 ? 18.601 -18.411 16.034 1.00 82.50 384 GLN A O 1
ATOM 3075 N N . ASN A 1 385 ? 16.792 -17.468 15.063 1.00 82.81 385 ASN A N 1
ATOM 3076 C CA . ASN A 1 385 ? 16.010 -17.221 16.263 1.00 82.81 385 ASN A CA 1
ATOM 3077 C C . ASN A 1 385 ? 14.506 -17.144 15.913 1.00 82.81 385 ASN A C 1
ATOM 3079 O O . ASN A 1 385 ? 14.090 -16.206 15.228 1.00 82.81 385 ASN A O 1
ATOM 3083 N N . PRO A 1 386 ? 13.675 -18.098 16.370 1.00 81.31 386 PRO A N 1
ATOM 3084 C CA . PRO A 1 386 ? 12.247 -18.125 16.051 1.00 81.31 386 PRO A CA 1
ATOM 3085 C C . PRO A 1 386 ? 11.467 -16.931 16.613 1.00 81.31 386 PRO A C 1
ATOM 3087 O O . PRO A 1 386 ? 10.485 -16.528 15.990 1.00 81.31 386 PRO A O 1
ATOM 3090 N N . ASP A 1 387 ? 11.915 -16.340 17.723 1.00 83.31 387 ASP A N 1
ATOM 3091 C CA . ASP A 1 387 ? 11.226 -15.221 18.382 1.00 83.31 387 ASP A CA 1
ATOM 3092 C C . ASP A 1 387 ? 11.380 -13.905 17.594 1.00 83.31 387 ASP A C 1
ATOM 3094 O O . ASP A 1 387 ? 10.554 -13.002 17.703 1.00 83.31 387 ASP A O 1
ATOM 3098 N N . ASP A 1 388 ? 12.402 -13.803 16.737 1.00 84.75 388 ASP A N 1
ATOM 3099 C CA . ASP A 1 388 ? 12.697 -12.573 15.993 1.00 84.75 388 ASP A CA 1
ATOM 3100 C C . ASP A 1 388 ? 11.834 -12.413 14.727 1.00 84.75 388 ASP A C 1
ATOM 3102 O O . ASP A 1 388 ? 12.004 -11.456 13.972 1.00 84.75 388 ASP A O 1
ATOM 3106 N N . VAL A 1 389 ? 10.942 -13.365 14.453 1.00 88.00 389 VAL A N 1
ATOM 3107 C CA . VAL A 1 389 ? 10.040 -13.358 13.291 1.00 88.00 389 VAL A CA 1
ATOM 3108 C C . VAL A 1 389 ? 8.704 -12.682 13.616 1.00 88.00 389 VAL A C 1
ATOM 3110 O O . VAL A 1 389 ? 8.027 -12.185 12.717 1.00 88.00 389 VAL A O 1
ATOM 3113 N N . ILE A 1 390 ? 8.329 -12.645 14.895 1.00 93.00 390 ILE A N 1
ATOM 3114 C CA . ILE A 1 390 ? 7.085 -12.035 15.358 1.00 93.00 390 ILE A CA 1
ATOM 3115 C C . ILE A 1 390 ? 7.334 -10.559 15.639 1.00 93.00 390 ILE A C 1
ATOM 3117 O O . ILE A 1 390 ? 8.231 -10.187 16.399 1.00 93.00 390 ILE A O 1
ATOM 3121 N N . GLU A 1 391 ? 6.514 -9.715 15.020 1.00 95.00 391 GLU A N 1
ATOM 3122 C CA . GLU A 1 391 ? 6.563 -8.277 15.237 1.00 95.00 391 GLU A CA 1
ATOM 3123 C C . GLU A 1 391 ? 5.937 -7.961 16.598 1.00 95.00 391 GLU A C 1
ATOM 3125 O O . GLU A 1 391 ? 4.773 -8.283 16.837 1.00 95.00 391 GLU A O 1
ATOM 3130 N N . GLN A 1 392 ? 6.697 -7.330 17.490 1.00 96.75 392 GLN A N 1
ATOM 3131 C CA . GLN A 1 392 ? 6.253 -6.969 18.839 1.00 96.75 392 GLN A CA 1
ATOM 3132 C C . GLN A 1 392 ? 5.873 -5.490 18.885 1.00 96.75 392 GLN A C 1
ATOM 3134 O O . GLN A 1 392 ? 6.523 -4.653 18.260 1.00 96.75 392 GLN A O 1
ATOM 3139 N N . VAL A 1 393 ? 4.820 -5.154 19.630 1.00 97.94 393 VAL A N 1
ATOM 3140 C CA . VAL A 1 393 ? 4.247 -3.806 19.695 1.00 97.94 393 VAL A CA 1
ATOM 3141 C C . VAL A 1 393 ? 3.956 -3.414 21.139 1.00 97.94 393 VAL A C 1
ATOM 3143 O O . VAL A 1 393 ? 2.969 -3.847 21.739 1.00 97.94 393 VAL A O 1
ATOM 3146 N N . PHE A 1 394 ? 4.760 -2.498 21.671 1.00 98.62 394 PHE A N 1
ATOM 3147 C CA . PHE A 1 394 ? 4.546 -1.900 22.984 1.00 98.62 394 PHE A CA 1
ATOM 3148 C C . PHE A 1 394 ? 4.002 -0.480 22.844 1.00 98.62 394 PHE A C 1
ATOM 3150 O O . PHE A 1 394 ? 4.612 0.368 22.194 1.00 98.62 394 PHE A O 1
ATOM 3157 N N . GLN A 1 395 ? 2.868 -0.189 23.481 1.00 98.50 395 GLN A N 1
ATOM 3158 C CA . GLN A 1 395 ? 2.179 1.095 23.352 1.00 98.50 395 GLN A CA 1
ATOM 3159 C C . GLN A 1 395 ? 1.811 1.676 24.709 1.00 98.50 395 GLN A C 1
ATOM 3161 O O . GLN A 1 395 ? 1.424 0.966 25.641 1.00 98.50 395 GLN A O 1
ATOM 3166 N N . TYR A 1 396 ? 1.860 2.997 24.803 1.00 98.56 396 TYR A N 1
ATOM 3167 C CA . TYR A 1 396 ? 1.306 3.741 25.920 1.00 98.56 396 TYR A CA 1
ATOM 3168 C C . TYR A 1 396 ? 0.628 5.013 25.424 1.00 98.56 396 TYR A C 1
ATOM 3170 O O . TYR A 1 396 ? 1.157 5.736 24.587 1.00 98.56 396 TYR A O 1
ATOM 3178 N N . GLU A 1 397 ? -0.543 5.310 25.972 1.00 98.69 397 GLU A N 1
ATOM 3179 C CA . GLU A 1 397 ? -1.323 6.498 25.640 1.00 98.69 397 GLU A CA 1
ATOM 3180 C C . GLU A 1 397 ? -1.880 7.153 26.903 1.00 98.69 397 GLU A C 1
ATOM 3182 O O . GLU A 1 397 ? -2.150 6.501 27.915 1.00 98.69 397 GLU A O 1
ATOM 3187 N N . GLY A 1 398 ? -2.084 8.464 26.852 1.00 98.75 398 GLY A N 1
ATOM 3188 C CA . GLY A 1 398 ? -2.749 9.200 27.914 1.00 98.75 398 GLY A CA 1
ATOM 3189 C C . GLY A 1 398 ? -3.315 10.512 27.413 1.00 98.75 398 GLY A C 1
ATOM 3190 O O . GLY A 1 398 ? -2.729 11.173 26.559 1.00 98.75 398 GLY A O 1
ATOM 3191 N N . GLY A 1 399 ? -4.470 10.910 27.935 1.00 98.56 399 GLY A N 1
ATOM 3192 C CA . GLY A 1 399 ? -5.161 12.054 27.366 1.00 98.56 399 GLY A CA 1
ATOM 3193 C C . GLY A 1 399 ? -6.338 12.580 28.162 1.00 98.56 399 GLY A C 1
ATOM 3194 O O . GLY A 1 399 ? -6.676 12.104 29.249 1.00 98.56 399 GLY A O 1
ATOM 3195 N N . VAL A 1 400 ? -6.970 13.599 27.589 1.00 98.69 400 VAL A N 1
ATOM 3196 C CA . VAL A 1 400 ? -8.103 14.324 28.159 1.00 98.69 400 VAL A CA 1
ATOM 3197 C C . VAL A 1 400 ? -9.271 14.281 27.183 1.00 98.69 400 VAL A C 1
ATOM 3199 O O . VAL A 1 400 ? -9.128 14.558 25.994 1.00 98.69 400 VAL A O 1
ATOM 3202 N N . LYS A 1 401 ? -10.452 13.976 27.715 1.00 98.31 401 LYS A N 1
ATOM 3203 C CA . LYS A 1 401 ? -11.734 14.031 27.017 1.00 98.31 401 LYS A CA 1
ATOM 3204 C C . LYS A 1 401 ? -12.559 15.158 27.621 1.00 98.31 401 LYS A C 1
ATOM 3206 O O . LYS A 1 401 ? -12.821 15.151 28.824 1.00 98.31 401 LYS A O 1
ATOM 3211 N N . TYR A 1 402 ? -12.994 16.104 26.801 1.00 98.44 402 TYR A N 1
ATOM 3212 C CA . TYR A 1 402 ? -13.936 17.150 27.180 1.00 98.44 402 TYR A CA 1
ATOM 3213 C C . TYR A 1 402 ? -15.184 17.065 26.304 1.00 98.44 402 TYR A C 1
ATOM 3215 O O . TYR A 1 402 ? -15.081 17.015 25.082 1.00 98.44 402 TYR A O 1
ATOM 3223 N N . SER A 1 403 ? -16.366 17.063 26.915 1.00 97.62 403 SER A N 1
ATOM 3224 C CA . SER A 1 403 ? -17.640 17.005 26.206 1.00 97.62 403 SER A CA 1
ATOM 3225 C C . SER A 1 403 ? -18.643 17.995 26.784 1.00 97.62 403 SER A C 1
ATOM 3227 O O . SER A 1 403 ? -19.040 17.929 27.947 1.00 97.62 403 SER A O 1
ATOM 3229 N N . HIS A 1 404 ? -19.068 18.920 25.935 1.00 96.62 404 HIS A N 1
ATOM 3230 C CA . HIS A 1 404 ? -20.102 19.913 26.172 1.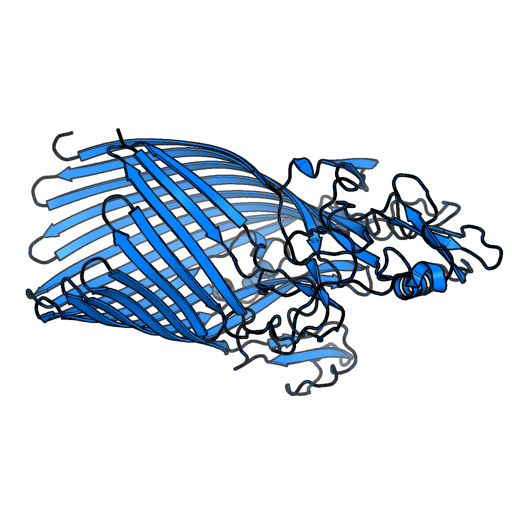00 96.62 404 HIS A CA 1
ATOM 3231 C C . HIS A 1 404 ? -21.010 19.977 24.930 1.00 96.62 404 HIS A C 1
ATOM 3233 O O . HIS A 1 404 ? -20.523 19.772 23.818 1.00 96.62 404 HIS A O 1
ATOM 3239 N N . PRO A 1 405 ? -22.309 20.325 25.039 1.00 95.31 405 PRO A N 1
ATOM 3240 C CA . PRO A 1 405 ? -23.232 20.337 23.891 1.00 95.31 405 PRO A CA 1
ATOM 3241 C C . PRO A 1 405 ? -22.785 21.116 22.639 1.00 95.31 405 PRO A C 1
ATOM 3243 O O . PRO A 1 405 ? -23.281 20.852 21.544 1.00 95.31 405 PRO A O 1
ATOM 3246 N N . ASN A 1 406 ? -21.871 22.079 22.801 1.00 97.00 406 ASN A N 1
ATOM 3247 C CA . ASN A 1 406 ? -21.341 22.920 21.722 1.00 97.00 406 ASN A CA 1
ATOM 3248 C C . ASN A 1 406 ? -19.848 22.691 21.429 1.00 97.00 406 ASN A C 1
ATOM 3250 O O . ASN A 1 406 ? -19.314 23.307 20.511 1.00 97.00 406 ASN A O 1
ATOM 3254 N N . LEU A 1 407 ? -19.165 21.867 22.224 1.00 97.81 407 LEU A N 1
ATOM 3255 C CA . LEU A 1 407 ? -17.731 21.635 22.108 1.00 97.81 407 LEU A CA 1
ATOM 3256 C C . LEU A 1 407 ? -17.392 20.245 22.642 1.00 97.81 407 LEU A C 1
ATOM 3258 O O . LEU A 1 407 ? -17.574 19.986 23.828 1.00 97.81 407 LEU A O 1
ATOM 3262 N N . ALA A 1 408 ? -16.851 19.388 21.788 1.00 98.38 408 ALA A N 1
ATOM 3263 C CA . ALA A 1 408 ? -16.185 18.160 22.197 1.00 98.38 408 ALA A CA 1
ATOM 3264 C C . ALA A 1 408 ? -14.716 18.239 21.784 1.00 98.38 408 ALA A C 1
ATOM 3266 O O . ALA A 1 408 ? -14.426 18.649 20.662 1.00 98.38 408 ALA A O 1
ATOM 3267 N N . VAL A 1 409 ? -13.810 17.886 22.691 1.00 98.44 409 VAL A N 1
ATOM 3268 C CA . VAL A 1 409 ? -12.363 17.880 22.460 1.00 98.44 409 VAL A CA 1
ATOM 3269 C C . VAL A 1 409 ? -11.780 16.589 23.014 1.00 98.44 409 VAL A C 1
ATOM 3271 O O . VAL A 1 409 ? -12.074 16.205 24.148 1.00 98.44 409 VAL A O 1
ATOM 3274 N N . PHE A 1 410 ? -10.938 15.947 22.221 1.00 98.44 410 PHE A N 1
ATOM 3275 C CA . PHE A 1 410 ? -10.116 14.816 22.605 1.00 98.44 410 PHE A CA 1
ATOM 3276 C C . PHE A 1 410 ? -8.661 15.176 22.327 1.00 98.44 410 PHE A C 1
ATOM 3278 O O . PHE A 1 410 ? -8.339 15.591 21.219 1.00 98.44 410 PHE A O 1
ATOM 3285 N N . LEU A 1 411 ? -7.808 15.073 23.341 1.00 98.62 411 LEU A N 1
ATOM 3286 C CA . LEU A 1 411 ? -6.366 15.268 23.209 1.00 98.62 411 LEU A CA 1
ATOM 3287 C C . LEU A 1 411 ? -5.668 14.050 23.800 1.00 98.62 411 LEU A C 1
ATOM 3289 O O . LEU A 1 411 ? -5.962 13.696 24.945 1.00 98.62 411 LEU A O 1
ATOM 3293 N N . SER A 1 412 ? -4.739 13.453 23.065 1.00 98.44 412 SER A N 1
ATOM 3294 C CA . SER A 1 412 ? -3.921 12.328 23.520 1.00 98.44 412 SER A CA 1
ATOM 3295 C C . SER A 1 412 ? -2.443 12.590 23.253 1.00 98.44 412 SER A C 1
ATOM 3297 O O . SER A 1 412 ? -2.071 13.280 22.307 1.00 98.44 412 SER A O 1
ATOM 3299 N N . LEU A 1 413 ? -1.603 12.049 24.128 1.00 98.81 413 LEU A N 1
ATOM 3300 C CA . LEU A 1 413 ? -0.185 11.813 23.897 1.00 98.81 413 LEU A CA 1
ATOM 3301 C C . LEU A 1 413 ? 0.008 10.305 23.828 1.00 98.81 413 LEU A C 1
ATOM 3303 O O . LEU A 1 413 ? -0.587 9.582 24.633 1.00 98.81 413 LEU A O 1
ATOM 3307 N N . PHE A 1 414 ? 0.843 9.846 22.909 1.00 98.75 414 PHE A N 1
ATOM 3308 C CA . PHE A 1 414 ? 1.112 8.428 22.732 1.00 98.75 414 PHE A CA 1
ATOM 3309 C C . PHE A 1 414 ? 2.596 8.166 22.494 1.00 98.75 414 PHE A C 1
ATOM 3311 O O . PHE A 1 414 ? 3.337 9.037 22.032 1.00 98.75 414 PHE A O 1
ATOM 3318 N N . GLY A 1 415 ? 3.015 6.951 22.822 1.00 98.69 415 GLY A N 1
ATOM 3319 C CA . GLY A 1 415 ? 4.276 6.384 22.390 1.00 98.69 415 GLY A CA 1
ATOM 3320 C C . GLY A 1 415 ? 4.090 4.929 21.988 1.00 98.69 415 GLY A C 1
ATOM 3321 O O . GLY A 1 415 ? 3.324 4.199 22.618 1.00 98.69 415 GLY A O 1
ATOM 3322 N N . ILE A 1 416 ? 4.766 4.537 20.916 1.00 98.25 416 ILE A N 1
ATOM 3323 C CA . ILE A 1 416 ? 4.695 3.209 20.318 1.00 98.25 416 ILE A CA 1
ATOM 3324 C C . ILE A 1 416 ? 6.123 2.761 20.030 1.00 98.25 416 ILE A C 1
ATOM 3326 O O . ILE A 1 416 ? 6.897 3.527 19.461 1.00 98.25 416 ILE A O 1
ATOM 3330 N N . ASN A 1 417 ? 6.461 1.538 20.419 1.00 98.25 417 ASN A N 1
ATOM 3331 C CA . ASN A 1 417 ? 7.691 0.871 20.022 1.00 98.25 417 ASN A CA 1
ATOM 3332 C C . ASN A 1 417 ? 7.315 -0.414 19.294 1.00 98.25 417 ASN A C 1
ATOM 3334 O O . ASN A 1 417 ? 6.572 -1.233 19.838 1.00 98.25 417 ASN A O 1
ATOM 3338 N N . PHE A 1 418 ? 7.830 -0.561 18.085 1.00 97.19 418 PHE A N 1
ATOM 3339 C CA . PHE A 1 418 ? 7.745 -1.771 17.291 1.00 97.19 418 PHE A CA 1
ATOM 3340 C C . PHE A 1 418 ? 9.108 -2.452 17.282 1.00 97.19 418 PHE A C 1
ATOM 3342 O O . PHE A 1 418 ? 10.129 -1.773 17.173 1.00 97.19 418 PHE A O 1
ATOM 3349 N N . GLN A 1 419 ? 9.120 -3.776 17.357 1.00 95.75 419 GLN A N 1
ATOM 3350 C CA . GLN A 1 419 ? 10.318 -4.582 17.144 1.00 95.75 419 GLN A CA 1
ATOM 3351 C C . GLN A 1 419 ? 10.051 -5.624 16.068 1.00 95.75 419 GLN A C 1
ATOM 3353 O O . GLN A 1 419 ? 8.924 -6.107 15.960 1.00 95.75 419 GLN A O 1
ATOM 3358 N N . ASN A 1 420 ? 11.086 -5.990 15.313 1.00 92.50 420 ASN A N 1
ATOM 3359 C CA . ASN A 1 420 ? 11.016 -6.996 14.251 1.00 92.50 420 ASN A CA 1
ATOM 3360 C C . ASN A 1 420 ? 9.972 -6.678 13.160 1.00 92.50 420 ASN A C 1
ATOM 3362 O O . ASN A 1 420 ? 9.279 -7.576 12.686 1.00 92.50 420 ASN A O 1
ATOM 3366 N N . ILE A 1 421 ? 9.858 -5.419 12.731 1.00 92.56 421 ILE A N 1
ATOM 3367 C CA . ILE A 1 421 ? 8.993 -5.036 11.606 1.00 92.56 421 ILE A CA 1
ATOM 3368 C C . ILE A 1 421 ? 9.582 -5.622 10.320 1.00 92.56 421 ILE A C 1
ATOM 3370 O O . ILE A 1 421 ? 10.702 -5.248 9.963 1.00 92.56 421 ILE A O 1
ATOM 3374 N N . PRO A 1 422 ? 8.867 -6.496 9.596 1.00 88.50 422 PRO A N 1
ATOM 3375 C CA . PRO A 1 422 ? 9.352 -7.043 8.342 1.00 88.50 422 PRO A CA 1
ATOM 3376 C C . PRO A 1 422 ? 9.151 -6.047 7.196 1.00 88.50 422 PRO A C 1
ATOM 3378 O O . PRO A 1 422 ? 8.058 -5.514 6.993 1.00 88.50 422 PRO A O 1
ATOM 3381 N N . PHE A 1 423 ? 10.200 -5.861 6.405 1.00 86.31 423 PHE A N 1
ATOM 3382 C CA . PHE A 1 423 ? 10.191 -5.156 5.131 1.00 86.31 423 PHE A CA 1
ATOM 3383 C C . PHE A 1 423 ? 10.537 -6.141 4.017 1.00 86.31 423 PHE A C 1
ATOM 3385 O O . PHE A 1 423 ? 11.460 -6.941 4.158 1.00 86.31 423 PHE A O 1
ATOM 3392 N N . SER A 1 424 ? 9.791 -6.071 2.920 1.00 84.31 424 SER A N 1
ATOM 3393 C CA . SER A 1 424 ? 10.023 -6.850 1.706 1.00 84.31 424 SER A CA 1
ATOM 3394 C C . SER A 1 424 ? 9.899 -5.893 0.534 1.00 84.31 424 SER A C 1
ATOM 3396 O O . SER A 1 424 ? 8.810 -5.372 0.287 1.00 84.31 424 SER A O 1
ATOM 3398 N N . ASP A 1 425 ? 11.010 -5.611 -0.137 1.00 83.75 425 ASP A N 1
ATOM 3399 C CA . ASP A 1 425 ? 11.022 -4.774 -1.333 1.00 83.75 425 ASP A CA 1
ATOM 3400 C C . ASP A 1 425 ? 11.492 -5.609 -2.527 1.00 83.75 425 ASP A C 1
ATOM 3402 O O . ASP A 1 425 ? 12.440 -6.385 -2.416 1.00 83.75 425 ASP A O 1
ATOM 3406 N N . GLU A 1 426 ? 10.835 -5.431 -3.672 1.00 84.44 426 GLU A N 1
ATOM 3407 C CA . GLU A 1 426 ? 11.254 -6.060 -4.924 1.00 84.44 426 GLU A CA 1
ATOM 3408 C C . GLU A 1 426 ? 12.201 -5.115 -5.655 1.00 84.44 426 GLU A C 1
ATOM 3410 O O . GLU A 1 426 ? 11.798 -4.022 -6.066 1.00 84.44 426 GLU A O 1
ATOM 3415 N N . VAL A 1 427 ? 13.454 -5.536 -5.795 1.00 78.25 427 VAL A N 1
ATOM 3416 C CA . VAL A 1 427 ? 14.537 -4.763 -6.405 1.00 78.25 427 VAL A CA 1
ATOM 3417 C C . VAL A 1 427 ? 15.039 -5.463 -7.659 1.00 78.25 427 VAL A C 1
ATOM 3419 O O . VAL A 1 427 ? 14.971 -6.682 -7.774 1.00 78.25 427 VAL A O 1
ATOM 3422 N N . ILE A 1 428 ? 15.535 -4.697 -8.624 1.00 76.62 428 ILE A N 1
ATOM 3423 C CA . ILE A 1 428 ? 16.092 -5.262 -9.854 1.00 76.62 428 ILE A CA 1
ATOM 3424 C C . ILE A 1 428 ? 17.517 -5.731 -9.573 1.00 76.62 428 ILE A C 1
ATOM 3426 O O . ILE A 1 428 ? 18.348 -4.952 -9.108 1.00 76.62 428 ILE A O 1
ATOM 3430 N N . ASP A 1 429 ? 17.815 -6.984 -9.901 1.00 74.00 429 ASP A N 1
ATOM 3431 C CA . ASP A 1 429 ? 19.182 -7.484 -9.930 1.00 74.00 429 ASP A CA 1
ATOM 3432 C C . ASP A 1 429 ? 19.903 -6.915 -11.165 1.00 74.00 429 ASP A C 1
ATOM 3434 O O . ASP A 1 429 ? 19.526 -7.227 -12.300 1.00 74.00 429 ASP A O 1
ATOM 3438 N N . PRO A 1 430 ? 20.960 -6.104 -10.982 1.00 67.44 430 PRO A N 1
ATOM 3439 C CA . PRO A 1 430 ? 21.654 -5.459 -12.091 1.00 67.44 430 PRO A CA 1
ATOM 3440 C C . PRO A 1 430 ? 22.391 -6.444 -13.012 1.00 67.44 430 PRO A C 1
ATOM 3442 O O . PRO A 1 430 ? 22.734 -6.071 -14.132 1.00 67.44 430 PRO A O 1
ATOM 3445 N N . GLN A 1 431 ? 22.665 -7.677 -12.570 1.00 68.75 431 GLN A N 1
ATOM 3446 C CA . GLN A 1 431 ? 23.330 -8.695 -13.389 1.00 68.75 431 GLN A CA 1
ATOM 3447 C C . GLN A 1 431 ? 22.346 -9.450 -14.276 1.00 68.75 431 GLN A C 1
ATOM 3449 O O . GLN A 1 431 ? 22.662 -9.767 -15.421 1.00 68.75 431 GLN A O 1
ATOM 3454 N N . THR A 1 432 ? 21.174 -9.772 -13.730 1.00 71.50 432 THR A N 1
ATOM 3455 C CA . THR A 1 432 ? 20.202 -10.650 -14.388 1.00 71.50 432 THR A CA 1
ATOM 3456 C C . THR A 1 432 ? 19.033 -9.902 -15.019 1.00 71.50 432 THR A C 1
ATOM 3458 O O . THR A 1 432 ? 18.356 -10.472 -15.870 1.00 71.50 432 THR A O 1
ATOM 3461 N N . GLY A 1 433 ? 18.786 -8.653 -14.611 1.00 72.75 433 GLY A N 1
ATOM 3462 C CA . GLY A 1 433 ? 17.617 -7.860 -14.999 1.00 72.75 433 GLY A CA 1
ATOM 3463 C C . GLY A 1 433 ? 16.308 -8.306 -14.337 1.00 72.75 433 GLY A C 1
ATOM 3464 O O . GLY A 1 433 ? 15.290 -7.642 -14.507 1.00 72.75 433 GLY A O 1
ATOM 3465 N N . ASN A 1 434 ? 16.327 -9.400 -13.571 1.00 82.81 434 ASN A N 1
ATOM 3466 C CA . ASN A 1 434 ? 15.152 -9.947 -12.901 1.00 82.81 434 ASN A CA 1
ATOM 3467 C C . ASN A 1 434 ? 14.887 -9.229 -11.576 1.00 82.81 434 ASN A C 1
ATOM 3469 O O . ASN A 1 434 ? 15.793 -8.675 -10.954 1.00 82.81 434 ASN A O 1
ATOM 3473 N N . LEU A 1 435 ? 13.641 -9.286 -11.113 1.00 84.31 435 LEU A N 1
ATOM 3474 C CA . LEU A 1 435 ? 13.286 -8.828 -9.776 1.00 84.31 435 LEU A CA 1
ATOM 3475 C C . LEU A 1 435 ? 13.751 -9.849 -8.731 1.00 84.31 435 LEU A C 1
ATOM 3477 O O . LEU A 1 435 ? 13.668 -11.063 -8.931 1.00 84.31 435 LEU A O 1
ATOM 3481 N N . GLN A 1 436 ? 14.216 -9.347 -7.596 1.00 81.25 436 GLN A N 1
ATOM 3482 C CA . GLN A 1 436 ? 14.580 -10.119 -6.419 1.00 81.25 436 GLN A CA 1
ATOM 3483 C C . GLN A 1 436 ? 13.965 -9.490 -5.178 1.00 81.25 436 GLN A C 1
ATOM 3485 O O . GLN A 1 436 ? 13.926 -8.268 -5.036 1.00 81.25 436 GLN A O 1
ATOM 3490 N N . THR A 1 437 ? 13.530 -10.349 -4.264 1.00 83.06 437 THR A N 1
ATOM 3491 C CA . THR A 1 437 ? 12.961 -9.929 -2.991 1.00 83.06 437 THR A CA 1
ATOM 3492 C C . THR A 1 437 ? 14.057 -9.688 -1.974 1.00 83.06 437 THR A C 1
ATOM 3494 O O . THR A 1 437 ? 14.794 -10.603 -1.599 1.00 83.06 437 THR A O 1
ATOM 3497 N N . GLU A 1 438 ? 14.135 -8.459 -1.484 1.00 78.38 438 GLU A N 1
ATOM 3498 C CA . GLU A 1 438 ? 15.036 -8.077 -0.414 1.00 78.38 438 GLU A CA 1
ATOM 3499 C C . GLU A 1 438 ? 14.271 -7.994 0.908 1.00 78.38 438 GLU A C 1
ATOM 3501 O O . GLU A 1 438 ? 13.459 -7.094 1.135 1.00 78.38 438 GLU A O 1
ATOM 3506 N N . PHE A 1 439 ? 14.530 -8.968 1.783 1.00 79.62 439 PHE A N 1
ATOM 3507 C CA . PHE A 1 439 ? 13.851 -9.082 3.067 1.00 79.62 439 PHE A CA 1
ATOM 3508 C C . PHE A 1 439 ? 14.689 -8.478 4.194 1.00 79.62 439 PHE A C 1
ATOM 3510 O O . PHE A 1 439 ? 15.845 -8.860 4.398 1.00 79.62 439 PHE A O 1
ATOM 3517 N N . ARG A 1 440 ? 14.100 -7.568 4.971 1.00 83.94 440 ARG A N 1
ATOM 3518 C CA . ARG A 1 440 ? 14.760 -6.870 6.081 1.00 83.94 440 ARG A CA 1
ATOM 3519 C C . ARG A 1 440 ? 13.852 -6.812 7.304 1.00 83.94 440 ARG A C 1
ATOM 3521 O O . ARG A 1 440 ? 12.643 -6.988 7.206 1.00 83.94 440 ARG A O 1
ATOM 3528 N N . PHE A 1 441 ? 14.452 -6.577 8.466 1.00 87.06 441 PHE A N 1
ATOM 3529 C CA . PHE A 1 441 ? 13.727 -6.329 9.709 1.00 87.06 441 PHE A CA 1
ATOM 3530 C C . PHE A 1 441 ? 14.261 -5.056 10.357 1.00 87.06 441 PHE A C 1
ATOM 3532 O O . PHE A 1 441 ? 15.478 -4.859 10.384 1.00 87.06 441 PHE A O 1
ATOM 3539 N N . ALA A 1 442 ? 13.366 -4.232 10.888 1.00 90.88 442 ALA A N 1
ATOM 3540 C CA . ALA A 1 442 ? 13.718 -3.015 11.611 1.00 90.88 442 ALA A CA 1
ATOM 3541 C C . ALA A 1 442 ? 12.920 -2.907 12.912 1.00 90.88 442 ALA A C 1
ATOM 3543 O O . ALA A 1 442 ? 11.784 -3.381 12.982 1.00 90.88 442 ALA A O 1
ATOM 3544 N N . ASP A 1 443 ? 13.476 -2.220 13.905 1.00 95.25 443 ASP A N 1
ATOM 3545 C CA . ASP A 1 443 ? 12.693 -1.725 15.030 1.00 95.25 443 ASP A CA 1
ATOM 3546 C C . ASP A 1 443 ? 12.302 -0.264 14.739 1.00 95.25 443 ASP A C 1
ATOM 3548 O O . ASP A 1 443 ? 12.905 0.425 13.908 1.00 95.25 443 ASP A O 1
ATOM 3552 N N . SER A 1 444 ? 11.246 0.230 15.379 1.00 97.12 444 SER A N 1
ATOM 3553 C CA . SER A 1 444 ? 10.907 1.652 15.298 1.00 97.12 444 SER A CA 1
ATOM 3554 C C . SER A 1 444 ? 10.308 2.163 16.593 1.00 97.12 444 SER A C 1
ATOM 3556 O O . SER A 1 444 ? 9.682 1.428 17.359 1.00 97.12 444 SER A O 1
ATOM 3558 N N . LYS A 1 445 ? 10.476 3.459 16.830 1.00 97.75 445 LYS A N 1
ATOM 3559 C CA . LYS A 1 445 ? 9.881 4.172 17.957 1.00 97.75 445 LYS A CA 1
ATOM 3560 C C . LYS A 1 445 ? 9.157 5.401 17.448 1.00 97.75 445 LYS A C 1
ATOM 3562 O O . LYS A 1 445 ? 9.632 6.113 16.572 1.00 97.75 445 LYS A O 1
ATOM 3567 N N . THR A 1 446 ? 7.987 5.666 18.001 1.00 98.25 446 THR A N 1
ATOM 3568 C CA . THR A 1 446 ? 7.190 6.842 17.665 1.00 98.25 446 THR A CA 1
ATOM 3569 C C . THR A 1 446 ? 6.664 7.464 18.938 1.00 98.25 446 THR A C 1
ATOM 3571 O O . THR A 1 446 ? 6.076 6.780 19.769 1.00 98.25 446 THR A O 1
ATOM 3574 N N . ILE A 1 447 ? 6.827 8.777 19.081 1.00 98.31 447 ILE A N 1
ATOM 3575 C CA . ILE A 1 447 ? 6.119 9.571 20.088 1.00 98.31 447 ILE A CA 1
ATOM 3576 C C . ILE A 1 447 ? 5.293 10.615 19.353 1.00 98.31 447 ILE A C 1
ATOM 3578 O O . ILE A 1 447 ? 5.771 11.243 18.407 1.00 98.31 447 ILE A O 1
ATOM 3582 N N . GLY A 1 448 ? 4.059 10.824 19.799 1.00 98.50 448 GLY A N 1
ATOM 3583 C CA . GLY A 1 448 ? 3.175 11.777 19.156 1.00 98.50 448 GLY A CA 1
ATOM 3584 C C . GLY A 1 448 ? 2.061 12.304 20.041 1.00 98.50 448 GLY A C 1
ATOM 3585 O O . GLY A 1 448 ? 1.920 11.966 21.220 1.00 98.50 448 GLY A O 1
ATOM 3586 N N . ALA A 1 449 ? 1.285 13.192 19.440 1.00 98.69 449 ALA A N 1
ATOM 3587 C CA . ALA A 1 449 ? 0.104 13.801 20.003 1.00 98.69 449 ALA A CA 1
ATOM 3588 C C . ALA A 1 449 ? -1.007 13.820 18.955 1.00 98.69 449 ALA A C 1
ATOM 3590 O O . ALA A 1 449 ? -0.762 14.166 17.797 1.00 98.69 449 ALA A O 1
ATOM 3591 N N . GLU A 1 450 ? -2.231 13.526 19.378 1.00 98.56 450 GLU A N 1
ATOM 3592 C CA . GLU A 1 450 ? -3.415 13.641 18.530 1.00 98.56 450 GLU A CA 1
ATOM 3593 C C . GLU A 1 450 ? -4.426 14.595 19.147 1.00 98.56 450 GLU A C 1
ATOM 3595 O O . GLU A 1 450 ? -4.575 14.706 20.371 1.00 98.56 450 GLU A O 1
ATOM 3600 N N . ALA A 1 451 ? -5.138 15.296 18.275 1.00 98.62 451 ALA A N 1
ATOM 3601 C CA . ALA A 1 451 ? -6.174 16.225 18.657 1.00 98.62 451 ALA A CA 1
ATOM 3602 C C . ALA A 1 451 ? -7.404 16.056 17.771 1.00 98.62 451 ALA A C 1
ATOM 3604 O O . ALA A 1 451 ? -7.340 16.226 16.556 1.00 98.62 451 ALA A O 1
ATOM 3605 N N . GLU A 1 452 ? -8.554 15.830 18.399 1.00 98.50 452 GLU A N 1
ATOM 3606 C CA . GLU A 1 452 ? -9.856 15.896 17.750 1.00 98.50 452 GLU A CA 1
ATOM 3607 C C . GLU A 1 452 ? -10.718 16.966 18.405 1.00 98.50 452 GLU A C 1
ATOM 3609 O O . GLU A 1 452 ? -10.816 17.060 19.630 1.00 98.50 452 GLU A O 1
ATOM 3614 N N . ALA A 1 453 ? -11.396 17.768 17.591 1.00 98.44 453 ALA A N 1
ATOM 3615 C CA . ALA A 1 453 ? -12.327 18.765 18.083 1.00 98.44 453 ALA A CA 1
ATOM 3616 C C . ALA A 1 453 ? -13.584 18.822 17.219 1.00 98.44 453 ALA A C 1
ATOM 3618 O O . ALA A 1 453 ? -13.531 18.817 15.993 1.00 98.44 453 ALA A O 1
ATOM 3619 N N . ASN A 1 454 ? -14.735 18.928 17.874 1.00 98.25 454 ASN A N 1
ATOM 3620 C CA . ASN A 1 454 ? -16.014 19.206 17.239 1.00 98.25 454 ASN A CA 1
ATOM 3621 C C . ASN A 1 454 ? -16.625 20.428 17.908 1.00 98.25 454 ASN A C 1
ATOM 3623 O O . ASN A 1 454 ? -16.996 20.389 19.082 1.00 98.25 454 ASN A O 1
ATOM 3627 N N . VAL A 1 455 ? -16.740 21.514 17.154 1.00 98.00 455 VAL A N 1
ATOM 3628 C CA . VAL A 1 455 ? -17.257 22.790 17.642 1.00 98.00 455 VAL A CA 1
ATOM 3629 C C . VAL A 1 455 ? -18.574 23.105 16.950 1.00 98.00 455 VAL A C 1
ATOM 3631 O O . VAL A 1 455 ? -18.695 22.940 15.738 1.00 98.00 455 VAL A O 1
ATOM 3634 N N . LYS A 1 456 ? -19.569 23.570 17.705 1.00 97.94 456 LYS A N 1
ATOM 3635 C CA . LYS A 1 456 ? -20.892 23.943 17.197 1.00 97.94 456 LYS A CA 1
ATOM 3636 C C . LYS A 1 456 ? -21.271 25.351 17.653 1.00 97.94 456 LYS A C 1
ATOM 3638 O O . LYS A 1 456 ? -21.365 25.625 18.847 1.00 97.94 456 LYS A O 1
ATOM 3643 N N . PHE A 1 457 ? -21.587 26.212 16.690 1.00 95.94 457 PHE A N 1
ATOM 3644 C CA . PHE A 1 457 ? -22.066 27.577 16.901 1.00 95.94 457 PHE A CA 1
ATOM 3645 C C . PHE A 1 457 ? -23.367 27.794 16.117 1.00 95.94 457 PHE A C 1
ATOM 3647 O O . PHE A 1 457 ? -23.350 28.099 14.926 1.00 95.94 457 PHE A O 1
ATOM 3654 N N . GLY A 1 458 ? -24.514 27.608 16.777 1.00 94.94 458 GLY A N 1
ATOM 3655 C CA . GLY A 1 458 ? -25.814 27.622 16.097 1.00 94.94 458 GLY A CA 1
ATOM 3656 C C . GLY A 1 458 ? -25.896 26.507 15.050 1.00 94.94 458 GLY A C 1
ATOM 3657 O O . GLY A 1 458 ? -25.738 25.331 15.392 1.00 94.94 458 GLY A O 1
ATOM 3658 N N . ASP A 1 459 ? -26.106 26.891 13.792 1.00 96.62 459 ASP A N 1
ATOM 3659 C CA . ASP A 1 459 ? -26.162 25.972 12.649 1.00 96.62 459 ASP A CA 1
ATOM 3660 C C . ASP A 1 459 ? -24.799 25.712 11.988 1.00 96.62 459 ASP A C 1
ATOM 3662 O O . ASP A 1 459 ? -24.687 24.859 11.105 1.00 96.62 459 ASP A O 1
ATOM 3666 N N . PHE A 1 460 ? -23.756 26.419 12.429 1.00 97.94 460 PHE A N 1
ATOM 3667 C CA . PHE A 1 460 ? -22.385 26.206 11.983 1.00 97.94 460 PHE A CA 1
ATOM 3668 C C . PHE A 1 460 ? -21.695 25.147 12.846 1.00 97.94 460 PHE A C 1
ATOM 3670 O O . PHE A 1 460 ? -21.818 25.147 14.076 1.00 97.94 460 PHE A O 1
ATOM 3677 N N . ARG A 1 461 ? -20.952 24.243 12.210 1.00 98.31 461 ARG A N 1
ATOM 3678 C CA . ARG A 1 461 ? -20.133 23.222 12.870 1.00 98.31 461 ARG A CA 1
ATOM 3679 C C . ARG A 1 461 ? -18.751 23.168 12.241 1.00 98.31 461 ARG A C 1
ATOM 3681 O O . ARG A 1 461 ? -18.628 23.327 11.032 1.00 98.31 461 ARG A O 1
ATOM 3688 N N . VAL A 1 462 ? -17.735 22.882 13.043 1.00 98.44 462 VAL A N 1
ATOM 3689 C CA . VAL A 1 462 ? -16.373 22.608 12.573 1.00 98.44 462 VAL A CA 1
ATOM 3690 C C . VAL A 1 462 ? -15.887 21.333 13.233 1.00 98.44 462 VAL A C 1
ATOM 3692 O O . VAL A 1 462 ? -15.844 21.259 14.461 1.00 98.44 462 VAL A O 1
ATOM 3695 N N . GLY A 1 463 ? -15.542 20.343 12.417 1.00 98.44 463 GLY A N 1
ATOM 3696 C CA . GLY A 1 463 ? -14.739 19.204 12.844 1.00 98.44 463 GLY A CA 1
ATOM 3697 C C . GLY A 1 463 ? -13.262 19.465 12.560 1.00 98.44 463 GLY A C 1
ATOM 3698 O O . GLY A 1 463 ? -12.935 20.052 11.532 1.00 98.44 463 GLY A O 1
ATOM 3699 N N . PHE A 1 464 ? -12.390 19.019 13.450 1.00 98.62 464 PHE A N 1
ATOM 3700 C CA . PHE A 1 464 ? -10.942 19.002 13.286 1.00 98.62 464 PHE A CA 1
ATOM 3701 C C . PHE A 1 464 ? -10.410 17.659 13.788 1.00 98.62 464 PHE A C 1
ATOM 3703 O O . PHE A 1 464 ? -10.856 17.181 14.832 1.00 98.62 464 PHE A O 1
ATOM 3710 N N . ASN A 1 465 ? -9.473 17.072 13.054 1.00 98.44 465 ASN A N 1
ATOM 3711 C CA . ASN A 1 465 ? -8.612 15.986 13.511 1.00 98.44 465 ASN A CA 1
ATOM 3712 C C . ASN A 1 465 ? -7.192 16.305 13.019 1.00 98.44 465 ASN A C 1
ATOM 3714 O O . ASN A 1 465 ? -7.033 16.736 11.876 1.00 98.44 465 ASN A O 1
ATOM 3718 N N . GLY A 1 466 ? -6.186 16.139 13.871 1.00 98.62 466 GLY A N 1
ATOM 3719 C CA . GLY A 1 466 ? -4.795 16.260 13.467 1.00 98.62 466 GLY A CA 1
ATOM 3720 C C . GLY A 1 466 ? -3.854 15.514 14.397 1.00 98.62 466 GLY A C 1
ATOM 3721 O O . GLY A 1 466 ? -4.131 15.371 15.590 1.00 98.62 466 GLY A O 1
ATOM 3722 N N . THR A 1 467 ? -2.726 15.103 13.833 1.00 98.75 467 THR A N 1
ATOM 3723 C CA . THR A 1 467 ? -1.693 14.323 14.508 1.00 98.75 467 THR A CA 1
ATOM 3724 C C . THR A 1 467 ? -0.337 14.959 14.249 1.00 98.75 467 THR A C 1
ATOM 3726 O O . THR A 1 467 ? -0.026 15.365 13.127 1.00 98.75 467 THR A O 1
ATOM 3729 N N . TYR A 1 468 ? 0.461 15.049 15.308 1.00 98.62 468 TYR A N 1
ATOM 3730 C CA . TYR A 1 468 ? 1.885 15.340 15.240 1.00 98.62 468 TYR A CA 1
ATOM 3731 C C . TYR A 1 468 ? 2.644 14.147 15.814 1.00 98.62 468 TYR A C 1
ATOM 3733 O O . TYR A 1 468 ? 2.375 13.747 16.944 1.00 98.62 468 TYR A O 1
ATOM 3741 N N . GLN A 1 469 ? 3.576 13.580 15.064 1.00 98.44 469 GLN A N 1
ATOM 3742 C CA . GLN A 1 469 ? 4.299 12.366 15.433 1.00 98.44 469 GLN A CA 1
ATOM 3743 C C . GLN A 1 469 ? 5.745 12.425 14.950 1.00 98.44 469 GLN A C 1
ATOM 3745 O O . GLN A 1 469 ? 6.062 13.149 14.013 1.00 98.44 469 GLN A O 1
ATOM 3750 N N . MET A 1 470 ? 6.622 11.676 15.607 1.00 97.88 470 MET A N 1
ATOM 3751 C CA . MET A 1 470 ? 8.040 11.574 15.257 1.00 97.88 470 MET A CA 1
ATOM 3752 C C . MET A 1 470 ? 8.403 10.089 15.177 1.00 97.88 470 MET A C 1
ATOM 3754 O O . MET A 1 470 ? 8.802 9.524 16.197 1.00 97.88 470 MET A O 1
ATOM 3758 N N . PRO A 1 471 ? 8.136 9.434 14.033 1.00 96.88 471 PRO A N 1
ATOM 3759 C CA . PRO A 1 471 ? 8.466 8.034 13.823 1.00 96.88 471 PRO A CA 1
ATOM 3760 C C . PRO A 1 471 ? 9.923 7.908 13.382 1.00 96.88 471 PRO A C 1
ATOM 3762 O O . PRO A 1 471 ? 10.303 8.451 12.351 1.00 96.88 471 PRO A O 1
ATOM 3765 N N . GLU A 1 472 ? 10.725 7.182 14.147 1.00 96.69 472 GLU A N 1
ATOM 3766 C CA . GLU A 1 472 ? 12.144 6.964 13.870 1.00 96.69 472 GLU A CA 1
ATOM 3767 C C . GLU A 1 472 ? 12.455 5.467 13.842 1.00 96.69 472 GLU A C 1
ATOM 3769 O O . GLU A 1 472 ? 11.926 4.703 14.659 1.00 96.69 472 GLU A O 1
ATOM 3774 N N . PHE A 1 473 ? 13.335 5.053 12.934 1.00 94.94 473 PHE A N 1
ATOM 3775 C CA . PHE A 1 473 ? 13.935 3.726 12.977 1.00 94.94 473 PHE A CA 1
ATOM 3776 C C . PHE A 1 473 ? 14.834 3.579 14.210 1.00 94.94 473 PHE A C 1
ATOM 3778 O O . PHE A 1 473 ? 15.476 4.528 14.674 1.00 94.94 473 PHE A O 1
ATOM 3785 N N . ASP A 1 474 ? 14.876 2.366 14.745 1.00 92.00 474 ASP A N 1
ATOM 3786 C CA . ASP A 1 474 ? 15.743 1.955 15.844 1.00 92.00 474 ASP A CA 1
ATOM 3787 C C . ASP A 1 474 ? 16.332 0.585 15.484 1.00 92.00 474 ASP A C 1
ATOM 3789 O O . ASP A 1 474 ? 15.646 -0.234 14.873 1.00 92.00 474 ASP A O 1
ATOM 3793 N N . ASN A 1 475 ? 17.598 0.331 15.826 1.00 86.81 475 ASN A N 1
ATOM 3794 C CA . ASN A 1 475 ? 18.266 -0.950 15.570 1.00 86.81 475 ASN A CA 1
ATOM 3795 C C . ASN A 1 475 ? 18.067 -1.479 14.128 1.00 86.81 475 ASN A C 1
ATOM 3797 O O . ASN A 1 475 ? 17.838 -2.669 13.896 1.00 86.81 475 ASN A O 1
ATOM 3801 N N . TYR A 1 476 ? 18.147 -0.588 13.142 1.00 87.00 476 TYR A N 1
ATOM 3802 C CA . TYR A 1 476 ? 17.958 -0.915 11.739 1.00 87.00 476 TYR A CA 1
ATOM 3803 C C . TYR A 1 476 ? 19.266 -0.732 10.982 1.00 87.00 476 TYR A C 1
ATOM 3805 O O . TYR A 1 476 ? 19.866 0.346 10.950 1.00 87.00 476 TYR A O 1
ATOM 3813 N N . SER A 1 477 ? 19.724 -1.816 10.360 1.00 78.75 477 SER A N 1
ATOM 3814 C CA . SER A 1 477 ? 20.875 -1.763 9.473 1.00 78.75 477 SER A CA 1
ATOM 3815 C C . SER A 1 477 ? 20.672 -2.605 8.230 1.00 78.75 477 SER A C 1
ATOM 3817 O O . SER A 1 477 ? 20.030 -3.655 8.263 1.00 78.75 477 SER A O 1
ATOM 3819 N N . PHE A 1 478 ? 21.275 -2.142 7.148 1.00 75.75 478 PHE A N 1
ATOM 3820 C CA . PHE A 1 478 ? 21.294 -2.798 5.857 1.00 75.75 478 PHE A CA 1
ATOM 3821 C C . PHE A 1 478 ? 22.732 -3.067 5.440 1.00 75.75 478 PHE A C 1
ATOM 3823 O O . PHE A 1 478 ? 23.624 -2.282 5.748 1.00 75.75 478 PHE A O 1
ATOM 3830 N N . VAL A 1 479 ? 22.969 -4.186 4.764 1.00 70.94 479 VAL A N 1
ATOM 3831 C CA . VAL A 1 479 ? 24.250 -4.455 4.115 1.00 70.94 479 VAL A CA 1
ATOM 3832 C C . VAL A 1 479 ? 23.984 -4.494 2.624 1.00 70.94 479 VAL A C 1
ATOM 3834 O O . VAL A 1 479 ? 23.303 -5.415 2.174 1.00 70.94 479 VAL A O 1
ATOM 3837 N N . SER A 1 480 ? 24.511 -3.522 1.878 1.00 67.06 480 SER A N 1
ATOM 3838 C CA . SER A 1 480 ? 24.414 -3.565 0.421 1.00 67.06 480 SER A CA 1
ATOM 3839 C C . SER A 1 480 ? 25.145 -4.792 -0.101 1.00 67.06 480 SER A C 1
ATOM 3841 O O . SER A 1 480 ? 26.230 -5.128 0.372 1.00 67.06 480 SER A O 1
ATOM 3843 N N . GLN A 1 481 ? 24.546 -5.503 -1.050 1.00 60.53 481 GLN A N 1
ATOM 3844 C CA . GLN A 1 481 ? 25.195 -6.641 -1.691 1.00 60.53 481 GLN A CA 1
ATOM 3845 C C . GLN A 1 481 ? 25.807 -6.199 -3.018 1.00 60.53 481 GLN A C 1
ATOM 3847 O O . GLN A 1 481 ? 25.199 -5.442 -3.767 1.00 60.53 481 GLN A O 1
ATOM 3852 N N . ASN A 1 482 ? 27.005 -6.704 -3.321 1.00 53.78 482 ASN A N 1
ATOM 3853 C CA . ASN A 1 482 ? 27.725 -6.474 -4.583 1.00 53.78 482 ASN A CA 1
ATOM 3854 C C . ASN A 1 482 ? 28.224 -5.038 -4.835 1.00 53.78 482 ASN A C 1
ATOM 3856 O O . ASN A 1 482 ? 28.737 -4.760 -5.919 1.00 53.78 482 ASN A O 1
ATOM 3860 N N . GLU A 1 483 ? 28.170 -4.150 -3.843 1.00 58.22 483 GLU A N 1
ATOM 3861 C CA . GLU A 1 483 ? 28.816 -2.839 -3.927 1.00 58.22 483 GLU A CA 1
ATOM 3862 C C . GLU A 1 483 ? 30.300 -2.930 -3.555 1.00 58.22 483 GLU A C 1
ATOM 3864 O O . GLU A 1 483 ? 30.681 -3.385 -2.472 1.00 58.22 483 GLU A O 1
ATOM 3869 N N . THR A 1 484 ? 31.165 -2.493 -4.472 1.00 50.78 484 THR A N 1
ATOM 3870 C CA . THR A 1 484 ? 32.622 -2.461 -4.268 1.00 50.78 484 THR A CA 1
ATOM 3871 C C . THR A 1 484 ? 33.142 -1.120 -3.750 1.00 50.78 484 THR A C 1
ATOM 3873 O O . THR A 1 484 ? 34.311 -1.042 -3.370 1.00 50.78 484 THR A O 1
ATOM 3876 N N . GLU A 1 485 ? 32.300 -0.083 -3.720 1.00 55.41 485 GLU A N 1
ATOM 3877 C CA . GLU A 1 485 ? 32.609 1.265 -3.225 1.00 55.41 485 GLU A CA 1
ATOM 3878 C C . GLU A 1 485 ? 31.419 1.817 -2.417 1.00 55.41 485 GLU A C 1
ATOM 3880 O O . GLU A 1 485 ? 30.280 1.451 -2.688 1.00 55.41 485 GLU A O 1
ATOM 3885 N N . MET A 1 486 ? 31.688 2.669 -1.417 1.00 54.53 486 MET A N 1
ATOM 3886 C CA . MET A 1 486 ? 30.637 3.393 -0.681 1.00 54.53 486 MET A CA 1
ATOM 3887 C C . MET A 1 486 ? 29.896 4.321 -1.648 1.00 54.53 486 MET A C 1
ATOM 3889 O O . MET A 1 486 ? 30.552 5.063 -2.384 1.00 54.53 486 MET A O 1
ATOM 3893 N N . LEU A 1 487 ? 28.566 4.347 -1.590 1.00 55.62 487 LEU A N 1
ATOM 3894 C CA . LEU A 1 487 ? 27.768 5.370 -2.268 1.00 55.62 487 LEU A CA 1
ATOM 3895 C C . LEU A 1 487 ? 28.181 6.778 -1.780 1.00 55.62 487 LEU A C 1
ATOM 3897 O O . LEU A 1 487 ? 28.393 7.010 -0.584 1.00 55.62 487 LEU A O 1
ATOM 3901 N N . GLU A 1 488 ? 28.385 7.717 -2.712 1.00 45.00 488 GLU A N 1
ATOM 3902 C CA . GLU A 1 488 ? 28.782 9.094 -2.385 1.00 45.00 488 GLU A CA 1
ATOM 3903 C C . GLU A 1 488 ? 27.634 9.835 -1.679 1.00 45.00 488 GLU A C 1
ATOM 3905 O O . GLU A 1 488 ? 26.556 9.982 -2.242 1.00 45.00 488 GLU A O 1
ATOM 3910 N N . GLY A 1 489 ? 27.892 10.376 -0.480 1.00 47.38 489 GLY A N 1
ATOM 3911 C CA . GLY A 1 489 ? 26.953 11.255 0.238 1.00 47.38 489 GLY A CA 1
ATOM 3912 C C . GLY A 1 489 ? 26.483 10.754 1.606 1.00 47.38 489 GLY A C 1
ATOM 3913 O O . GLY A 1 489 ? 25.814 11.502 2.313 1.00 47.38 489 GLY A O 1
ATOM 3914 N N . GLU A 1 490 ? 26.873 9.548 2.018 1.00 52.56 490 GLU A N 1
ATOM 3915 C CA . GLU A 1 490 ? 26.281 8.885 3.186 1.00 52.56 490 GLU A CA 1
ATOM 3916 C C . GLU A 1 490 ? 27.222 8.829 4.401 1.00 52.56 490 GLU A C 1
ATOM 3918 O O . GLU A 1 490 ? 28.340 8.311 4.337 1.00 52.56 490 GLU A O 1
ATOM 3923 N N . ASP A 1 491 ? 26.763 9.363 5.538 1.00 49.09 491 ASP A N 1
ATOM 3924 C CA . ASP A 1 491 ? 27.467 9.302 6.825 1.00 49.09 491 ASP A CA 1
ATOM 3925 C C . ASP A 1 491 ? 26.967 8.102 7.634 1.00 49.09 491 ASP A C 1
ATOM 3927 O O . ASP A 1 491 ? 26.151 8.241 8.546 1.00 49.09 491 ASP A O 1
ATOM 3931 N N . VAL A 1 492 ? 27.434 6.894 7.289 1.00 53.16 492 VAL A N 1
ATOM 3932 C CA . VAL A 1 492 ? 27.183 5.723 8.136 1.00 53.16 492 VAL A CA 1
ATOM 3933 C C . VAL A 1 492 ? 28.351 4.745 8.214 1.00 53.16 492 VAL A C 1
ATOM 3935 O O . VAL A 1 492 ? 28.595 3.937 7.330 1.00 53.16 492 VAL A O 1
ATOM 3938 N N . SER A 1 493 ? 29.058 4.808 9.345 1.00 56.03 493 SER A N 1
ATOM 3939 C CA . SER A 1 493 ? 30.019 3.849 9.930 1.00 56.03 493 SER A CA 1
ATOM 3940 C C . SER A 1 493 ? 31.235 3.348 9.117 1.00 56.03 493 SER A C 1
ATOM 3942 O O . SER A 1 493 ? 32.222 2.966 9.740 1.00 56.03 493 SER A O 1
ATOM 3944 N N . GLY A 1 494 ? 31.242 3.414 7.783 1.00 53.59 494 GLY A N 1
ATOM 3945 C CA . GLY A 1 494 ? 32.425 3.348 6.911 1.00 53.59 494 GLY A CA 1
ATOM 3946 C C . GLY A 1 494 ? 33.226 2.037 6.857 1.00 53.59 494 GLY A C 1
ATOM 3947 O O . GLY A 1 494 ? 34.228 1.988 6.139 1.00 53.59 494 GLY A O 1
ATOM 3948 N N . ASP A 1 495 ? 32.832 0.979 7.573 1.00 62.00 495 ASP A N 1
ATOM 3949 C CA . ASP A 1 495 ? 33.556 -0.297 7.551 1.00 62.00 495 ASP A CA 1
ATOM 3950 C C . ASP A 1 495 ? 32.953 -1.270 6.515 1.00 62.00 495 ASP A C 1
ATOM 3952 O O . ASP A 1 495 ? 31.782 -1.646 6.628 1.00 62.00 495 ASP A O 1
ATOM 3956 N N . PRO A 1 496 ? 33.735 -1.739 5.521 1.00 69.44 496 PRO A N 1
ATOM 3957 C CA . PRO A 1 496 ? 33.259 -2.733 4.568 1.00 69.44 496 PRO A CA 1
ATOM 3958 C C . PRO A 1 496 ? 33.005 -4.074 5.263 1.00 69.44 496 PRO A C 1
ATOM 3960 O O . PRO A 1 496 ? 33.852 -4.578 6.013 1.00 69.44 496 PRO A O 1
ATOM 3963 N N . VAL A 1 497 ? 31.877 -4.704 4.949 1.00 69.94 497 VAL A N 1
ATOM 3964 C CA . VAL A 1 497 ? 31.591 -6.086 5.333 1.00 69.94 497 VAL A CA 1
ATOM 3965 C C . VAL A 1 497 ? 32.498 -7.000 4.518 1.00 69.94 497 VAL A C 1
ATOM 3967 O O . VAL A 1 497 ? 32.634 -6.842 3.304 1.00 69.94 497 VAL A O 1
ATOM 3970 N N . ARG A 1 498 ? 33.172 -7.941 5.192 1.00 76.38 498 ARG A N 1
ATOM 3971 C CA . ARG A 1 498 ? 34.124 -8.853 4.551 1.00 76.38 498 ARG A CA 1
ATOM 3972 C C . ARG A 1 498 ? 33.792 -10.312 4.802 1.00 76.38 498 ARG A C 1
ATOM 3974 O O . ARG A 1 498 ? 33.764 -10.742 5.952 1.00 76.38 498 ARG A O 1
ATOM 3981 N N . GLU A 1 499 ? 33.718 -11.091 3.729 1.00 70.94 499 GLU A N 1
ATOM 3982 C CA . GLU A 1 499 ? 33.685 -12.554 3.773 1.00 70.94 499 GLU A CA 1
ATOM 3983 C C . GLU A 1 499 ? 34.910 -13.116 3.055 1.00 70.94 499 GLU A C 1
ATOM 3985 O O . GLU A 1 499 ? 35.305 -12.653 1.987 1.00 70.94 499 GLU A O 1
ATOM 3990 N N . GLY A 1 500 ? 35.613 -14.062 3.686 1.00 77.62 500 GLY A N 1
ATOM 3991 C CA . GLY A 1 500 ? 36.845 -14.629 3.116 1.00 77.62 500 GLY A CA 1
ATOM 3992 C C . GLY A 1 500 ? 37.978 -13.615 2.864 1.00 77.62 500 GLY A C 1
ATOM 3993 O O . GLY A 1 500 ? 38.948 -13.943 2.186 1.00 77.62 500 GLY A O 1
ATOM 3994 N N . GLY A 1 501 ? 37.883 -12.394 3.407 1.00 74.50 501 GLY A N 1
ATOM 3995 C CA . GLY A 1 501 ? 38.823 -11.294 3.158 1.00 74.50 501 GLY A CA 1
ATOM 3996 C C . GLY A 1 501 ? 38.481 -10.410 1.952 1.00 74.50 501 GLY A C 1
ATOM 3997 O O . GLY A 1 501 ? 39.196 -9.435 1.723 1.00 74.50 501 GLY A O 1
ATOM 3998 N N . GLN A 1 502 ? 37.404 -10.707 1.220 1.00 72.44 502 GLN A N 1
ATOM 3999 C CA . GLN A 1 502 ? 36.867 -9.863 0.150 1.00 72.44 502 GLN A CA 1
ATOM 4000 C C . GLN A 1 502 ? 35.786 -8.939 0.706 1.00 72.44 502 GLN A C 1
ATOM 4002 O O . GLN A 1 502 ? 35.058 -9.337 1.609 1.00 72.44 502 GLN A O 1
ATOM 4007 N N . ILE A 1 503 ? 35.711 -7.708 0.197 1.00 68.44 503 ILE A N 1
ATOM 4008 C CA . ILE A 1 503 ? 34.596 -6.802 0.491 1.00 68.44 503 ILE A CA 1
ATOM 4009 C C . ILE A 1 503 ? 33.365 -7.375 -0.207 1.00 68.44 503 ILE A C 1
ATOM 4011 O O . ILE A 1 503 ? 33.421 -7.625 -1.408 1.00 68.44 503 ILE A O 1
ATOM 4015 N N . VAL A 1 504 ? 32.308 -7.621 0.560 1.00 68.19 504 VAL A N 1
ATOM 4016 C CA . VAL A 1 504 ? 31.025 -8.132 0.055 1.00 68.19 504 VAL A CA 1
ATOM 4017 C C . VAL A 1 504 ? 29.909 -7.089 0.122 1.00 68.19 504 VAL A C 1
ATOM 4019 O O . VAL A 1 504 ? 28.824 -7.345 -0.388 1.00 68.19 504 VAL A O 1
ATOM 4022 N N . GLY A 1 505 ? 30.177 -5.933 0.737 1.00 70.69 505 GLY A N 1
ATOM 4023 C CA . GLY A 1 505 ? 29.196 -4.869 0.915 1.00 70.69 505 GLY A CA 1
ATOM 4024 C C . GLY A 1 505 ? 29.605 -3.809 1.929 1.00 70.69 505 GLY A C 1
ATOM 4025 O O . GLY A 1 505 ? 30.654 -3.925 2.575 1.00 70.69 505 GLY A O 1
ATOM 4026 N N . TYR A 1 506 ? 28.733 -2.823 2.131 1.00 71.50 506 TYR A N 1
ATOM 4027 C CA . TYR A 1 506 ? 28.851 -1.800 3.173 1.00 71.50 506 TYR A CA 1
ATOM 4028 C C . TYR A 1 506 ? 27.642 -1.835 4.102 1.00 71.50 506 TYR A C 1
ATOM 4030 O O . TYR A 1 506 ? 26.531 -2.127 3.669 1.00 71.50 506 TYR A O 1
ATOM 4038 N N . ARG A 1 507 ? 27.864 -1.592 5.403 1.00 74.31 507 ARG A N 1
ATOM 4039 C CA . ARG A 1 507 ? 26.781 -1.547 6.391 1.00 74.31 507 ARG A CA 1
ATOM 4040 C C . ARG A 1 507 ? 26.280 -0.118 6.573 1.00 74.31 507 ARG A C 1
ATOM 4042 O O . ARG A 1 507 ? 27.005 0.731 7.085 1.00 74.31 507 ARG A O 1
ATOM 4049 N N . TYR A 1 508 ? 25.005 0.070 6.281 1.00 75.25 508 TYR A N 1
ATOM 4050 C CA . TYR A 1 508 ? 24.236 1.277 6.533 1.00 75.25 508 TYR A CA 1
ATOM 4051 C C . TYR A 1 508 ? 23.438 1.099 7.819 1.00 75.25 508 TYR A C 1
ATOM 4053 O O . TYR A 1 508 ? 22.891 0.027 8.068 1.00 75.25 508 TYR A O 1
ATOM 4061 N N . SER A 1 509 ? 23.400 2.124 8.659 1.00 83.50 509 SER A N 1
ATOM 4062 C CA . SER A 1 509 ? 22.513 2.207 9.822 1.00 83.50 509 SER A CA 1
ATOM 4063 C C . SER A 1 509 ? 21.509 3.325 9.589 1.00 83.50 509 SER A C 1
ATOM 4065 O O . SER A 1 509 ? 21.871 4.415 9.162 1.00 83.50 509 SER A O 1
ATOM 4067 N N . PHE A 1 510 ? 20.248 3.061 9.889 1.00 86.56 510 PHE A N 1
ATOM 4068 C CA . PHE A 1 510 ? 19.183 4.048 9.727 1.00 86.56 510 PHE A CA 1
ATOM 4069 C C . PHE A 1 510 ? 18.656 4.525 11.082 1.00 86.56 510 PHE A C 1
ATOM 4071 O O . PHE A 1 510 ? 17.588 5.120 11.165 1.00 86.56 510 PHE A O 1
ATOM 4078 N N . ASP A 1 511 ? 19.394 4.270 12.166 1.00 89.69 511 ASP A N 1
ATOM 4079 C CA . ASP A 1 511 ? 18.956 4.585 13.524 1.00 89.69 511 ASP A CA 1
ATOM 4080 C C . ASP A 1 511 ? 18.751 6.096 13.698 1.00 89.69 511 ASP A C 1
ATOM 4082 O O . ASP A 1 511 ? 19.663 6.900 13.497 1.00 89.69 511 ASP A O 1
ATOM 4086 N N . GLY A 1 512 ? 17.548 6.482 14.125 1.00 91.06 512 GLY A N 1
ATOM 4087 C CA . GLY A 1 512 ? 17.154 7.881 14.293 1.00 91.06 512 GLY A CA 1
ATOM 4088 C C . GLY A 1 512 ? 16.708 8.584 13.008 1.00 91.06 512 GLY A C 1
ATOM 4089 O O . GLY A 1 512 ? 16.290 9.738 13.091 1.00 91.06 512 GLY A O 1
ATOM 4090 N N . LEU A 1 513 ? 16.762 7.917 11.850 1.00 93.38 513 LEU A N 1
ATOM 4091 C CA . LEU A 1 513 ? 16.132 8.408 10.625 1.00 93.38 513 LEU A CA 1
ATOM 4092 C C . LEU A 1 513 ? 14.623 8.191 10.674 1.00 93.38 513 LEU A C 1
ATOM 4094 O O . LEU A 1 513 ? 14.123 7.304 11.368 1.00 93.38 513 LEU A O 1
ATOM 4098 N N . GLU A 1 514 ? 13.889 9.017 9.939 1.00 95.25 514 GLU A N 1
ATOM 4099 C CA . GLU A 1 514 ? 12.438 8.956 9.878 1.00 95.25 514 GLU A CA 1
ATOM 4100 C C . GLU A 1 514 ? 11.972 7.709 9.135 1.00 95.25 514 GLU A C 1
ATOM 4102 O O . GLU A 1 514 ? 12.476 7.374 8.062 1.00 95.25 514 GLU A O 1
ATOM 4107 N N . VAL A 1 515 ? 10.949 7.050 9.676 1.00 94.75 515 VAL A N 1
ATOM 4108 C CA . VAL A 1 515 ? 10.322 5.922 8.984 1.00 94.75 515 VAL A CA 1
ATOM 4109 C C . VAL A 1 515 ? 9.685 6.420 7.685 1.00 94.75 515 VAL A C 1
ATOM 4111 O O . VAL A 1 515 ? 8.853 7.336 7.699 1.00 94.75 515 VAL A O 1
ATOM 4114 N N . ARG A 1 516 ? 10.053 5.799 6.556 1.00 91.06 516 ARG A N 1
ATOM 4115 C CA . ARG A 1 516 ? 9.607 6.226 5.223 1.00 91.06 516 ARG A CA 1
ATOM 4116 C C . ARG A 1 516 ? 8.084 6.353 5.120 1.00 91.06 516 ARG A C 1
ATOM 4118 O O . ARG A 1 516 ? 7.320 5.537 5.633 1.00 91.06 516 ARG A O 1
ATOM 4125 N N . ARG A 1 517 ? 7.639 7.367 4.374 1.00 92.31 517 ARG A N 1
ATOM 4126 C CA . ARG A 1 517 ? 6.250 7.644 3.951 1.00 92.31 517 ARG A CA 1
ATOM 4127 C C . ARG A 1 517 ? 5.282 8.017 5.073 1.00 92.31 517 ARG A C 1
ATOM 4129 O O . ARG A 1 517 ? 4.078 8.114 4.820 1.00 92.31 517 ARG A O 1
ATOM 4136 N N . ILE A 1 518 ? 5.782 8.316 6.269 1.00 95.38 518 ILE A N 1
ATOM 4137 C CA . ILE A 1 518 ? 4.967 8.776 7.393 1.00 95.38 518 ILE A CA 1
ATOM 4138 C C . ILE A 1 518 ? 5.245 10.265 7.648 1.00 95.38 518 ILE A C 1
ATOM 4140 O O . ILE A 1 518 ? 6.347 10.612 8.052 1.00 95.38 518 ILE A O 1
ATOM 4144 N N . PRO A 1 519 ? 4.272 11.175 7.446 1.00 96.31 519 PRO A N 1
ATOM 4145 C CA . PRO A 1 519 ? 4.483 12.584 7.751 1.00 96.31 519 PRO A CA 1
ATOM 4146 C C . PRO A 1 519 ? 4.516 12.821 9.260 1.00 96.31 519 PRO A C 1
ATOM 4148 O O . PRO A 1 519 ? 3.702 12.267 10.015 1.00 96.31 519 PRO A O 1
ATOM 4151 N N . LYS A 1 520 ? 5.371 13.756 9.680 1.00 97.62 520 LYS A N 1
ATOM 4152 C CA . LYS A 1 520 ? 5.398 14.253 11.062 1.00 97.62 520 LYS A CA 1
ATOM 4153 C C . LYS A 1 520 ? 4.132 15.001 11.454 1.00 97.62 520 LYS A C 1
ATOM 4155 O O . LYS A 1 520 ? 3.754 14.996 12.621 1.00 97.62 520 LYS A O 1
ATOM 4160 N N . PHE A 1 521 ? 3.466 15.655 10.503 1.00 98.06 521 PHE A N 1
ATOM 4161 C CA . PHE A 1 521 ? 2.253 16.425 10.763 1.00 98.06 521 PHE A CA 1
ATOM 4162 C C . PHE A 1 521 ? 1.219 16.248 9.654 1.00 98.06 521 PHE A C 1
ATOM 4164 O O . PHE A 1 521 ? 1.513 16.437 8.474 1.00 98.06 521 PHE A O 1
ATOM 4171 N N . PHE A 1 522 ? -0.015 15.939 10.037 1.00 98.50 522 PHE A N 1
ATOM 4172 C CA . PHE A 1 522 ? -1.153 15.906 9.124 1.00 98.50 522 PHE A CA 1
ATOM 4173 C C . PHE A 1 522 ? -2.437 16.298 9.855 1.00 98.50 522 PHE A C 1
ATOM 4175 O O . PHE A 1 522 ? -2.582 16.075 11.059 1.00 98.50 522 PHE A O 1
ATOM 4182 N N . PHE A 1 523 ? -3.379 16.912 9.135 1.00 98.69 523 PHE A N 1
ATOM 4183 C CA . PHE A 1 523 ? -4.672 17.291 9.704 1.00 98.69 523 PHE A CA 1
ATOM 4184 C C . PHE A 1 523 ? -5.782 17.399 8.657 1.00 98.69 523 PHE A C 1
ATOM 4186 O O . PHE A 1 523 ? -5.547 17.532 7.455 1.00 98.69 523 PHE A O 1
ATOM 4193 N N . ASP A 1 524 ? -7.020 17.386 9.141 1.00 98.38 524 ASP A N 1
ATOM 4194 C CA . ASP A 1 524 ? -8.240 17.543 8.360 1.00 98.38 524 ASP A CA 1
ATOM 4195 C C . ASP A 1 524 ? -9.219 18.461 9.113 1.00 98.38 524 ASP A C 1
ATOM 4197 O O . ASP A 1 524 ? -9.555 18.226 10.279 1.00 98.38 524 ASP A O 1
ATOM 4201 N N . ILE A 1 525 ? -9.671 19.533 8.455 1.00 98.69 525 ILE A N 1
ATOM 4202 C CA . ILE A 1 525 ? -10.666 20.475 8.984 1.00 98.69 525 ILE A CA 1
ATOM 4203 C C . ILE A 1 525 ? -11.919 20.476 8.110 1.00 98.69 525 ILE A C 1
ATOM 4205 O O . ILE A 1 525 ? -11.847 20.638 6.894 1.00 98.69 525 ILE A O 1
ATOM 4209 N N . ARG A 1 526 ? -13.088 20.327 8.743 1.00 98.44 526 ARG A N 1
ATOM 4210 C CA . ARG A 1 526 ? -14.385 20.116 8.082 1.00 98.44 526 ARG A CA 1
ATOM 4211 C C . ARG A 1 526 ? -15.438 21.101 8.589 1.00 98.44 526 ARG A C 1
ATOM 4213 O O . ARG A 1 526 ? -16.191 20.772 9.515 1.00 98.44 526 ARG A O 1
ATOM 4220 N N . PRO A 1 527 ? -15.500 22.328 8.044 1.00 98.44 527 PRO A N 1
ATOM 4221 C CA . PRO A 1 527 ? -16.593 23.245 8.326 1.00 98.44 527 PRO A CA 1
ATOM 4222 C C . PRO A 1 527 ? -17.891 22.786 7.650 1.00 98.44 527 PRO A C 1
ATOM 4224 O O . PRO A 1 527 ? -17.893 22.294 6.523 1.00 98.44 527 PRO A O 1
ATOM 4227 N N . SER A 1 528 ? -19.022 23.009 8.311 1.00 98.50 528 SER A N 1
ATOM 4228 C CA . SER A 1 528 ? -20.350 22.833 7.727 1.00 98.50 528 SER A CA 1
ATOM 4229 C C . SER A 1 528 ? -21.346 23.855 8.260 1.00 98.50 528 SER A C 1
ATOM 4231 O O . SER A 1 528 ? -21.236 24.336 9.388 1.00 98.50 528 SER A O 1
ATOM 4233 N N . TYR A 1 529 ? -22.331 24.185 7.435 1.00 98.38 529 TYR A N 1
ATOM 4234 C CA . TYR A 1 529 ? -23.414 25.097 7.763 1.00 98.38 529 TYR A CA 1
ATOM 4235 C C . TYR A 1 529 ? -24.735 24.521 7.264 1.00 98.38 529 TYR A C 1
ATOM 4237 O O . TYR A 1 529 ? -24.886 24.237 6.073 1.00 98.38 529 TYR A O 1
ATOM 4245 N N . THR A 1 530 ? -25.687 24.343 8.175 1.00 98.19 530 THR A N 1
ATOM 4246 C CA . THR A 1 530 ? -27.036 23.880 7.836 1.00 98.19 530 THR A CA 1
ATOM 4247 C C . THR A 1 530 ? -27.989 25.068 7.757 1.00 98.19 530 THR A C 1
ATOM 4249 O O . THR A 1 530 ? -28.059 25.880 8.670 1.00 98.19 530 THR A O 1
ATOM 4252 N N . TYR A 1 531 ? -28.755 25.164 6.678 1.00 97.38 531 TYR A N 1
ATOM 4253 C CA . TYR A 1 531 ? -29.815 26.151 6.523 1.00 97.38 531 TYR A CA 1
ATOM 4254 C C . TYR A 1 531 ? -31.046 25.484 5.913 1.00 97.38 531 TYR A C 1
ATOM 4256 O O . TYR A 1 531 ? -31.014 25.038 4.764 1.00 97.38 531 TYR A O 1
ATOM 4264 N N . ASP A 1 532 ? -32.126 25.422 6.696 1.00 96.44 532 ASP A N 1
ATOM 4265 C CA . ASP A 1 532 ? -33.365 24.723 6.339 1.00 96.44 532 ASP A CA 1
ATOM 4266 C C . ASP A 1 532 ? -33.098 23.251 5.959 1.00 96.44 532 ASP A C 1
ATOM 4268 O O . ASP A 1 532 ? -32.608 22.475 6.784 1.00 96.44 532 ASP A O 1
ATOM 4272 N N . VAL A 1 533 ? -33.377 22.859 4.716 1.00 96.94 533 VAL A N 1
ATOM 4273 C CA . VAL A 1 533 ? -33.135 21.502 4.214 1.00 96.94 533 VAL A CA 1
ATOM 4274 C C . VAL A 1 533 ? -31.709 21.288 3.715 1.00 96.94 533 VAL A C 1
ATOM 4276 O O . VAL A 1 533 ? -31.332 20.141 3.477 1.00 96.94 533 VAL A O 1
ATOM 4279 N N . PHE A 1 534 ? -30.919 22.352 3.543 1.00 98.25 534 PHE A N 1
ATOM 4280 C CA . PHE A 1 534 ? -29.588 22.297 2.945 1.00 98.25 534 PHE A CA 1
ATOM 4281 C C . PHE A 1 534 ? -28.491 22.219 4.002 1.00 98.25 534 PHE A C 1
ATOM 4283 O O . PHE A 1 534 ? -28.535 22.903 5.019 1.00 98.25 534 PHE A O 1
ATOM 4290 N N . THR A 1 535 ? -27.456 21.427 3.742 1.00 98.38 535 THR A N 1
ATOM 4291 C CA . THR A 1 535 ? -26.191 21.482 4.479 1.00 98.38 535 THR A CA 1
ATOM 4292 C C . THR A 1 535 ? -25.055 21.669 3.491 1.00 98.38 535 THR A C 1
ATOM 4294 O O . THR A 1 535 ? -24.836 20.815 2.633 1.00 98.38 535 THR A O 1
ATOM 4297 N N . PHE A 1 536 ? -24.345 22.783 3.633 1.00 98.50 536 PHE A N 1
ATOM 4298 C CA . PHE A 1 536 ? -23.115 23.094 2.914 1.00 98.50 536 PHE A CA 1
ATOM 4299 C C . PHE A 1 536 ? -21.940 22.640 3.765 1.00 98.50 536 PHE A C 1
ATOM 4301 O O . PHE A 1 536 ? -21.937 22.872 4.974 1.00 98.50 536 PHE A O 1
ATOM 4308 N N . TYR A 1 537 ? -20.947 22.004 3.164 1.00 98.19 537 TYR A N 1
ATOM 4309 C CA . TYR A 1 537 ? -19.760 21.560 3.880 1.00 98.19 537 TYR A CA 1
ATOM 4310 C C . TYR A 1 537 ? -18.521 21.726 3.015 1.00 98.19 537 TYR A C 1
ATOM 4312 O O . TYR A 1 537 ? -18.576 21.629 1.791 1.00 98.19 537 TYR A O 1
ATOM 4320 N N . GLY A 1 538 ? -17.412 22.019 3.678 1.00 98.31 538 GLY A N 1
ATOM 4321 C CA . GLY A 1 538 ? -16.085 22.092 3.092 1.00 98.31 538 GLY A CA 1
ATOM 4322 C C . GLY A 1 538 ? -15.142 21.144 3.816 1.00 98.31 538 GLY A C 1
ATOM 4323 O O . GLY A 1 538 ? -15.451 20.650 4.902 1.00 98.31 538 GLY A O 1
ATOM 4324 N N . GLY A 1 539 ? -13.983 20.925 3.220 1.00 98.19 539 GLY A N 1
ATOM 4325 C CA . GLY A 1 539 ? -12.889 20.189 3.822 1.00 98.19 539 GLY A CA 1
ATOM 4326 C C . GLY A 1 539 ? -11.559 20.729 3.325 1.00 98.19 539 GLY A C 1
ATOM 4327 O O . GLY A 1 539 ? -11.411 20.983 2.129 1.00 98.19 539 GLY A O 1
ATOM 4328 N N . TYR A 1 540 ? -10.601 20.887 4.230 1.00 98.62 540 TYR A N 1
ATOM 4329 C CA . TYR A 1 540 ? -9.197 21.055 3.878 1.00 98.62 540 TYR A CA 1
ATOM 4330 C C . TYR A 1 540 ? -8.386 19.997 4.609 1.00 98.62 540 TYR A C 1
ATOM 4332 O O . TYR A 1 540 ? -8.492 19.859 5.829 1.00 98.62 540 TYR A O 1
ATOM 4340 N N . ARG A 1 541 ? -7.607 19.249 3.838 1.00 98.19 541 ARG A N 1
ATOM 4341 C CA . ARG A 1 541 ? -6.723 18.194 4.312 1.00 98.19 541 ARG A CA 1
ATOM 4342 C C . ARG A 1 541 ? -5.297 18.576 3.977 1.00 98.19 541 ARG A C 1
ATOM 4344 O O . ARG A 1 541 ? -5.055 19.006 2.853 1.00 98.19 541 ARG A O 1
ATOM 4351 N N . PHE A 1 542 ? -4.393 18.388 4.925 1.00 98.56 542 PHE A N 1
ATOM 4352 C CA . PHE A 1 542 ? -2.977 18.692 4.781 1.00 98.56 542 PHE A CA 1
ATOM 4353 C C . PHE A 1 542 ? -2.124 17.509 5.228 1.00 98.56 542 PHE A C 1
ATOM 4355 O O . PHE A 1 542 ? -2.403 16.906 6.267 1.00 98.56 542 PHE A O 1
ATOM 4362 N N . PHE A 1 543 ? -1.086 17.228 4.449 1.00 98.12 543 PHE A N 1
ATOM 4363 C CA . PHE A 1 543 ? -0.036 16.262 4.740 1.00 98.12 543 PHE A CA 1
ATOM 4364 C C . PHE A 1 543 ? 1.304 16.991 4.652 1.00 98.12 543 PHE A C 1
ATOM 4366 O O . PHE A 1 543 ? 1.568 17.660 3.654 1.00 98.12 543 PHE A O 1
ATOM 4373 N N . GLY A 1 544 ? 2.120 16.883 5.700 1.00 97.94 544 GLY A N 1
ATOM 4374 C CA . GLY A 1 544 ? 3.488 17.391 5.698 1.00 97.94 544 GLY A CA 1
ATOM 4375 C C . GLY A 1 544 ? 4.419 16.593 4.785 1.00 97.94 544 GLY A C 1
ATOM 4376 O O . GLY A 1 544 ? 4.040 15.545 4.241 1.00 97.94 544 GLY A O 1
ATOM 4377 N N . GLU A 1 545 ? 5.637 17.113 4.660 1.00 96.69 545 GLU A N 1
ATOM 4378 C CA . GLU A 1 545 ? 6.759 16.429 4.020 1.00 96.69 545 GLU A CA 1
ATOM 4379 C C . GLU A 1 545 ? 7.074 15.099 4.718 1.00 96.69 545 GLU A C 1
ATOM 4381 O O . GLU A 1 545 ? 6.697 14.878 5.880 1.00 96.69 545 GLU A O 1
ATOM 4386 N N . ARG A 1 546 ? 7.688 14.185 3.968 1.00 95.50 546 ARG A N 1
ATOM 4387 C CA . ARG A 1 546 ? 8.118 12.854 4.424 1.00 95.50 546 ARG A CA 1
ATOM 4388 C C . ARG A 1 546 ? 9.017 12.208 3.385 1.00 95.50 546 ARG A C 1
ATOM 4390 O O . ARG A 1 546 ? 8.941 12.571 2.222 1.00 95.50 546 ARG A O 1
ATOM 4397 N N . PHE A 1 547 ? 9.759 11.180 3.765 1.00 93.81 547 PHE A N 1
ATOM 4398 C CA . PHE A 1 547 ? 10.711 10.534 2.862 1.00 93.81 547 PHE A CA 1
ATOM 4399 C C . PHE A 1 547 ? 10.124 9.352 2.087 1.00 93.81 547 PHE A C 1
ATOM 4401 O O . PHE A 1 547 ? 9.199 8.682 2.555 1.00 93.81 547 PHE A O 1
ATOM 4408 N N . VAL A 1 548 ? 10.647 9.095 0.890 1.00 90.81 548 VAL A N 1
ATOM 4409 C CA . VAL A 1 548 ? 10.323 7.910 0.079 1.00 90.81 548 VAL A CA 1
ATOM 4410 C C . VAL A 1 548 ? 11.070 6.678 0.589 1.00 90.81 548 VAL A C 1
ATOM 4412 O O . VAL A 1 548 ? 10.500 5.582 0.554 1.00 90.81 548 VAL A O 1
ATOM 4415 N N . ASP A 1 549 ? 12.299 6.880 1.061 1.00 90.06 549 ASP A N 1
ATOM 4416 C CA . ASP A 1 549 ? 13.312 5.866 1.336 1.00 90.06 549 ASP A CA 1
ATOM 4417 C C . ASP A 1 549 ? 13.799 5.864 2.793 1.00 90.06 549 ASP A C 1
ATOM 4419 O O . ASP A 1 549 ? 13.651 6.845 3.531 1.00 90.06 549 ASP A O 1
ATOM 4423 N N . ASP A 1 550 ? 14.385 4.738 3.199 1.00 89.06 550 ASP A N 1
ATOM 4424 C CA . ASP A 1 550 ? 14.848 4.505 4.567 1.00 89.06 550 ASP A CA 1
ATOM 4425 C C . ASP A 1 550 ? 16.058 5.388 4.947 1.00 89.06 550 ASP A C 1
ATOM 4427 O O . ASP A 1 550 ? 16.190 5.767 6.110 1.00 89.06 550 ASP A O 1
ATOM 4431 N N . ALA A 1 551 ? 16.898 5.771 3.976 1.00 87.25 551 ALA A N 1
ATOM 4432 C CA . ALA A 1 551 ? 18.029 6.688 4.161 1.00 87.25 551 ALA A CA 1
ATOM 4433 C C . ALA A 1 551 ? 17.620 8.167 4.262 1.00 87.25 551 ALA A C 1
ATOM 4435 O O . ALA A 1 551 ? 18.456 9.006 4.594 1.00 87.25 551 ALA A O 1
ATOM 4436 N N . ASN A 1 552 ? 16.341 8.484 4.027 1.00 90.81 552 ASN A N 1
ATOM 4437 C CA . ASN A 1 552 ? 15.811 9.850 4.006 1.00 90.81 552 ASN A CA 1
ATOM 4438 C C . ASN A 1 552 ? 16.507 10.759 2.969 1.00 90.81 552 ASN A C 1
ATOM 4440 O O . ASN A 1 552 ? 16.708 11.948 3.216 1.00 90.81 552 ASN A O 1
ATOM 4444 N N . ASN A 1 553 ? 16.854 10.212 1.799 1.00 88.25 553 ASN A N 1
ATOM 4445 C CA . ASN A 1 553 ? 17.496 10.962 0.717 1.00 88.25 553 ASN A CA 1
ATOM 4446 C C . ASN A 1 553 ? 16.500 11.609 -0.253 1.00 88.25 553 ASN A C 1
ATOM 4448 O O . ASN A 1 553 ? 16.847 12.586 -0.913 1.00 88.25 553 ASN A O 1
ATOM 4452 N N . VAL A 1 554 ? 15.288 11.062 -0.378 1.00 89.88 554 VAL A N 1
ATOM 4453 C CA . VAL A 1 554 ? 14.278 11.525 -1.339 1.00 89.88 554 VAL A CA 1
ATOM 4454 C C . VAL A 1 554 ? 13.031 11.982 -0.594 1.00 89.88 554 VAL A C 1
ATOM 4456 O O . VAL A 1 554 ? 12.346 11.185 0.054 1.00 89.88 554 VAL A O 1
ATOM 4459 N N . GLU A 1 555 ? 12.710 13.268 -0.700 1.00 92.69 555 GLU A N 1
ATOM 4460 C CA . GLU A 1 555 ? 11.565 13.879 -0.028 1.00 92.69 555 GLU A CA 1
ATOM 4461 C C . GLU A 1 555 ? 10.299 13.841 -0.905 1.00 92.69 555 GLU A C 1
ATOM 4463 O O . GLU A 1 555 ? 10.330 14.002 -2.121 1.00 92.69 555 GLU A O 1
ATOM 4468 N N . LEU A 1 556 ? 9.143 13.623 -0.279 1.00 94.81 556 LEU A N 1
ATOM 4469 C CA . LEU A 1 556 ? 7.827 13.901 -0.843 1.00 94.81 556 LEU A CA 1
ATOM 4470 C C . LEU A 1 556 ? 7.340 15.247 -0.295 1.00 94.81 556 LEU A C 1
ATOM 4472 O O . LEU A 1 556 ? 7.079 15.325 0.913 1.00 94.81 556 LEU A O 1
ATOM 4476 N N . PRO A 1 557 ? 7.117 16.260 -1.151 1.00 96.06 557 PRO A N 1
ATOM 4477 C CA . PRO A 1 557 ? 6.685 17.576 -0.701 1.00 96.06 557 PRO A CA 1
ATOM 4478 C C . PRO A 1 557 ? 5.355 17.561 0.057 1.00 96.06 557 PRO A C 1
ATOM 4480 O O . PRO A 1 557 ? 4.443 16.761 -0.203 1.00 96.06 557 PRO A O 1
ATOM 4483 N N . ALA A 1 558 ? 5.214 18.510 0.982 1.00 97.50 558 ALA A N 1
ATOM 4484 C CA . ALA A 1 558 ? 3.957 18.759 1.672 1.00 97.50 558 ALA A CA 1
ATOM 4485 C C . ALA A 1 558 ? 2.854 19.192 0.691 1.00 97.50 558 ALA A C 1
ATOM 4487 O O . ALA A 1 558 ? 3.084 19.966 -0.236 1.00 97.50 558 ALA A O 1
ATOM 4488 N N . TRP A 1 559 ? 1.613 18.767 0.932 1.00 97.31 559 TRP A N 1
ATOM 4489 C CA . TRP A 1 559 ? 0.489 19.124 0.065 1.00 97.31 559 TRP A CA 1
ATOM 4490 C C . TRP A 1 559 ? -0.823 19.316 0.823 1.00 97.31 559 TRP A C 1
ATOM 4492 O O . TRP A 1 559 ? -1.040 18.808 1.928 1.00 97.31 559 TRP A O 1
ATOM 4502 N N . GLY A 1 560 ? -1.734 20.063 0.194 1.00 97.94 560 GLY A N 1
ATOM 4503 C CA . GLY A 1 560 ? -3.074 20.322 0.703 1.00 97.94 560 GLY A CA 1
ATOM 4504 C C . GLY A 1 560 ? -4.151 20.175 -0.369 1.00 97.94 560 GLY A C 1
ATOM 4505 O O . GLY A 1 560 ? -3.985 20.631 -1.499 1.00 97.94 560 GLY A O 1
ATOM 4506 N N . ALA A 1 561 ? -5.281 19.564 -0.010 1.00 98.19 561 ALA A N 1
ATOM 4507 C CA . ALA A 1 561 ? -6.404 19.351 -0.921 1.00 98.19 561 ALA A CA 1
ATOM 4508 C C . ALA A 1 561 ? -7.707 19.933 -0.362 1.00 98.19 561 ALA A C 1
ATOM 4510 O O . ALA A 1 561 ? -8.068 19.721 0.802 1.00 98.19 561 ALA A O 1
ATOM 4511 N N . VAL A 1 562 ? -8.441 20.645 -1.221 1.00 98.50 562 VAL A N 1
ATOM 4512 C CA . VAL A 1 562 ? -9.744 21.239 -0.896 1.00 98.50 562 VAL A CA 1
ATOM 4513 C C . VAL A 1 562 ? -10.871 20.337 -1.388 1.00 98.50 562 VAL A C 1
ATOM 4515 O O . VAL A 1 562 ? -10.877 19.876 -2.528 1.00 98.50 562 VAL A O 1
ATOM 4518 N N . SER A 1 563 ? -11.874 20.128 -0.543 1.00 98.38 563 SER A N 1
ATOM 4519 C CA . SER A 1 563 ? -13.140 19.489 -0.904 1.00 98.38 563 SER A CA 1
ATOM 4520 C C . SER A 1 563 ? -14.315 20.371 -0.498 1.00 98.38 563 SER A C 1
ATOM 4522 O O . SER A 1 563 ? -14.219 21.180 0.427 1.00 98.38 563 SER A O 1
ATOM 4524 N N . ALA A 1 564 ? -15.435 20.235 -1.197 1.00 98.62 564 ALA A N 1
ATOM 4525 C CA . ALA A 1 564 ? -16.674 20.905 -0.827 1.00 98.62 564 ALA A CA 1
ATOM 4526 C C . ALA A 1 564 ? -17.883 20.120 -1.320 1.00 98.62 564 ALA A C 1
ATOM 4528 O O . ALA A 1 564 ? -17.810 19.381 -2.298 1.00 98.62 564 ALA A O 1
ATOM 4529 N N . GLY A 1 565 ? -19.020 20.301 -0.664 1.00 98.38 565 GLY A N 1
ATOM 4530 C CA . GLY A 1 565 ? -20.255 19.665 -1.071 1.00 98.38 565 GLY A CA 1
ATOM 4531 C C . GLY A 1 565 ? -21.490 20.346 -0.516 1.00 98.38 565 GLY A C 1
ATOM 4532 O O . GLY A 1 565 ? -21.443 21.222 0.353 1.00 98.38 565 GLY A O 1
ATOM 4533 N N . VAL A 1 566 ? -22.621 19.923 -1.059 1.00 98.56 566 VAL A N 1
ATOM 4534 C CA . VAL A 1 566 ? -23.945 20.331 -0.612 1.00 98.56 566 VAL A CA 1
ATOM 4535 C C . VAL A 1 566 ? -24.832 19.103 -0.537 1.00 98.56 566 VAL A C 1
ATOM 4537 O O . VAL A 1 566 ? -24.819 18.251 -1.425 1.00 98.56 566 VAL A O 1
ATOM 4540 N N . SER A 1 567 ? -25.625 19.021 0.525 1.00 98.31 567 SER A N 1
ATOM 4541 C CA . SER A 1 567 ? -26.686 18.029 0.655 1.00 98.31 567 SER A CA 1
ATOM 4542 C C . SER A 1 567 ? -28.022 18.692 0.955 1.00 98.31 567 SER A C 1
ATOM 4544 O O . SER A 1 567 ? -28.061 19.770 1.544 1.00 98.31 567 SER A O 1
ATOM 4546 N N . ALA A 1 568 ? -29.113 18.053 0.541 1.00 98.31 568 ALA A N 1
ATOM 4547 C CA . ALA A 1 568 ? -30.476 18.489 0.804 1.00 98.31 568 ALA A CA 1
ATOM 4548 C C . ALA A 1 568 ? -31.310 17.320 1.340 1.00 98.31 568 ALA A C 1
ATOM 4550 O O . ALA A 1 568 ? -31.418 16.282 0.681 1.00 98.31 568 ALA A O 1
ATOM 4551 N N . ARG A 1 569 ? -31.920 17.487 2.519 1.00 97.31 569 ARG A N 1
ATOM 4552 C CA . ARG A 1 569 ? -32.828 16.498 3.118 1.00 97.31 569 ARG A CA 1
ATOM 4553 C C . ARG A 1 569 ? -34.283 16.867 2.831 1.00 97.31 569 ARG A C 1
ATOM 4555 O O . ARG A 1 569 ? -34.835 17.779 3.436 1.00 97.31 569 ARG A O 1
ATOM 4562 N N . LEU A 1 570 ? -34.918 16.114 1.940 1.00 96.06 570 LEU A N 1
ATOM 4563 C CA . LEU A 1 570 ? -36.277 16.335 1.447 1.00 96.06 570 LEU A CA 1
ATOM 4564 C C . LEU A 1 570 ? -37.187 15.182 1.898 1.00 96.06 570 LEU A C 1
ATOM 4566 O O . LEU A 1 570 ? -37.433 14.220 1.168 1.00 96.06 570 LEU A O 1
ATOM 4570 N N . GLY A 1 571 ? -37.661 15.253 3.144 1.00 95.06 571 GLY A N 1
ATOM 4571 C CA . GLY A 1 571 ? -38.433 14.171 3.762 1.00 95.06 571 GLY A CA 1
ATOM 4572 C C . GLY A 1 571 ? -37.581 12.913 3.962 1.00 95.06 571 GLY A C 1
ATOM 4573 O O . GLY A 1 571 ? -36.625 12.931 4.741 1.00 95.06 571 GLY A O 1
ATOM 4574 N N . ASN A 1 572 ? -37.927 11.835 3.251 1.00 96.94 572 ASN A N 1
ATOM 4575 C CA . ASN A 1 572 ? -37.208 10.554 3.295 1.00 96.94 572 ASN A CA 1
ATOM 4576 C C . ASN A 1 572 ? -36.013 10.493 2.335 1.00 96.94 572 ASN A C 1
ATOM 4578 O O . ASN A 1 572 ? -35.240 9.535 2.391 1.00 96.94 572 ASN A O 1
ATOM 4582 N N . PHE A 1 573 ? -35.868 11.490 1.461 1.00 97.56 573 PHE A N 1
ATOM 4583 C CA . PHE A 1 573 ? -34.779 11.560 0.500 1.00 97.56 573 PHE A CA 1
ATOM 4584 C C . PHE A 1 573 ? -33.654 12.462 0.999 1.00 97.56 573 PHE A C 1
ATOM 4586 O O . PHE A 1 573 ? -33.903 13.548 1.523 1.00 97.56 573 PHE A O 1
ATOM 4593 N N . THR A 1 574 ? -32.418 12.039 0.761 1.00 98.00 574 THR A N 1
ATOM 4594 C CA . THR A 1 574 ? -31.232 12.889 0.871 1.00 98.00 574 THR A CA 1
ATOM 4595 C C . THR A 1 574 ? -30.537 12.914 -0.481 1.00 98.00 574 THR A C 1
ATOM 4597 O O . THR A 1 574 ? -30.138 11.866 -0.985 1.00 98.00 574 THR A O 1
ATOM 4600 N N . LEU A 1 575 ? -30.401 14.104 -1.059 1.00 98.12 575 LEU A N 1
ATOM 4601 C CA . LEU A 1 575 ? -29.575 14.363 -2.238 1.00 98.12 575 LEU A CA 1
ATOM 4602 C C . LEU A 1 575 ? -28.239 14.936 -1.777 1.00 98.12 575 LEU A C 1
ATOM 4604 O O . LEU A 1 575 ? -28.240 15.801 -0.903 1.00 98.12 575 LEU A O 1
ATOM 4608 N N . ALA A 1 576 ? -27.122 14.509 -2.359 1.00 98.19 576 ALA A N 1
ATOM 4609 C CA . ALA A 1 576 ? -25.825 15.126 -2.099 1.00 98.19 576 ALA A CA 1
ATOM 4610 C C . ALA A 1 576 ? -24.964 15.207 -3.360 1.00 98.19 576 ALA A C 1
ATOM 4612 O O . ALA A 1 576 ? -25.001 14.316 -4.207 1.00 98.19 576 ALA A O 1
ATOM 4613 N N . VAL A 1 577 ? -24.172 16.272 -3.456 1.00 98.44 577 VAL A N 1
ATOM 4614 C CA . VAL A 1 577 ? -23.101 16.434 -4.442 1.00 98.44 577 VAL A CA 1
ATOM 4615 C C . VAL A 1 577 ? -21.829 16.788 -3.687 1.00 98.44 577 VAL A C 1
ATOM 4617 O O . VAL A 1 577 ? -21.822 17.712 -2.875 1.00 98.44 577 VAL A O 1
ATOM 4620 N N . ASN A 1 578 ? -20.763 16.044 -3.958 1.00 97.88 578 ASN A N 1
ATOM 4621 C CA . ASN A 1 578 ? -19.456 16.194 -3.330 1.00 97.88 578 ASN A CA 1
ATOM 4622 C C . ASN A 1 578 ? -18.415 16.430 -4.416 1.00 97.88 578 ASN A C 1
ATOM 4624 O O . ASN A 1 578 ? -18.404 15.694 -5.397 1.00 97.88 578 ASN A O 1
ATOM 4628 N N . GLY A 1 579 ? -17.559 17.425 -4.234 1.00 98.31 579 GLY A N 1
ATOM 4629 C CA . GLY A 1 579 ? -16.353 17.637 -5.017 1.00 98.31 579 GLY A CA 1
ATOM 4630 C C . GLY A 1 579 ? -15.117 17.353 -4.168 1.00 98.31 579 GLY A C 1
ATOM 4631 O O . GLY A 1 579 ? -15.008 17.845 -3.041 1.00 98.31 579 GLY A O 1
ATOM 4632 N N . HIS A 1 580 ? -14.198 16.566 -4.712 1.00 97.69 580 HIS A N 1
ATOM 4633 C CA . HIS A 1 580 ? -12.914 16.210 -4.111 1.00 97.69 580 HIS A CA 1
ATOM 4634 C C . HIS A 1 580 ? -11.772 16.823 -4.927 1.00 97.69 580 HIS A C 1
ATOM 4636 O O . HIS A 1 580 ? -11.930 17.015 -6.131 1.00 97.69 580 HIS A O 1
ATOM 4642 N N . ASN A 1 581 ? -10.655 17.143 -4.261 1.00 97.50 581 ASN A N 1
ATOM 4643 C CA . ASN A 1 581 ? -9.473 17.777 -4.858 1.00 97.50 581 ASN A CA 1
ATOM 4644 C C . ASN A 1 581 ? -9.830 18.939 -5.814 1.00 97.50 581 ASN A C 1
ATOM 4646 O O . ASN A 1 581 ? -9.450 18.965 -6.979 1.00 97.50 581 ASN A O 1
ATOM 4650 N N . LEU A 1 582 ? -10.635 19.898 -5.345 1.00 98.12 582 LEU A N 1
ATOM 4651 C CA . LEU A 1 582 ? -11.214 20.959 -6.184 1.00 98.12 582 LEU A CA 1
ATOM 4652 C C . LEU A 1 582 ? -10.164 21.864 -6.847 1.00 98.12 582 LEU A C 1
ATOM 4654 O O . LEU A 1 582 ? -10.436 22.458 -7.892 1.00 98.12 582 LEU A O 1
ATOM 4658 N N . THR A 1 583 ? -8.980 21.945 -6.247 1.00 96.75 583 THR A N 1
ATOM 4659 C CA . THR A 1 583 ? -7.816 22.691 -6.730 1.00 96.75 583 THR A CA 1
ATOM 4660 C C . THR A 1 583 ? -6.960 21.912 -7.725 1.00 96.75 583 THR A C 1
ATOM 4662 O O . THR A 1 583 ? -6.066 22.517 -8.297 1.00 96.75 583 THR A O 1
ATOM 4665 N N . ASN A 1 584 ? -7.254 20.628 -7.974 1.00 95.62 584 ASN A N 1
ATOM 4666 C CA . ASN A 1 584 ? -6.439 19.742 -8.813 1.00 95.62 584 ASN A CA 1
ATOM 4667 C C . ASN A 1 584 ? -4.977 19.670 -8.331 1.00 95.62 584 ASN A C 1
ATOM 4669 O O . ASN A 1 584 ? -4.044 19.748 -9.121 1.00 95.62 584 ASN A O 1
ATOM 4673 N N . THR A 1 585 ? -4.792 19.604 -7.008 1.00 96.81 585 THR A N 1
ATOM 4674 C CA . THR A 1 585 ? -3.471 19.518 -6.381 1.00 96.81 585 THR A CA 1
ATOM 4675 C C . THR A 1 585 ? -2.804 18.197 -6.767 1.00 96.81 585 THR A C 1
ATOM 4677 O O . THR A 1 585 ? -3.406 17.140 -6.557 1.00 96.81 585 THR A O 1
ATOM 4680 N N . ILE A 1 586 ? -1.550 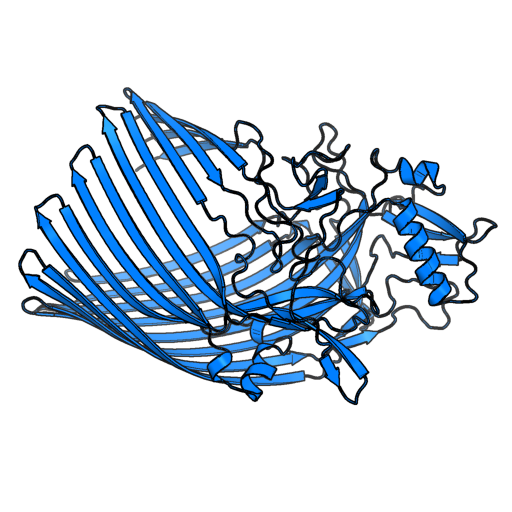18.256 -7.221 1.00 96.62 586 ILE A N 1
ATOM 4681 C CA . ILE A 1 586 ? -0.662 17.098 -7.389 1.00 96.62 586 ILE A CA 1
ATOM 4682 C C . ILE A 1 586 ? -0.046 16.782 -6.019 1.00 96.62 586 ILE A C 1
ATOM 4684 O O . ILE A 1 586 ? 1.012 17.276 -5.648 1.00 96.62 586 ILE A O 1
ATOM 4688 N N . GLY A 1 587 ? -0.780 16.037 -5.193 1.00 95.81 587 GLY A N 1
ATOM 4689 C CA . GLY A 1 587 ? -0.322 15.643 -3.858 1.00 95.81 587 GLY A CA 1
ATOM 4690 C C . GLY A 1 587 ? 0.259 14.238 -3.873 1.00 95.81 587 GLY A C 1
ATOM 4691 O O . GLY A 1 587 ? -0.494 13.287 -4.057 1.00 95.81 587 GLY A O 1
ATOM 4692 N N . LEU A 1 588 ? 1.565 14.077 -3.664 1.00 95.38 588 LEU A N 1
ATOM 4693 C CA . LEU A 1 588 ? 2.204 12.760 -3.720 1.00 95.38 588 LEU A CA 1
ATOM 4694 C C . LEU A 1 588 ? 1.940 11.960 -2.444 1.00 95.38 588 LEU A C 1
ATOM 4696 O O . LEU A 1 588 ? 2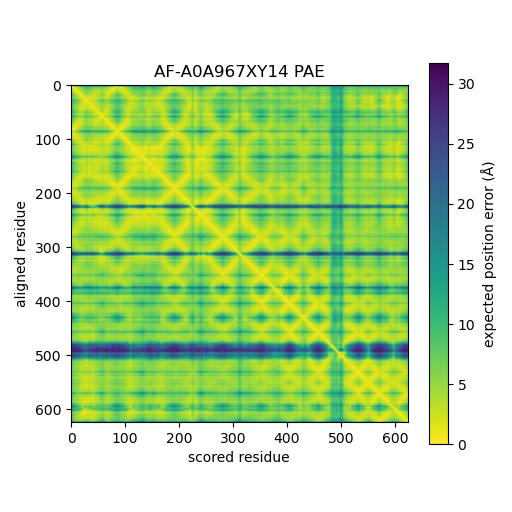.011 12.489 -1.333 1.00 95.38 588 LEU A O 1
ATOM 4700 N N . THR A 1 589 ? 1.607 10.681 -2.596 1.00 93.31 589 THR A N 1
ATOM 4701 C CA . THR A 1 589 ? 1.338 9.727 -1.507 1.00 93.31 589 THR A CA 1
ATOM 4702 C C . THR A 1 589 ? 2.511 8.779 -1.262 1.00 93.31 589 THR A C 1
ATOM 4704 O O . THR A 1 589 ? 2.763 8.432 -0.110 1.00 93.31 589 THR A O 1
ATOM 4707 N N . GLU A 1 590 ? 3.253 8.448 -2.317 1.00 90.81 590 GLU A N 1
ATOM 4708 C CA . GLU A 1 590 ? 4.336 7.463 -2.377 1.00 90.81 590 GLU A CA 1
ATOM 4709 C C . GLU A 1 590 ? 5.278 7.826 -3.545 1.00 90.81 590 GLU A C 1
ATOM 4711 O O . GLU A 1 590 ? 4.794 8.375 -4.535 1.00 90.81 590 GLU A O 1
ATOM 4716 N N . GLY A 1 591 ? 6.578 7.515 -3.457 1.00 88.75 591 GLY A N 1
ATOM 4717 C CA . GLY A 1 591 ? 7.504 7.538 -4.607 1.00 88.75 591 GLY A CA 1
ATOM 4718 C C . GLY A 1 591 ? 7.424 6.256 -5.452 1.00 88.75 591 GLY A C 1
ATOM 4719 O O . GLY A 1 591 ? 6.392 5.584 -5.441 1.00 88.75 591 GLY A O 1
ATOM 4720 N N . ASN A 1 592 ? 8.500 5.880 -6.153 1.00 86.25 592 ASN A N 1
ATOM 4721 C CA . ASN A 1 592 ? 8.570 4.608 -6.880 1.00 86.25 592 ASN A CA 1
ATOM 4722 C C . ASN A 1 592 ? 8.965 3.470 -5.927 1.00 86.25 592 ASN A C 1
ATOM 4724 O O . ASN A 1 592 ? 10.133 3.383 -5.564 1.00 86.25 592 ASN A O 1
ATOM 4728 N N . PRO A 1 593 ? 8.062 2.547 -5.562 1.00 80.00 593 PRO A N 1
ATOM 4729 C CA . PRO A 1 593 ? 8.354 1.513 -4.580 1.00 80.00 593 PRO A CA 1
ATOM 4730 C C . PRO A 1 593 ? 9.353 0.439 -5.040 1.00 80.00 593 PRO A C 1
ATOM 4732 O O . PRO A 1 593 ? 9.602 -0.474 -4.265 1.00 80.00 593 PRO A O 1
ATOM 4735 N N . ARG A 1 594 ? 9.851 0.474 -6.285 1.00 83.56 594 ARG A N 1
ATOM 4736 C CA . ARG A 1 594 ? 10.776 -0.534 -6.851 1.00 83.56 594 ARG A CA 1
ATOM 4737 C C . ARG A 1 594 ? 12.198 0.002 -7.015 1.00 83.56 594 ARG A C 1
ATOM 4739 O O . ARG A 1 594 ? 13.110 -0.751 -7.334 1.00 83.56 594 ARG A O 1
ATOM 4746 N N . VAL A 1 595 ? 12.396 1.301 -6.792 1.00 75.56 595 VAL A N 1
ATOM 4747 C CA . VAL A 1 595 ? 13.690 1.966 -6.962 1.00 75.56 595 VAL A CA 1
ATOM 4748 C C . VAL A 1 595 ? 14.016 2.740 -5.691 1.00 75.56 595 VAL A C 1
ATOM 4750 O O . VAL A 1 595 ? 13.176 3.478 -5.178 1.00 75.56 595 VAL A O 1
ATOM 4753 N N . GLY A 1 596 ? 15.231 2.543 -5.173 1.00 74.69 596 GLY A N 1
ATOM 4754 C CA . GLY A 1 596 ? 15.799 3.366 -4.104 1.00 74.69 596 GLY A CA 1
ATOM 4755 C C . GLY A 1 596 ? 15.008 3.369 -2.795 1.00 74.69 596 GLY A C 1
ATOM 4756 O O . GLY A 1 596 ? 14.873 4.417 -2.187 1.00 74.69 596 GLY A O 1
ATOM 4757 N N . GLN A 1 597 ? 14.430 2.235 -2.373 1.00 78.56 597 GLN A N 1
ATOM 4758 C CA . GLN A 1 597 ? 13.645 2.171 -1.127 1.00 78.56 597 GLN A CA 1
ATOM 4759 C C . GLN A 1 597 ? 14.496 2.189 0.139 1.00 78.56 597 GLN A C 1
ATOM 4761 O O . GLN A 1 597 ? 14.037 2.667 1.173 1.00 78.56 597 GLN A O 1
ATOM 4766 N N . VAL A 1 598 ? 15.717 1.671 0.050 1.00 78.25 598 VAL A N 1
ATOM 4767 C CA . VAL A 1 598 ? 16.669 1.663 1.163 1.00 78.25 598 VAL A CA 1
ATOM 4768 C C . VAL A 1 598 ? 17.506 2.925 1.128 1.00 78.25 598 VAL A C 1
ATOM 4770 O O . VAL A 1 598 ? 17.524 3.689 2.082 1.00 78.25 598 VAL A O 1
ATOM 4773 N N . VAL A 1 599 ? 18.144 3.148 -0.016 1.00 76.44 599 VAL A N 1
ATOM 4774 C CA . VAL A 1 599 ? 18.956 4.320 -0.302 1.00 76.44 599 VAL A CA 1
ATOM 4775 C C . VAL A 1 599 ? 18.435 4.921 -1.598 1.00 76.44 599 VAL A C 1
ATOM 4777 O O . VAL A 1 599 ? 18.651 4.380 -2.685 1.00 76.44 599 VAL A O 1
ATOM 4780 N N . GLY A 1 600 ? 17.670 6.002 -1.474 1.00 76.25 600 GLY A N 1
ATOM 4781 C CA . GLY A 1 600 ? 17.135 6.728 -2.616 1.00 76.25 600 GLY A CA 1
ATOM 4782 C C . GLY A 1 600 ? 18.175 7.654 -3.239 1.00 76.25 600 GLY A C 1
ATOM 4783 O O . GLY A 1 600 ? 19.035 8.197 -2.549 1.00 76.25 600 GLY A O 1
ATOM 4784 N N . VAL A 1 601 ? 18.062 7.871 -4.549 1.00 79.38 601 VAL A N 1
ATOM 4785 C CA . VAL A 1 601 ? 18.741 8.964 -5.253 1.00 79.38 601 VAL A CA 1
ATOM 4786 C C . VAL A 1 601 ? 17.664 9.805 -5.912 1.00 79.38 601 VAL A C 1
ATOM 4788 O O . VAL A 1 601 ? 16.828 9.276 -6.648 1.00 79.38 601 VAL A O 1
ATOM 4791 N N . GLU A 1 602 ? 17.672 11.104 -5.632 1.00 82.25 602 GLU A N 1
ATOM 4792 C CA . GLU A 1 602 ? 16.737 12.033 -6.249 1.00 82.25 602 GLU A CA 1
ATOM 4793 C C . GLU A 1 602 ? 17.007 12.145 -7.754 1.00 82.25 602 GLU A C 1
ATOM 4795 O O . GLU A 1 602 ? 18.149 12.269 -8.204 1.00 82.25 602 GLU A O 1
ATOM 4800 N N . GLN A 1 603 ? 15.937 12.067 -8.542 1.00 86.38 603 GLN A N 1
ATOM 4801 C CA . GLN A 1 603 ? 15.978 12.149 -9.997 1.00 86.38 603 GLN A CA 1
ATOM 4802 C C . GLN A 1 603 ? 14.995 13.214 -10.462 1.00 86.38 603 GLN A C 1
ATOM 4804 O O . GLN A 1 603 ? 13.897 13.325 -9.922 1.00 86.38 603 GLN A O 1
ATOM 4809 N N . ASP A 1 604 ? 15.382 13.965 -11.494 1.00 91.12 604 ASP A N 1
ATOM 4810 C CA . ASP A 1 604 ? 14.531 15.010 -12.069 1.00 91.12 604 ASP A CA 1
ATOM 4811 C C . ASP A 1 604 ? 13.257 14.429 -12.693 1.00 91.12 604 ASP A C 1
ATOM 4813 O O . ASP A 1 604 ? 12.184 14.997 -12.541 1.00 91.12 604 ASP A O 1
ATOM 4817 N N . ILE A 1 605 ? 13.372 13.256 -13.326 1.00 94.00 605 ILE A N 1
ATOM 4818 C CA . ILE A 1 605 ? 12.256 12.467 -13.856 1.00 94.00 605 ILE A CA 1
ATOM 4819 C C . ILE A 1 605 ? 12.113 11.214 -13.003 1.00 94.00 605 ILE A C 1
ATOM 4821 O O . ILE A 1 605 ? 13.063 10.449 -12.832 1.00 94.00 605 ILE A O 1
ATOM 4825 N N . TYR A 1 606 ? 10.918 10.990 -12.473 1.00 94.06 606 TYR A N 1
ATOM 4826 C CA . TYR A 1 606 ? 10.674 9.927 -11.507 1.00 94.06 606 TYR A CA 1
ATOM 4827 C C . TYR A 1 606 ? 9.237 9.412 -11.587 1.00 94.06 606 TYR A C 1
ATOM 4829 O O . TYR A 1 606 ? 8.376 9.981 -12.256 1.00 94.06 606 TYR A O 1
ATOM 4837 N N . MET A 1 607 ? 8.977 8.297 -10.907 1.00 93.88 607 MET A N 1
ATOM 4838 C CA . MET A 1 607 ? 7.629 7.771 -10.704 1.00 93.88 607 MET A CA 1
ATOM 4839 C C . MET A 1 607 ? 7.160 8.073 -9.281 1.00 93.88 607 MET A C 1
ATOM 4841 O O . MET A 1 607 ? 7.856 7.760 -8.315 1.00 93.88 607 MET A O 1
ATOM 4845 N N . ALA A 1 608 ? 5.958 8.624 -9.128 1.00 94.50 608 ALA A N 1
ATOM 4846 C CA . ALA A 1 608 ? 5.315 8.783 -7.822 1.00 94.50 608 ALA A CA 1
ATOM 4847 C C . ALA A 1 608 ? 3.791 8.673 -7.926 1.00 94.50 608 ALA A C 1
ATOM 4849 O O . ALA A 1 608 ? 3.206 8.838 -8.994 1.00 94.50 608 ALA A O 1
ATOM 4850 N N . ARG A 1 609 ? 3.127 8.354 -6.813 1.00 94.00 609 ARG A N 1
ATOM 4851 C CA . ARG A 1 609 ? 1.673 8.152 -6.762 1.00 94.00 609 ARG A CA 1
ATOM 4852 C C . ARG A 1 609 ? 0.962 9.421 -6.286 1.00 94.00 609 ARG A C 1
ATOM 4854 O O . ARG A 1 609 ? 0.953 9.670 -5.074 1.00 94.00 609 ARG A O 1
ATOM 4861 N N . PRO A 1 610 ? 0.327 10.208 -7.165 1.00 94.75 610 PRO A N 1
ATOM 4862 C CA . PRO A 1 610 ? -0.465 11.358 -6.756 1.00 94.75 610 PRO A CA 1
ATOM 4863 C C . PRO A 1 610 ? -1.808 10.927 -6.149 1.00 94.75 610 PRO A C 1
ATOM 4865 O O . PRO A 1 610 ? -2.317 9.828 -6.384 1.00 94.75 610 PRO A O 1
ATOM 4868 N N . ILE A 1 611 ? -2.423 11.822 -5.377 1.00 95.12 611 ILE A N 1
ATOM 4869 C CA . ILE A 1 611 ? -3.855 11.758 -5.094 1.00 95.12 611 ILE A CA 1
ATOM 4870 C C . ILE A 1 611 ? -4.642 11.879 -6.401 1.00 95.12 611 ILE A C 1
ATOM 4872 O O . ILE A 1 611 ? -4.204 12.527 -7.346 1.00 95.12 611 ILE A O 1
ATOM 4876 N N . LEU A 1 612 ? -5.844 11.303 -6.432 1.00 93.19 612 LEU A N 1
ATOM 4877 C CA . LEU A 1 612 ? -6.724 11.444 -7.589 1.00 93.19 612 LEU A CA 1
ATOM 4878 C C . LEU A 1 612 ? -7.013 12.920 -7.895 1.00 93.19 612 LEU A C 1
ATOM 4880 O O . LEU A 1 612 ? -7.217 13.737 -6.983 1.00 93.19 612 LEU A O 1
ATOM 4884 N N . GLY A 1 613 ? -7.112 13.219 -9.189 1.00 94.12 613 GLY A N 1
ATOM 4885 C CA . GLY A 1 613 ? -7.537 14.513 -9.696 1.00 94.12 613 GLY A CA 1
ATOM 4886 C C . GLY A 1 613 ? -8.919 14.948 -9.214 1.00 94.12 613 GLY A C 1
ATOM 4887 O O . GLY A 1 613 ? -9.660 14.232 -8.521 1.00 94.12 613 GLY A O 1
ATOM 4888 N N . ARG A 1 614 ? -9.300 16.164 -9.607 1.00 96.75 614 ARG A N 1
ATOM 4889 C CA . ARG A 1 614 ? -10.607 16.731 -9.269 1.00 96.75 614 ARG A CA 1
ATOM 4890 C C . ARG A 1 614 ? -11.738 15.807 -9.721 1.00 96.75 614 ARG A C 1
ATOM 4892 O O . ARG A 1 614 ? -11.914 15.549 -10.907 1.00 96.75 614 ARG A O 1
ATOM 4899 N N . SER A 1 615 ? -12.582 15.398 -8.779 1.00 96.56 615 SER A N 1
ATOM 4900 C CA . SER A 1 615 ? -13.706 14.498 -9.048 1.00 96.56 615 SER A CA 1
ATOM 4901 C C . SER A 1 615 ? -14.985 14.951 -8.353 1.00 96.56 615 SER A C 1
ATOM 4903 O O . SER A 1 615 ? -14.957 15.629 -7.322 1.00 96.56 615 SER A O 1
ATOM 4905 N N . PHE A 1 616 ? -16.131 14.569 -8.925 1.00 97.50 616 PHE A N 1
ATOM 4906 C CA . PHE A 1 616 ? -17.451 14.885 -8.388 1.00 97.50 616 PHE A CA 1
ATOM 4907 C C . PHE A 1 616 ? -18.291 13.622 -8.217 1.00 97.50 616 PHE A C 1
ATOM 4909 O O . PHE A 1 616 ? -18.376 12.788 -9.114 1.00 97.50 616 PHE A O 1
ATOM 4916 N N . ARG A 1 617 ? -18.975 13.509 -7.076 1.00 97.69 617 ARG A N 1
ATOM 4917 C CA . ARG A 1 617 ? -19.876 12.397 -6.763 1.00 97.69 617 ARG A CA 1
ATOM 4918 C C . ARG A 1 617 ? -21.254 12.905 -6.364 1.00 97.69 617 ARG A C 1
ATOM 4920 O O . ARG A 1 617 ? -21.398 13.600 -5.356 1.00 97.69 617 ARG A O 1
ATOM 4927 N N . GLY A 1 618 ? -22.269 12.489 -7.118 1.00 98.00 618 GLY A N 1
ATOM 4928 C CA . GLY A 1 618 ? -23.679 12.648 -6.765 1.00 98.00 618 GLY A CA 1
ATOM 4929 C C . GLY A 1 618 ? -24.229 11.414 -6.045 1.00 98.00 618 GLY A C 1
ATOM 4930 O O . GLY A 1 618 ? -23.856 10.287 -6.367 1.00 98.00 618 GLY A O 1
ATOM 4931 N N . SER A 1 619 ? -25.129 11.606 -5.082 1.00 97.62 619 SER A N 1
ATOM 4932 C CA . SER A 1 619 ? -25.855 10.509 -4.437 1.00 97.62 619 SER A CA 1
ATOM 4933 C C . SER A 1 619 ? -27.311 10.862 -4.126 1.00 97.62 619 SER A C 1
ATOM 4935 O O . SER A 1 619 ? -27.660 12.016 -3.869 1.00 97.62 619 SER A O 1
ATOM 4937 N N . LEU A 1 620 ? -28.161 9.831 -4.153 1.00 97.44 620 LEU A N 1
ATOM 4938 C CA . LEU A 1 620 ? -29.551 9.857 -3.711 1.00 97.44 620 LEU A CA 1
ATOM 4939 C C . LEU A 1 620 ? -29.760 8.706 -2.727 1.00 97.44 620 LEU A C 1
ATOM 4941 O O . LEU A 1 620 ? -29.618 7.541 -3.093 1.00 97.44 620 LEU A O 1
ATOM 4945 N N . THR A 1 621 ? -30.145 9.036 -1.500 1.00 97.44 621 THR A N 1
ATOM 4946 C CA . THR A 1 621 ? -30.476 8.058 -0.461 1.00 97.44 621 THR A CA 1
ATOM 4947 C C . THR A 1 621 ? -31.959 8.148 -0.131 1.00 97.44 621 THR A C 1
ATOM 4949 O O . THR A 1 621 ? -32.467 9.245 0.093 1.00 97.44 621 THR A O 1
ATOM 4952 N N . TYR A 1 622 ? -32.644 7.006 -0.056 1.00 96.75 622 TYR A N 1
ATOM 4953 C CA . TYR A 1 622 ? -34.019 6.896 0.435 1.00 96.75 622 TYR A CA 1
ATOM 4954 C C . TYR A 1 622 ? -34.045 6.077 1.726 1.00 96.75 622 TYR A C 1
ATOM 4956 O O . TYR A 1 622 ? -33.600 4.931 1.738 1.00 96.75 622 TYR A O 1
ATOM 4964 N N . ASN A 1 623 ? -34.565 6.667 2.801 1.00 93.44 623 ASN A N 1
ATOM 4965 C CA . ASN A 1 623 ? -34.747 5.993 4.087 1.00 93.44 623 ASN A CA 1
ATOM 4966 C C . ASN A 1 623 ? -36.217 5.563 4.227 1.00 93.44 623 ASN A C 1
ATOM 4968 O O . ASN A 1 623 ? -37.105 6.422 4.179 1.00 93.44 623 ASN A O 1
ATOM 4972 N N . PHE A 1 624 ? -36.457 4.254 4.355 1.00 88.12 624 PHE A N 1
ATOM 4973 C CA . PHE A 1 624 ? -37.790 3.641 4.442 1.00 88.12 624 PHE A CA 1
ATOM 4974 C C . PHE A 1 624 ? -38.206 3.294 5.869 1.00 88.12 624 PHE A C 1
ATOM 4976 O O . PHE A 1 624 ? -37.318 2.947 6.682 1.00 88.12 624 PHE A O 1
#

Foldseek 3Di:
DVFWDKDKDKDWDWDADADAAWAWWFDQQATDDFVQADLFFWGQDDPLPQWDWDADPVRDIDIDGCRRAWTKTKIKIKMWIWGADPQFKIKIKIKMKMWIWIKHWHKAQQDFKDQQVVVLVVVQVVCCVVPVPLQFDWKWKAQLPPRHTQDTDSVSCCPGSNHRIKGKIKGKIKTKTKIKMKMKIWMWGDDDQKIKIKIKIKMKMKIWMKIFMFIFMWGRHADDPVGDHITTMWMFTAHPVRDTQATCDDSRTNAGQLDIKTKMKIKMKMKIKMKMWGCPDPFKIKIKMKMKMKMKMKMKIFDKFFDQPDPPPDRHYYNRRGRRIDGPPDMDIDMAIDMDMKMKIKMWGHPDPFKIKMKMKIKDWDADDPVCPGQCNLVVVCVVPSVLQIKIKIKMKIWMWGDDPFKTKTKMKMKMKIFFQKDWFWEQDPVRRHTDIDIFGWIKMKIKMKMWMWGHDPQKIKTKIKMAMFIFIAPGKDWDAPDPDDDPPDDADPDFDDDPRDRGTDMGDLGGPGDALAARIWMKMKMWGDDDQKIKIKMKIKGAKGAQASRRQRIFHIDMAIKIKMWGDDPQKIKIKIKTRQVQDFHFRHFRRHAQRHHDDDDSMGITRGDHGIDMDIDMGGDD